Protein AF-0000000078799653 (afdb_homodimer)

InterPro domains:
  IPR008183 Aldose 1-/Glucose-6-phosphate 1-epimerase [PF01263] (30-359)
  IPR011013 Galactose mutarotase-like domain superfamily [SSF74650] (18-360)
  IPR014718 Glycoside hydrolase-type carbohydrate-binding [G3DSA:2.70.98.10] (19-362)
  IPR015443 Aldose 1-epimerase/Galactose mutarotase [PIRSF005096] (15-362)
  IPR047215 Galactose mutarotase-like [cd09019] (30-360)

Secondary structure (DSSP, 8-state):
----------TT---GGGG--EETTEE--EEEEE-TTS-EEEEESBTT-EEEEEEE-TTS-EEE-B---SSHHHHHT-SSTTTT-EE-SBSSEEGGGEEEETTEEEE---SBTTBEETT-TTSGGGSB-EEEEEETTEEEEEEEEPTTGGG--S-EEEEEEEEE-TTSEEEEEEEEEESS-EE-B-EE---B-TT---TTPPPSTT-EEEE--SEE--B-TTS-B-S-BEE-TTSTT--SS-EEGGGTTTSS-HHHHHHTS-EEEEE---SSTT--EEEEEEE-TTT-EEEEEEESSSEEEEE--TT---EE-GGG-EE-TTS-BEEEEES-TTGGG-TTSPP-EE-TT--EEEEEEEEEEE--/----------TT---GGGG--EETTEE--EEEEE-TTS-EEEEESBTT-EEEEEEE-TTS-EEE-B---SSHHHHHT-SSTTTT-EE-SBSSEEGGGEEEETTEEEE---SBTTBEETT-TTSGGGSB-EEEEEETTEEEEEEEEPTTGGG--S-EEEEEEEEE-TTSEEEEEEEEEESS-EE-B-EE---B-TT---TTPPPSTT-EEEE--SEE--B-TTS-B-S-BEE-TTSTT--SS-EEGGGTTTSS-HHHHHHTS-EEEEE---SSTT--EEEEEEE-TTT-EEEEEEESSSEEEEE--TT---EE-GGG-EE-TTS-BEEEEES-TTGGG-TTSPP-EE-TT--EEEEEEEEEEE--

Radius of gyration: 29.8 Å; Cα contacts (8 Å, |Δi|>4): 2092; chains: 2; bounding box: 45×114×76 Å

Foldseek 3Di:
DPPPPVVPQQPQRADFVQQFDADPRDTKTKAWADEPVRWIWIFILFLRATAFTWDAFPVGHTFGFFFFARGNVCQLVPPPLQRQGKFDQAAAWAPQQWFDDPRDIWGFDCPQPSIAHRHHPCTSSRDRWDWDDPDSFKIKTWDWDDACRRTWGWIKTKIWMFGQYNLRKGKIKIKIFTPAKTFGKMWGWTFTQQVHFAAEQDFQQFKKKAFQFQWWFAADLSRAGPLDTGGCPPHPNDRNDIDGQNPPQPPPDVRSVSQVGAFTKGFHDDPDQQDWDWGMKIADVPRQKIKTKTKNARIWTKHQQQPACFDAHYPGYTYHGRSGITTIRTFHHNCSVNVVGDGRIHGHPDMDIMMMMIRMDGHD/DPPPVVVPQQPQRADFVQQFDADPRDTKTKAWADEPVRWIWIFILFLRATAFTWDAFPVGDTFGFFFFARGNVCQLVPPPLQRQGKFDQAAAWAPQQWFDDPRDIWGFDCPQPSIAHRHHPCTSSRDRWDWDDPDSFKIKTWDWDDACRRTWGWIKTKIWMFGQYNLRKGKIKIKIFTPAKTFGKMWGWTFTQQVHFAAEQDFQQFKKKAFQFQWWFAADLSRAGPLDTGGCPPHPNDRNDIDGQNPPQPPPDVRSVSQVGAFTKGFHDDPDQQDWDWGMKIADVPRQKIKTKTKNARIWTKHQQQPACFDAHYPGYTYHGRSGITTIRTFHHNCSVNVVGDGRIHGHVDMDIMMMMIRMDGHD

Solvent-accessible surface area (backbone atoms only — not comparable to full-atom values): 35855 Å² total; per-residue (Å²): 133,83,78,74,71,76,78,82,75,60,92,83,68,67,53,52,74,49,24,50,50,74,55,97,88,39,74,36,37,57,46,72,31,41,35,88,76,72,37,37,38,33,34,29,30,52,6,54,20,41,36,31,35,33,44,48,29,65,85,64,54,67,37,36,27,32,48,27,42,59,32,45,69,50,53,77,63,34,92,55,70,57,53,10,14,32,29,10,56,31,40,49,38,31,61,66,11,48,41,51,56,95,89,41,79,41,57,36,51,64,67,46,82,69,17,13,36,34,28,24,89,76,16,40,38,70,34,74,32,51,71,48,68,83,47,57,28,33,38,40,33,35,44,75,46,51,57,49,54,64,41,41,52,27,38,35,47,37,37,37,35,44,31,43,43,77,72,47,26,46,35,41,38,41,38,32,39,35,79,31,63,28,69,53,28,54,29,46,42,44,34,34,19,65,82,21,68,27,79,65,23,56,62,41,43,72,23,34,31,28,32,43,32,63,28,27,40,52,50,44,89,80,68,42,53,71,70,40,29,40,68,17,74,96,46,77,72,51,24,67,51,79,36,44,49,53,76,40,42,81,50,98,41,72,62,28,63,58,36,60,24,55,58,42,42,30,37,42,65,43,79,42,67,70,45,77,40,72,39,36,36,41,31,29,73,87,46,14,18,29,37,37,33,32,26,18,48,56,18,33,33,35,31,35,40,54,76,40,81,39,55,79,36,35,92,67,16,21,39,33,50,27,23,20,44,25,69,28,46,18,59,59,52,31,29,68,71,30,50,61,38,50,81,44,72,43,44,54,88,47,72,49,74,46,44,38,32,42,34,47,43,60,49,133,130,82,80,74,71,76,77,83,75,59,93,83,69,68,52,51,76,50,24,51,50,73,55,97,89,38,73,38,39,57,45,72,31,42,36,88,76,71,35,36,38,33,34,28,29,53,6,54,19,40,35,32,34,34,44,48,29,64,85,64,53,67,35,36,27,32,48,27,43,62,31,44,69,50,54,77,63,32,90,56,70,58,54,12,14,32,30,12,54,30,40,49,38,32,61,66,12,47,42,50,57,96,92,39,77,39,57,38,51,62,67,46,82,69,16,14,36,33,28,25,90,73,16,39,38,69,34,74,33,48,70,47,68,85,47,57,29,32,39,40,34,36,44,76,46,52,58,48,55,64,41,41,52,28,38,36,46,37,39,37,35,44,32,42,42,78,72,46,26,46,35,40,39,41,38,33,38,34,79,32,63,28,71,52,27,54,29,47,41,43,33,32,20,63,81,21,67,27,78,66,23,57,63,41,43,71,24,32,31,29,32,43,33,65,29,27,40,51,50,43,87,82,68,44,52,73,72,41,31,40,66,17,76,96,46,78,70,51,23,68,51,80,33,44,49,53,78,40,41,81,50,99,39,72,62,28,64,58,36,59,22,55,58,41,41,32,37,43,65,44,78,41,68,68,43,76,38,70,40,35,38,40,32,29,73,86,47,14,19,28,37,37,33,32,28,18,49,56,19,33,32,36,31,34,39,56,77,41,80,39,54,78,36,35,91,69,14,21,38,31,49,25,23,19,43,25,68,28,46,19,58,60,53,31,28,68,72,30,48,61,37,49,81,45,72,41,44,55,89,46,72,49,75,46,44,39,33,44,34,47,44,61,48,132

pLDDT: mean 96.52, std 9.44, range [28.09, 98.94]

Structure (mmCIF, N/CA/C/O backbone):
data_AF-0000000078799653-model_v1
#
loop_
_entity.id
_entity.type
_entity.pdbx_description
1 polymer 'Aldose 1-epimerase'
#
loop_
_atom_site.group_PDB
_atom_site.id
_atom_site.type_symbol
_atom_site.label_atom_id
_atom_site.label_alt_id
_atom_site.label_comp_id
_atom_site.label_asym_id
_atom_site.label_entity_id
_atom_site.label_seq_id
_atom_site.pdbx_PDB_ins_code
_atom_site.Cartn_x
_atom_site.Cartn_y
_atom_site.Cartn_z
_atom_site.occupancy
_atom_site.B_iso_or_equiv
_atom_site.auth_seq_id
_atom_site.auth_comp_id
_atom_site.auth_asym_id
_atom_site.auth_atom_id
_atom_site.pdbx_PDB_model_num
ATOM 1 N N . MET A 1 1 ? -12.125 67.562 4.141 1 29.98 1 MET A N 1
ATOM 2 C CA . MET A 1 1 ? -11.062 66.625 3.773 1 29.98 1 MET A CA 1
ATOM 3 C C . MET A 1 1 ? -11.219 65.312 4.523 1 29.98 1 MET A C 1
ATOM 5 O O . MET A 1 1 ? -11.078 65.25 5.746 1 29.98 1 MET A O 1
ATOM 9 N N . ILE A 1 2 ? -12.172 64.5 4.156 1 31.03 2 ILE A N 1
ATOM 10 C CA . ILE A 1 2 ? -12.641 63.281 4.82 1 31.03 2 ILE A CA 1
ATOM 11 C C . ILE A 1 2 ? -11.5 62.281 4.922 1 31.03 2 ILE A C 1
ATOM 13 O O . ILE A 1 2 ? -10.953 61.844 3.904 1 31.03 2 ILE A O 1
ATOM 17 N N . ASN A 1 3 ? -10.562 62.406 5.926 1 28.09 3 ASN A N 1
ATOM 18 C CA . ASN A 1 3 ? -9.469 61.5 6.184 1 28.09 3 ASN A CA 1
ATOM 19 C C . ASN A 1 3 ? -9.93 60.031 6.16 1 28.09 3 ASN A C 1
ATOM 21 O O . ASN A 1 3 ? -10.688 59.625 7.039 1 28.09 3 ASN A O 1
ATOM 25 N N . THR A 1 4 ? -10.445 59.531 4.984 1 32.69 4 THR A N 1
ATOM 26 C CA . THR A 1 4 ? -10.75 58.125 4.793 1 32.69 4 THR A CA 1
ATOM 27 C C . THR A 1 4 ? -9.617 57.25 5.34 1 32.69 4 THR A C 1
ATOM 29 O O . THR A 1 4 ? -8.594 57.062 4.68 1 32.69 4 THR A O 1
ATOM 32 N N . SER A 1 5 ? -9.164 57.375 6.582 1 33.47 5 SER A N 1
ATOM 33 C CA . SER A 1 5 ? -8.273 56.438 7.246 1 33.47 5 SER A CA 1
ATOM 34 C C . SER A 1 5 ? -8.641 55 6.906 1 33.47 5 SER A C 1
ATOM 36 O O . SER A 1 5 ? -9.719 54.531 7.262 1 33.47 5 SER A O 1
ATOM 38 N N . THR A 1 6 ? -8.688 54.531 5.645 1 38.94 6 THR A N 1
ATOM 39 C CA . THR A 1 6 ? -8.695 53.125 5.266 1 38.94 6 THR A CA 1
ATOM 40 C C . THR A 1 6 ? -8.047 52.281 6.352 1 38.94 6 THR A C 1
ATOM 42 O O . THR A 1 6 ? -6.828 52.312 6.535 1 38.94 6 THR A O 1
ATOM 45 N N . SER A 1 7 ? -8.445 52.188 7.578 1 40.22 7 SER A N 1
ATOM 46 C CA . SER A 1 7 ? -8.047 51.375 8.734 1 40.22 7 SER A CA 1
ATOM 47 C C . SER A 1 7 ? -7.586 50 8.312 1 40.22 7 SER A C 1
ATOM 49 O O . SER A 1 7 ? -8.391 49.188 7.848 1 40.22 7 SER A O 1
ATOM 51 N N . ASP A 1 8 ? -6.57 49.625 7.574 1 50.69 8 ASP A N 1
ATOM 52 C CA . ASP A 1 8 ? -5.703 48.531 7.199 1 50.69 8 ASP A CA 1
ATOM 53 C C . ASP A 1 8 ? -5.645 47.469 8.312 1 50.69 8 ASP A C 1
ATOM 55 O O . ASP A 1 8 ? -4.645 46.781 8.453 1 50.69 8 ASP A O 1
ATOM 59 N N . GLU A 1 9 ? -6.387 47.344 9.336 1 74.56 9 GLU A N 1
ATOM 60 C CA . GLU A 1 9 ? -6.254 46.562 10.578 1 74.56 9 GLU A CA 1
ATOM 61 C C . GLU A 1 9 ? -6.703 45.125 10.391 1 74.56 9 GLU A C 1
ATOM 63 O O . GLU A 1 9 ? -7.836 44.875 9.977 1 74.56 9 GLU A O 1
ATOM 68 N N . ASN A 1 10 ? -5.902 44.188 10.016 1 89.69 10 ASN A N 1
ATOM 69 C CA . ASN A 1 10 ? -6.195 42.75 10.023 1 89.69 10 ASN A CA 1
ATOM 70 C C . ASN A 1 10 ? -6.438 42.25 11.445 1 89.69 10 ASN A C 1
ATOM 72 O O . ASN A 1 10 ? -6.02 42.875 12.414 1 89.69 10 ASN A O 1
ATOM 76 N N . LEU A 1 11 ? -7.297 41.344 11.594 1 94.38 11 LEU A N 1
ATOM 77 C CA . LEU A 1 11 ? -7.723 40.781 12.867 1 94.38 11 LEU A CA 1
ATOM 78 C C . LEU A 1 11 ? -6.535 40.188 13.625 1 94.38 11 LEU A C 1
ATOM 80 O O . LEU A 1 11 ? -6.508 40.219 14.859 1 94.38 11 LEU A O 1
ATOM 84 N N . CYS A 1 12 ? -5.535 39.688 12.93 1 95.56 12 CYS A N 1
ATOM 85 C CA . CYS A 1 12 ? -4.453 38.938 13.57 1 95.56 12 CYS A CA 1
ATOM 86 C C . CYS A 1 12 ? -3.412 39.906 14.156 1 95.56 12 CYS A C 1
ATOM 88 O O . CYS A 1 12 ? -2.549 39.469 14.93 1 95.56 12 CYS A O 1
ATOM 90 N N . GLY A 1 13 ? -3.428 41.094 13.773 1 96.69 13 GLY A N 1
ATOM 91 C CA . GLY A 1 13 ? -2.561 42.094 14.375 1 96.69 13 GLY A CA 1
ATOM 92 C C . GLY A 1 13 ? -1.153 42.094 13.812 1 96.69 13 GLY A C 1
ATOM 93 O O . GLY A 1 13 ? -0.281 42.812 14.289 1 96.69 13 GLY A O 1
ATOM 94 N N . LEU A 1 14 ? -0.862 41.312 12.789 1 97.75 14 LEU A N 1
ATOM 95 C CA . LEU A 1 14 ? 0.465 41.25 12.188 1 97.75 14 LEU A CA 1
ATOM 96 C C . LEU A 1 14 ? 0.695 42.469 11.281 1 97.75 14 LEU A C 1
ATOM 98 O O . LEU A 1 14 ? -0.232 42.938 10.609 1 97.75 14 LEU A O 1
ATOM 102 N N . LYS A 1 15 ? 1.934 42.938 11.242 1 97.25 15 LYS A N 1
ATOM 103 C CA . LYS A 1 15 ? 2.312 44.062 10.391 1 97.25 15 LYS A CA 1
ATOM 104 C C . LYS A 1 15 ? 3.133 43.594 9.195 1 97.25 15 LYS A C 1
ATOM 106 O O . LYS A 1 15 ? 4.137 42.875 9.359 1 97.25 15 LYS A O 1
ATOM 111 N N . ARG A 1 16 ? 2.729 43.969 8.047 1 97.5 16 ARG A N 1
ATOM 112 C CA . ARG A 1 16 ? 3.398 43.531 6.82 1 97.5 16 ARG A CA 1
ATOM 113 C C . ARG A 1 16 ? 4.879 43.906 6.855 1 97.5 16 ARG A C 1
ATOM 115 O O . ARG A 1 16 ? 5.727 43.125 6.422 1 97.5 16 ARG A O 1
ATOM 122 N N . ALA A 1 17 ? 5.203 45.062 7.344 1 97.38 17 ALA A N 1
ATOM 123 C CA . ALA A 1 17 ? 6.574 45.531 7.387 1 97.38 17 ALA A CA 1
ATOM 124 C C . ALA A 1 17 ? 7.48 44.594 8.156 1 97.38 17 ALA A C 1
ATOM 126 O O . ALA A 1 17 ? 8.664 44.469 7.848 1 97.38 17 ALA A O 1
ATOM 127 N N . ASP A 1 18 ? 6.941 43.906 9.109 1 97.94 18 ASP A N 1
ATOM 128 C CA . ASP A 1 18 ? 7.719 43 9.945 1 97.94 18 ASP A CA 1
ATOM 129 C C . ASP A 1 18 ? 8.055 41.688 9.188 1 97.94 18 ASP A C 1
ATOM 131 O O . ASP A 1 18 ? 8.852 40.875 9.664 1 97.94 18 ASP A O 1
ATOM 135 N N . PHE A 1 19 ? 7.523 41.5 7.965 1 98.19 19 PHE A N 1
ATOM 136 C CA . PHE A 1 19 ? 7.73 40.281 7.191 1 98.19 19 PHE A CA 1
ATOM 137 C C . PHE A 1 19 ? 8.398 40.594 5.855 1 98.19 19 PHE A C 1
ATOM 139 O O . PHE A 1 19 ? 8.516 39.719 4.996 1 98.19 19 PHE A O 1
ATOM 146 N N . GLN A 1 20 ? 8.734 41.75 5.664 1 97.81 20 GLN A N 1
ATOM 147 C CA . GLN A 1 20 ? 9.398 42.188 4.43 1 97.81 20 GLN A CA 1
ATOM 148 C C . GLN A 1 20 ? 10.906 42.281 4.633 1 97.81 20 GLN A C 1
ATOM 150 O O . GLN A 1 20 ? 11.375 43.125 5.414 1 97.81 20 GLN A O 1
ATOM 155 N N . THR A 1 21 ? 11.633 41.469 4.016 1 96.31 21 THR A N 1
ATOM 156 C CA . THR A 1 21 ? 13.094 41.5 3.982 1 96.31 21 THR A CA 1
ATOM 157 C C . THR A 1 21 ? 13.609 40.688 2.785 1 96.31 21 THR A C 1
ATOM 159 O O . THR A 1 21 ? 12.828 40.25 1.938 1 96.31 21 THR A O 1
ATOM 162 N N . THR A 1 22 ? 14.875 40.719 2.609 1 95.38 22 THR A N 1
ATOM 163 C CA . THR A 1 22 ? 15.523 39.938 1.569 1 95.38 22 THR A CA 1
ATOM 164 C C . THR A 1 22 ? 16.328 38.781 2.18 1 95.38 22 THR A C 1
ATOM 166 O O . THR A 1 22 ? 17.172 39 3.039 1 95.38 22 THR A O 1
ATOM 169 N N . VAL A 1 23 ? 15.977 37.625 1.804 1 89.62 23 VAL A N 1
ATOM 170 C CA . VAL A 1 23 ? 16.688 36.406 2.217 1 89.62 23 VAL A CA 1
ATOM 171 C C . VAL A 1 23 ? 17.219 35.688 0.987 1 89.62 23 VAL A C 1
ATOM 173 O O . VAL A 1 23 ? 16.453 35.312 0.097 1 89.62 23 VAL A O 1
ATOM 176 N N . ASN A 1 24 ? 18.531 35.406 0.958 1 86.69 24 ASN A N 1
ATOM 177 C CA . ASN A 1 24 ? 19.156 34.719 -0.165 1 86.69 24 ASN A CA 1
ATOM 178 C C . ASN A 1 24 ? 18.719 35.281 -1.502 1 86.69 24 ASN A C 1
ATOM 180 O O . ASN A 1 24 ? 18.344 34.562 -2.418 1 86.69 24 ASN A O 1
ATOM 184 N N . GLY A 1 25 ? 18.562 36.594 -1.569 1 91.94 25 GLY A N 1
ATOM 185 C CA . GLY A 1 25 ? 18.266 37.312 -2.801 1 91.94 25 GLY A CA 1
ATOM 186 C C . GLY A 1 25 ? 16.797 37.344 -3.137 1 91.94 25 GLY A C 1
ATOM 187 O O . GLY A 1 25 ? 16.391 37.875 -4.164 1 91.94 25 GLY A O 1
ATOM 188 N N . LYS A 1 26 ? 15.953 36.812 -2.348 1 95.38 26 LYS A N 1
ATOM 189 C CA . LYS A 1 26 ? 14.516 36.781 -2.582 1 95.38 26 LYS A CA 1
ATOM 190 C C . LYS A 1 26 ? 13.773 37.594 -1.507 1 95.38 26 LYS A C 1
ATOM 192 O O . LYS A 1 26 ? 14.18 37.594 -0.344 1 95.38 26 LYS A O 1
ATOM 197 N N . GLN A 1 27 ? 12.727 38.156 -1.899 1 97.06 27 GLN A N 1
ATOM 198 C CA . GLN A 1 27 ? 11.953 38.969 -0.991 1 97.06 27 GLN A CA 1
ATOM 199 C C . GLN A 1 27 ? 10.906 38.156 -0.243 1 97.06 27 GLN A C 1
ATOM 201 O O . GLN A 1 27 ? 10.234 37.312 -0.836 1 97.06 27 GLN A O 1
ATOM 206 N N . THR A 1 28 ? 10.836 38.375 1.012 1 98.38 28 THR A N 1
ATOM 207 C CA . THR A 1 28 ? 9.75 37.844 1.816 1 98.38 28 THR A CA 1
ATOM 208 C C . THR A 1 28 ? 8.648 38.875 2.025 1 98.38 28 THR A C 1
ATOM 210 O O . THR A 1 28 ? 8.867 40.062 1.835 1 98.38 28 THR A O 1
ATOM 213 N N . ASP A 1 29 ? 7.469 38.406 2.357 1 98.38 29 ASP A N 1
ATOM 214 C CA . ASP A 1 29 ? 6.316 39.281 2.533 1 98.38 29 ASP A CA 1
ATOM 215 C C . ASP A 1 29 ? 5.242 38.625 3.395 1 98.38 29 ASP A C 1
ATOM 217 O O . ASP A 1 29 ? 5.418 37.5 3.85 1 98.38 29 ASP A O 1
ATOM 221 N N . LEU A 1 30 ? 4.27 39.406 3.742 1 98.44 30 LEU A N 1
ATOM 222 C CA . LEU A 1 30 ? 3.084 38.969 4.465 1 98.44 30 LEU A CA 1
ATOM 223 C C . LEU A 1 30 ? 1.843 39.062 3.582 1 98.44 30 LEU A C 1
ATOM 225 O O . LEU A 1 30 ? 1.637 40.062 2.902 1 98.44 30 LEU A O 1
ATOM 229 N N . PHE A 1 31 ? 1.066 38 3.553 1 98.69 31 PHE A N 1
ATOM 230 C CA . PHE A 1 31 ? -0.188 37.938 2.812 1 98.69 31 PHE A CA 1
ATOM 231 C C . PHE A 1 31 ? -1.352 37.625 3.744 1 98.69 31 PHE A C 1
ATOM 233 O O . PHE A 1 31 ? -1.269 36.688 4.555 1 98.69 31 PHE A O 1
ATOM 240 N N . ILE A 1 32 ? -2.422 38.406 3.646 1 98.31 32 ILE A N 1
ATOM 241 C CA . ILE A 1 32 ? -3.602 38.188 4.477 1 98.31 32 ILE A CA 1
ATOM 242 C C . ILE A 1 32 ? -4.781 37.75 3.605 1 98.31 32 ILE A C 1
ATOM 244 O O . ILE A 1 32 ? -5.223 38.5 2.734 1 98.31 32 ILE A O 1
ATOM 248 N N . LEU A 1 33 ? -5.27 36.562 3.826 1 98.56 33 LEU A N 1
ATOM 249 C CA . LEU A 1 33 ? -6.504 36.094 3.199 1 98.56 33 LEU A CA 1
ATOM 250 C C . LEU A 1 33 ? -7.711 36.406 4.066 1 98.56 33 LEU A C 1
ATOM 252 O O . LEU A 1 33 ? -7.648 36.312 5.293 1 98.56 33 LEU A O 1
ATOM 256 N N . LYS A 1 34 ? -8.805 36.812 3.436 1 97.69 34 LYS A N 1
ATOM 257 C CA . LYS A 1 34 ? -10.047 37.156 4.121 1 97.69 34 LYS A CA 1
ATOM 258 C C . LYS A 1 34 ? -11.25 36.562 3.395 1 97.69 34 LYS A C 1
ATOM 260 O O . LYS A 1 34 ? -11.281 36.531 2.162 1 97.69 34 LYS A O 1
ATOM 265 N N . ASN A 1 35 ? -12.211 36.062 4.191 1 96.88 35 ASN A N 1
ATOM 266 C CA . ASN A 1 35 ? -13.477 35.688 3.578 1 96.88 35 ASN A CA 1
ATOM 267 C C . ASN A 1 35 ? -14.594 36.656 3.922 1 96.88 35 ASN A C 1
ATOM 269 O O . ASN A 1 35 ? -14.336 37.719 4.465 1 96.88 35 ASN A O 1
ATOM 273 N N . GLU A 1 36 ? -15.758 36.406 3.484 1 95.5 36 GLU A N 1
ATOM 274 C CA . GLU A 1 36 ? -16.875 37.312 3.631 1 95.5 36 GLU A CA 1
ATOM 275 C C . GLU A 1 36 ? -17.469 37.25 5.031 1 95.5 36 GLU A C 1
ATOM 277 O O . GLU A 1 36 ? -18.281 38.094 5.41 1 95.5 36 GLU A O 1
ATOM 282 N N . ASN A 1 37 ? -16.969 36.375 5.844 1 93.81 37 ASN A N 1
ATOM 283 C CA . ASN A 1 37 ? -17.562 36.156 7.156 1 93.81 37 ASN A CA 1
ATOM 284 C C . ASN A 1 37 ? -16.625 36.625 8.273 1 93.81 37 ASN A C 1
ATOM 286 O O . ASN A 1 37 ? -16.891 36.375 9.453 1 93.81 37 ASN A O 1
ATOM 290 N N . GLY A 1 38 ? -15.531 37.219 7.887 1 94.62 38 GLY A N 1
ATOM 291 C CA . GLY A 1 38 ? -14.68 37.844 8.883 1 94.62 38 GLY A CA 1
ATOM 292 C C . GLY A 1 38 ? -13.453 37 9.227 1 94.62 38 GLY A C 1
ATOM 293 O O . GLY A 1 38 ? -12.531 37.5 9.875 1 94.62 38 GLY A O 1
ATOM 294 N N . ALA A 1 39 ? -13.367 35.75 8.836 1 97.56 39 ALA A N 1
ATOM 295 C CA . ALA A 1 39 ? -12.195 34.906 9.094 1 97.56 39 ALA A CA 1
ATOM 296 C C . ALA A 1 39 ? -10.992 35.406 8.289 1 97.56 39 ALA A C 1
ATOM 298 O O . ALA A 1 39 ? -11.148 35.969 7.219 1 97.56 39 ALA A O 1
ATOM 299 N N . GLU A 1 40 ? -9.805 35.156 8.836 1 98.19 40 GLU A N 1
ATOM 300 C CA . GLU A 1 40 ? -8.555 35.594 8.219 1 98.19 40 GLU A CA 1
ATOM 301 C C . GLU A 1 40 ? -7.488 34.5 8.344 1 98.19 40 GLU A C 1
ATOM 303 O O . GLU A 1 40 ? -7.434 33.781 9.352 1 98.19 40 GLU A O 1
ATOM 308 N N . ILE A 1 41 ? -6.668 34.375 7.309 1 98.81 41 ILE A N 1
ATOM 309 C CA . ILE A 1 41 ? -5.445 33.594 7.367 1 98.81 41 ILE A CA 1
ATOM 310 C C . ILE A 1 41 ? -4.25 34.438 6.973 1 98.81 41 ILE A C 1
ATOM 312 O O . ILE A 1 41 ? -4.289 35.156 5.953 1 98.81 41 ILE A O 1
ATOM 316 N N . ALA A 1 42 ? -3.238 34.5 7.77 1 98.88 42 ALA A N 1
ATOM 317 C CA . ALA A 1 42 ? -2.004 35.219 7.465 1 98.88 42 ALA A CA 1
ATOM 318 C C . ALA A 1 42 ? -0.889 34.25 7.074 1 98.88 42 ALA A C 1
ATOM 320 O O . ALA A 1 42 ? -0.678 33.219 7.742 1 98.88 42 ALA A O 1
ATOM 321 N N . VAL A 1 43 ? -0.196 34.562 5.977 1 98.88 43 VAL A N 1
ATOM 322 C CA . VAL A 1 43 ? 0.82 33.688 5.418 1 98.88 43 VAL A CA 1
ATOM 323 C C . VAL A 1 43 ? 2.061 34.469 5.039 1 98.88 43 VAL A C 1
ATOM 325 O O . VAL A 1 43 ? 1.949 35.594 4.531 1 98.88 43 VAL A O 1
ATOM 328 N N . THR A 1 44 ? 3.213 34 5.359 1 98.81 44 THR A N 1
ATOM 329 C CA . THR A 1 44 ? 4.426 34.5 4.723 1 98.81 44 THR A CA 1
ATOM 330 C C . THR A 1 44 ? 4.922 33.531 3.662 1 98.81 44 THR A C 1
ATOM 332 O O . THR A 1 44 ? 4.707 32.312 3.775 1 98.81 44 THR A O 1
ATOM 335 N N . ASN A 1 45 ? 5.586 34.062 2.646 1 98.75 45 ASN A N 1
ATOM 336 C CA . ASN A 1 45 ? 6.09 33.188 1.577 1 98.75 45 ASN A CA 1
ATOM 337 C C . ASN A 1 45 ? 7.391 32.5 1.978 1 98.75 45 ASN A C 1
ATOM 339 O O . ASN A 1 45 ? 7.906 31.672 1.234 1 98.75 45 ASN A O 1
ATOM 343 N N . TYR A 1 46 ? 7.926 32.844 3.146 1 98.5 46 TYR A N 1
ATOM 344 C CA . TYR A 1 46 ? 8.992 32.031 3.715 1 98.5 46 TYR A CA 1
ATOM 345 C C . TYR A 1 46 ? 8.453 30.703 4.254 1 98.5 46 TYR A C 1
ATOM 347 O O . TYR A 1 46 ? 7.719 30.688 5.242 1 98.5 46 TYR A O 1
ATOM 355 N N . GLY A 1 47 ? 8.773 29.625 3.545 1 98.56 47 GLY A N 1
ATOM 356 C CA . GLY A 1 47 ? 8.289 28.297 3.93 1 98.56 47 GLY A CA 1
ATOM 357 C C . GLY A 1 47 ? 6.797 28.125 3.721 1 98.56 47 GLY A C 1
ATOM 358 O O . GLY A 1 47 ? 6.227 27.109 4.117 1 98.56 47 GLY A O 1
ATOM 359 N N . GLY A 1 48 ? 6.184 29.172 3.143 1 98.81 48 GLY A N 1
ATOM 360 C CA . GLY A 1 48 ? 4.734 29.109 3.092 1 98.81 48 GLY A CA 1
ATOM 361 C C . GLY A 1 48 ? 4.094 29 4.465 1 98.81 48 GLY A C 1
ATOM 362 O O . GLY A 1 48 ? 3.057 28.359 4.625 1 98.81 48 GLY A O 1
ATOM 363 N N . ALA A 1 49 ? 4.641 29.594 5.438 1 98.88 49 ALA A N 1
ATOM 364 C CA . ALA A 1 49 ? 4.219 29.438 6.828 1 98.88 49 ALA A CA 1
ATOM 365 C C . ALA A 1 49 ? 2.881 30.125 7.07 1 98.88 49 ALA A C 1
ATOM 367 O O . ALA A 1 49 ? 2.682 31.266 6.652 1 98.88 49 ALA A O 1
ATOM 368 N N . VAL A 1 50 ? 1.993 29.406 7.664 1 98.94 50 VAL A N 1
ATOM 369 C CA . VAL A 1 50 ? 0.748 30 8.148 1 98.94 50 VAL A CA 1
ATOM 370 C C . VAL A 1 50 ? 0.948 30.562 9.555 1 98.94 50 VAL A C 1
ATOM 372 O O . VAL A 1 50 ? 1.287 29.812 10.477 1 98.94 50 VAL A O 1
ATOM 375 N N . LEU A 1 51 ? 0.716 31.828 9.672 1 98.88 51 LEU A N 1
ATOM 376 C CA . LEU A 1 51 ? 1.09 32.562 10.875 1 98.88 51 LEU A CA 1
ATOM 377 C C . LEU A 1 51 ? -0.115 32.75 11.797 1 98.88 51 LEU A C 1
ATOM 379 O O . LEU A 1 51 ? 0.039 32.875 13.016 1 98.88 51 LEU A O 1
ATOM 383 N N . ALA A 1 52 ? -1.231 32.812 11.18 1 98.88 52 ALA A N 1
ATOM 384 C CA . ALA A 1 52 ? -2.465 33 11.938 1 98.88 52 ALA A CA 1
ATOM 385 C C . ALA A 1 52 ? -3.672 32.5 11.164 1 98.88 52 ALA A C 1
ATOM 387 O O . ALA A 1 52 ? -3.734 32.625 9.938 1 98.88 52 ALA A O 1
ATOM 388 N N . ILE A 1 53 ? -4.527 31.875 11.859 1 98.94 53 ILE A N 1
ATOM 389 C CA . ILE A 1 53 ? -5.891 31.594 11.438 1 98.94 53 ILE A CA 1
ATOM 390 C C . ILE A 1 53 ? -6.879 32.156 12.453 1 98.94 53 ILE A C 1
ATOM 392 O O . ILE A 1 53 ? -6.953 31.672 13.586 1 98.94 53 ILE A O 1
ATOM 396 N N . MET A 1 54 ? -7.578 33.156 12.062 1 98.81 54 MET A N 1
ATOM 397 C CA . MET A 1 54 ? -8.531 33.844 12.945 1 98.81 54 MET A CA 1
ATOM 398 C C . MET A 1 54 ? -9.953 33.344 12.688 1 98.81 54 MET A C 1
ATOM 400 O O . MET A 1 54 ? -10.516 33.594 11.625 1 98.81 54 MET A O 1
ATOM 404 N N . VAL A 1 55 ? -10.578 32.656 13.656 1 98.56 55 VAL A N 1
ATOM 405 C CA . VAL A 1 55 ? -11.938 32.156 13.523 1 98.56 55 VAL A CA 1
ATOM 406 C C . VAL A 1 55 ? -12.719 32.406 14.812 1 98.56 55 VAL A C 1
ATOM 408 O O . VAL A 1 55 ? -12.125 32.594 15.883 1 98.56 55 VAL A O 1
ATOM 411 N N . PRO A 1 56 ? -14 32.469 14.758 1 97.75 56 PRO A N 1
ATOM 412 C CA . PRO A 1 56 ? -14.805 32.781 15.938 1 97.75 56 PRO A CA 1
ATOM 413 C C . PRO A 1 56 ? -15.078 31.578 16.812 1 97.75 56 PRO A C 1
ATOM 415 O O . PRO A 1 56 ? -15.023 30.438 16.344 1 97.75 56 PRO A O 1
ATOM 418 N N . ASP A 1 57 ? -15.289 31.828 18.109 1 98.06 57 ASP A N 1
ATOM 419 C CA . ASP A 1 57 ? -15.797 30.812 19.016 1 98.06 57 ASP A CA 1
ATOM 420 C C . ASP A 1 57 ? -17.312 30.875 19.109 1 98.06 57 ASP A C 1
ATOM 422 O O . ASP A 1 57 ? -17.969 31.531 18.297 1 98.06 57 ASP A O 1
ATOM 426 N N . LYS A 1 58 ? -17.906 30.094 20.016 1 97.44 58 LYS A N 1
ATOM 427 C CA . LYS A 1 58 ? -19.359 29.984 20.141 1 97.44 58 LYS A CA 1
ATOM 428 C C . LYS A 1 58 ? -19.984 31.312 20.531 1 97.44 58 LYS A C 1
ATOM 430 O O . LYS A 1 58 ? -21.188 31.516 20.406 1 97.44 58 LYS A O 1
ATOM 435 N N . ASN A 1 59 ? -19.203 32.312 21.016 1 97 59 ASN A N 1
ATOM 436 C CA . ASN A 1 59 ? -19.672 33.656 21.406 1 97 59 ASN A CA 1
ATOM 437 C C . ASN A 1 59 ? -19.328 34.688 20.359 1 97 59 ASN A C 1
ATOM 439 O O . ASN A 1 59 ? -19.516 35.906 20.578 1 97 59 ASN A O 1
ATOM 443 N N . GLY A 1 60 ? -18.656 34.312 19.312 1 96.5 60 GLY A N 1
ATOM 444 C CA . GLY A 1 60 ? -18.344 35.219 18.219 1 96.5 60 GLY A CA 1
ATOM 445 C C . GLY A 1 60 ? -16.984 35.875 18.375 1 96.5 60 GLY A C 1
ATOM 446 O O . GLY A 1 60 ? -16.625 36.75 17.578 1 96.5 60 GLY A O 1
ATOM 447 N N . LYS A 1 61 ? -16.312 35.531 19.375 1 97 61 LYS A N 1
ATOM 448 C CA . LYS A 1 61 ? -14.984 36.125 19.609 1 97 61 LYS A CA 1
ATOM 449 C C . LYS A 1 61 ? -13.93 35.406 18.75 1 97 61 LYS A C 1
ATOM 451 O O . LYS A 1 61 ? -13.797 34.188 18.797 1 97 61 LYS A O 1
ATOM 456 N N . TYR A 1 62 ? -13.133 36.156 18.047 1 97.88 62 TYR A N 1
ATOM 457 C CA . TYR A 1 62 ? -12.094 35.594 17.188 1 97.88 62 TYR A CA 1
ATOM 458 C C . TYR A 1 62 ? -10.82 35.344 17.984 1 97.88 62 TYR A C 1
ATOM 460 O O . TYR A 1 62 ? -10.5 36.062 18.922 1 97.88 62 TYR A O 1
ATOM 468 N N . ALA A 1 63 ? -10.141 34.344 17.641 1 98.38 63 ALA A N 1
ATOM 469 C CA . ALA A 1 63 ? -8.805 34.062 18.156 1 98.38 63 ALA A CA 1
ATOM 470 C C . ALA A 1 63 ? -7.953 33.344 17.094 1 98.38 63 ALA A C 1
ATOM 472 O O . ALA A 1 63 ? -8.484 32.812 16.125 1 98.38 63 ALA A O 1
ATOM 473 N N . ASN A 1 64 ? -6.672 33.5 17.234 1 98.81 64 ASN A N 1
ATOM 474 C CA . ASN A 1 64 ? -5.73 32.781 16.391 1 98.81 64 ASN A CA 1
ATOM 475 C C . ASN A 1 64 ? -5.617 31.312 16.797 1 98.81 64 ASN A C 1
ATOM 477 O O . ASN A 1 64 ? -5.18 31 17.906 1 98.81 64 ASN A O 1
ATOM 481 N N . VAL A 1 65 ? -5.922 30.406 15.891 1 98.94 65 VAL A N 1
ATOM 482 C CA . VAL A 1 65 ? -6.02 29.016 16.297 1 98.94 65 VAL A CA 1
ATOM 483 C C . VAL A 1 65 ? -4.848 28.219 15.711 1 98.94 65 VAL A C 1
ATOM 485 O O . VAL A 1 65 ? -4.887 27 15.648 1 98.94 65 VAL A O 1
ATOM 488 N N . ILE A 1 66 ? -3.799 28.844 15.273 1 98.94 66 ILE A N 1
ATOM 489 C CA . ILE A 1 66 ? -2.605 28.156 14.789 1 98.94 66 ILE A CA 1
ATOM 490 C C . ILE A 1 66 ? -1.358 28.812 15.367 1 98.94 66 ILE A C 1
ATOM 492 O O . ILE A 1 66 ? -1.317 30.031 15.539 1 98.94 66 ILE A O 1
ATOM 496 N N . GLN A 1 67 ? -0.359 28.016 15.688 1 98.94 67 GLN A N 1
ATOM 497 C CA . GLN A 1 67 ? 0.875 28.547 16.266 1 98.94 67 GLN A CA 1
ATOM 498 C C . GLN A 1 67 ? 1.797 29.094 15.18 1 98.94 67 GLN A C 1
ATOM 500 O O . GLN A 1 67 ? 2.037 28.438 14.164 1 98.94 67 GLN A O 1
ATOM 505 N N . GLY A 1 68 ? 2.234 30.281 15.312 1 98.62 68 GLY A N 1
ATOM 506 C CA . GLY A 1 68 ? 3.152 30.984 14.43 1 98.62 68 GLY A CA 1
ATOM 507 C C . GLY A 1 68 ? 3.908 32.094 15.117 1 98.62 68 GLY A C 1
ATOM 508 O O . GLY A 1 68 ? 4.008 32.125 16.344 1 98.62 68 GLY A O 1
ATOM 509 N N . HIS A 1 69 ? 4.531 32.938 14.297 1 98.62 69 HIS A N 1
ATOM 510 C CA . HIS A 1 69 ? 5.332 34.031 14.797 1 98.62 69 HIS A CA 1
ATOM 511 C C . HIS A 1 69 ? 4.816 35.375 14.258 1 98.62 69 HIS A C 1
ATOM 513 O O . HIS A 1 69 ? 3.945 35.406 13.383 1 98.62 69 HIS A O 1
ATOM 519 N N . ASP A 1 70 ? 5.348 36.531 14.805 1 98.38 70 ASP A N 1
ATOM 520 C CA . ASP A 1 70 ? 4.816 37.844 14.43 1 98.38 70 ASP A CA 1
ATOM 521 C C . ASP A 1 70 ? 5.859 38.656 13.68 1 98.38 70 ASP A C 1
ATOM 523 O O . ASP A 1 70 ? 5.684 39.875 13.477 1 98.38 70 ASP A O 1
ATOM 527 N N . SER A 1 71 ? 6.953 37.969 13.266 1 98.06 71 SER A N 1
ATOM 528 C CA . SER A 1 71 ? 7.949 38.594 12.414 1 98.06 71 SER A CA 1
ATOM 529 C C . SER A 1 71 ? 8.727 37.562 11.602 1 98.06 71 SER A C 1
ATOM 531 O O . SER A 1 71 ? 8.805 36.406 11.992 1 98.06 71 SER A O 1
ATOM 533 N N . ILE A 1 72 ? 9.289 38.062 10.508 1 98 72 ILE A N 1
ATOM 534 C CA . ILE A 1 72 ? 10.039 37.188 9.617 1 98 72 ILE A CA 1
ATOM 535 C C . ILE A 1 72 ? 11.281 36.688 10.336 1 98 72 ILE A C 1
ATOM 537 O O . ILE A 1 72 ? 11.688 35.531 10.133 1 98 72 ILE A O 1
ATOM 541 N N . THR A 1 73 ? 11.906 37.469 11.188 1 97.38 73 THR A N 1
ATOM 542 C CA . THR A 1 73 ? 13.086 37.094 11.945 1 97.38 73 THR A CA 1
ATOM 543 C C . THR A 1 73 ? 12.758 35.906 12.875 1 97.38 73 THR A C 1
ATOM 545 O O . THR A 1 73 ? 13.531 34.969 12.969 1 97.38 73 THR A O 1
ATOM 548 N N . HIS A 1 74 ? 11.602 36 13.508 1 97.94 74 HIS A N 1
ATOM 549 C CA . HIS A 1 74 ? 11.203 34.906 14.422 1 97.94 74 HIS A CA 1
ATOM 550 C C . HIS A 1 74 ? 10.82 33.656 13.664 1 97.94 74 HIS A C 1
ATOM 552 O O . HIS A 1 74 ? 11.039 32.531 14.141 1 97.94 74 HIS A O 1
ATOM 558 N N . VAL A 1 75 ? 10.266 33.812 12.438 1 98.19 75 VAL A N 1
ATOM 559 C CA . VAL A 1 75 ? 9.945 32.656 11.609 1 98.19 75 VAL A CA 1
ATOM 560 C C . VAL A 1 75 ? 11.234 31.922 11.211 1 98.19 75 VAL A C 1
ATOM 562 O O . VAL A 1 75 ? 11.352 30.703 11.383 1 98.19 75 VAL A O 1
ATOM 565 N N . ILE A 1 76 ? 12.195 32.656 10.758 1 97.38 76 ILE A N 1
ATOM 566 C CA . ILE A 1 76 ? 13.461 32.094 10.273 1 97.38 76 ILE A CA 1
ATOM 567 C C . ILE A 1 76 ? 14.195 31.406 11.422 1 97.38 76 ILE A C 1
ATOM 569 O O . ILE A 1 76 ? 14.797 30.344 11.227 1 97.38 76 ILE A O 1
ATOM 573 N N . ASN A 1 77 ? 14.062 31.922 12.656 1 96.81 77 ASN A N 1
ATOM 574 C CA . ASN A 1 77 ? 14.82 31.422 13.797 1 96.81 77 ASN A CA 1
ATOM 575 C C . ASN A 1 77 ? 13.938 30.625 14.75 1 96.81 77 ASN A C 1
ATOM 577 O O . ASN A 1 77 ? 14.281 30.438 15.914 1 96.81 77 ASN A O 1
ATOM 581 N N . SER A 1 78 ? 12.844 30.203 14.25 1 97.06 78 SER A N 1
ATOM 582 C CA . SER A 1 78 ? 11.898 29.5 15.109 1 97.06 78 SER A CA 1
ATOM 583 C C . SER A 1 78 ? 12.562 28.312 15.797 1 97.06 78 SER A C 1
ATOM 585 O O . SER A 1 78 ? 13.344 27.578 15.172 1 97.06 78 SER A O 1
ATOM 587 N N . HIS A 1 79 ? 12.273 28.109 17.094 1 96.81 79 HIS A N 1
ATOM 588 C CA . HIS A 1 79 ? 12.719 26.922 17.812 1 96.81 79 HIS A CA 1
ATOM 589 C C . HIS A 1 79 ? 12.219 25.656 17.156 1 96.81 79 HIS A C 1
ATOM 591 O O . HIS A 1 79 ? 12.93 24.641 17.125 1 96.81 79 HIS A O 1
ATOM 597 N N . GLU A 1 80 ? 11 25.641 16.734 1 97.5 80 GLU A N 1
ATOM 598 C CA . GLU A 1 80 ? 10.406 24.594 15.914 1 97.5 80 GLU A CA 1
ATOM 599 C C . GLU A 1 80 ? 10.469 24.938 14.43 1 97.5 80 GLU A C 1
ATOM 601 O O . GLU A 1 80 ? 9.586 25.641 13.914 1 97.5 80 GLU A O 1
ATOM 606 N N . PRO A 1 81 ? 11.445 24.422 13.766 1 96.38 81 PRO A N 1
ATOM 607 C CA . PRO A 1 81 ? 11.648 24.859 12.383 1 96.38 81 PRO A CA 1
ATOM 608 C C . PRO A 1 81 ? 10.453 24.547 11.484 1 96.38 81 PRO A C 1
ATOM 610 O O . PRO A 1 81 ? 10.227 25.25 10.492 1 96.38 81 PRO A O 1
ATOM 613 N N . PHE A 1 82 ? 9.68 23.578 11.82 1 98.44 82 PHE A N 1
ATOM 614 C CA . PHE A 1 82 ? 8.586 23.141 10.961 1 98.44 82 PHE A CA 1
ATOM 615 C C . PHE A 1 82 ? 7.262 23.719 11.43 1 98.44 82 PHE A C 1
ATOM 617 O O . PHE A 1 82 ? 6.195 23.281 11 1 98.44 82 PHE A O 1
ATOM 624 N N . LEU A 1 83 ? 7.289 24.734 12.266 1 98.69 83 LEU A N 1
ATOM 625 C CA . LEU A 1 83 ? 6.09 25.297 12.875 1 98.69 83 LEU A CA 1
ATOM 626 C C . LEU A 1 83 ? 5.156 25.859 11.812 1 98.69 83 LEU A C 1
ATOM 628 O O . LEU A 1 83 ? 5.363 26.984 11.328 1 98.69 83 LEU A O 1
ATOM 632 N N . SER A 1 84 ? 4.109 25.109 11.492 1 98.88 84 SER A N 1
ATOM 633 C CA . SER A 1 84 ? 3.01 25.516 10.633 1 98.88 84 SER A CA 1
ATOM 634 C C . SER A 1 84 ? 3.518 25.953 9.258 1 98.88 84 SER A C 1
ATOM 636 O O . SER A 1 84 ? 3.143 27.016 8.75 1 98.88 84 SER A O 1
ATOM 638 N N . THR A 1 85 ? 4.371 25.141 8.641 1 98.88 85 THR A N 1
ATOM 639 C CA . THR A 1 85 ? 4.992 25.422 7.348 1 98.88 85 THR A CA 1
ATOM 640 C C . THR A 1 85 ? 4.641 24.328 6.332 1 98.88 85 THR A C 1
ATOM 642 O O . THR A 1 85 ? 4.055 23.312 6.688 1 98.88 85 THR A O 1
ATOM 645 N N . LEU A 1 86 ? 4.891 24.641 5.051 1 98.88 86 LEU A N 1
ATOM 646 C CA . LEU A 1 86 ? 4.898 23.609 4.008 1 98.88 86 LEU A CA 1
ATOM 647 C C . LEU A 1 86 ? 6.094 22.672 4.172 1 98.88 86 LEU A C 1
ATOM 649 O O . LEU A 1 86 ? 7.215 23.125 4.418 1 98.88 86 LEU A O 1
ATOM 653 N N . ILE A 1 87 ? 5.801 21.422 4.043 1 98.88 87 ILE A N 1
ATOM 654 C CA . ILE A 1 87 ? 6.828 20.406 4.223 1 98.88 87 ILE A CA 1
ATOM 655 C C . ILE A 1 87 ? 7.07 19.672 2.902 1 98.88 87 ILE A C 1
ATOM 657 O O . ILE A 1 87 ? 6.121 19.297 2.209 1 98.88 87 ILE A O 1
ATOM 661 N N . GLY A 1 88 ? 8.312 19.438 2.623 1 98.38 88 GLY A N 1
ATOM 662 C CA . GLY A 1 88 ? 8.75 18.688 1.464 1 98.38 88 GLY A CA 1
ATOM 663 C C . GLY A 1 88 ? 10.258 18.641 1.319 1 98.38 88 GLY A C 1
ATOM 664 O O . GLY A 1 88 ? 10.984 19.312 2.062 1 98.38 88 GLY A O 1
ATOM 665 N N . ARG A 1 89 ? 10.773 17.875 0.455 1 98.25 89 ARG A N 1
ATOM 666 C CA . ARG A 1 89 ? 10.07 17.172 -0.608 1 98.25 89 ARG A CA 1
ATOM 667 C C . ARG A 1 89 ? 9.32 15.961 -0.055 1 98.25 89 ARG A C 1
ATOM 669 O O . ARG A 1 89 ? 8.438 15.414 -0.72 1 98.25 89 ARG A O 1
ATOM 676 N N . TYR A 1 90 ? 9.664 15.617 1.193 1 98.69 90 TYR A N 1
ATOM 677 C CA . TYR A 1 90 ? 9.047 14.43 1.778 1 98.69 90 TYR A CA 1
ATOM 678 C C . TYR A 1 90 ? 8.609 14.695 3.213 1 98.69 90 TYR A C 1
ATOM 680 O O . TYR A 1 90 ? 9.445 14.898 4.098 1 98.69 90 TYR A O 1
ATOM 688 N N . GLY A 1 91 ? 7.332 14.633 3.424 1 98.62 91 GLY A N 1
ATOM 689 C CA . GLY A 1 91 ? 6.793 14.742 4.77 1 98.62 91 GLY A CA 1
ATOM 690 C C . GLY A 1 91 ? 7.109 13.539 5.637 1 98.62 91 GLY A C 1
ATOM 691 O O . GLY A 1 91 ? 6.922 12.398 5.215 1 98.62 91 GLY A O 1
ATOM 692 N N . ASN A 1 92 ? 7.586 13.852 6.82 1 98.75 92 ASN A N 1
ATOM 693 C CA . ASN A 1 92 ? 7.965 12.828 7.793 1 98.75 92 ASN A CA 1
ATOM 694 C C . ASN A 1 92 ? 9.305 12.188 7.441 1 98.75 92 ASN A C 1
ATOM 696 O O . ASN A 1 92 ? 10.164 12.828 6.836 1 98.75 92 ASN A O 1
ATOM 700 N N . ARG A 1 93 ? 9.594 10.969 7.934 1 98.81 93 ARG A N 1
ATOM 701 C CA . ARG A 1 93 ? 10.953 10.438 7.953 1 98.81 93 ARG A CA 1
ATOM 702 C C . ARG A 1 93 ? 11.172 9.445 6.816 1 98.81 93 ARG A C 1
ATOM 704 O O . ARG A 1 93 ? 10.227 8.789 6.371 1 98.81 93 ARG A O 1
ATOM 711 N N . ILE A 1 94 ? 12.312 9.375 6.352 1 98.75 94 ILE A N 1
ATOM 712 C CA . ILE A 1 94 ? 12.875 8.289 5.559 1 98.75 94 ILE A CA 1
ATOM 713 C C . ILE A 1 94 ? 14.008 7.621 6.332 1 98.75 94 ILE A C 1
ATOM 715 O O . ILE A 1 94 ? 14.969 8.281 6.73 1 98.75 94 ILE A O 1
ATOM 719 N N . ALA A 1 95 ? 13.93 6.398 6.516 1 98.69 95 ALA A N 1
ATOM 720 C CA . ALA A 1 95 ? 14.82 5.633 7.383 1 98.69 95 ALA A CA 1
ATOM 721 C C . ALA A 1 95 ? 16.266 5.707 6.887 1 98.69 95 ALA A C 1
ATOM 723 O O . ALA A 1 95 ? 16.531 5.488 5.703 1 98.69 95 ALA A O 1
ATOM 724 N N . GLY A 1 96 ? 17.203 6.062 7.828 1 98.5 96 GLY A N 1
ATOM 725 C CA . GLY A 1 96 ? 18.609 6.109 7.504 1 98.5 96 GLY A CA 1
ATOM 726 C C . GLY A 1 96 ? 18.953 7.164 6.469 1 98.5 96 GLY A C 1
ATOM 727 O O . GLY A 1 96 ? 20.109 7.273 6.043 1 98.5 96 GLY A O 1
ATOM 728 N N . GLY A 1 97 ? 17.984 7.906 6.047 1 98.56 97 GLY A N 1
ATOM 729 C CA . GLY A 1 97 ? 18.203 8.883 4.988 1 98.56 97 GLY A CA 1
ATOM 730 C C . GLY A 1 97 ? 18.609 8.258 3.67 1 98.56 97 GLY A C 1
ATOM 731 O O . GLY A 1 97 ? 19.453 8.812 2.951 1 98.56 97 GLY A O 1
ATOM 732 N N . LYS A 1 98 ? 18.141 7.105 3.467 1 98.38 98 LYS A N 1
ATOM 733 C CA . LYS A 1 98 ? 18.5 6.398 2.242 1 98.38 98 LYS A CA 1
ATOM 734 C C . LYS A 1 98 ? 17.281 5.75 1.596 1 98.38 98 LYS A C 1
ATOM 736 O O . LYS A 1 98 ? 16.344 5.348 2.289 1 98.38 98 LYS A O 1
ATOM 741 N N . PHE A 1 99 ? 17.312 5.676 0.297 1 97.88 99 PHE A N 1
ATOM 742 C CA . PHE A 1 99 ? 16.297 4.945 -0.464 1 97.88 99 PHE A CA 1
ATOM 743 C C . PHE A 1 99 ? 16.859 4.516 -1.818 1 97.88 99 PHE A C 1
ATOM 745 O O . PHE A 1 99 ? 17.922 4.957 -2.223 1 97.88 99 PHE A O 1
ATOM 752 N N . ILE A 1 100 ? 16.172 3.609 -2.42 1 97.44 100 ILE A N 1
ATOM 753 C CA . ILE A 1 100 ? 16.516 3.15 -3.762 1 97.44 100 ILE A CA 1
ATOM 754 C C . ILE A 1 100 ? 15.422 3.564 -4.746 1 97.44 100 ILE A C 1
ATOM 756 O O . ILE A 1 100 ? 14.227 3.447 -4.445 1 97.44 100 ILE A O 1
ATOM 760 N N . LEU A 1 101 ? 15.797 4.078 -5.844 1 96.75 101 LEU A N 1
ATOM 761 C CA . LEU A 1 101 ? 14.906 4.461 -6.934 1 96.75 101 LEU A CA 1
ATOM 762 C C . LEU A 1 101 ? 15.5 4.074 -8.281 1 96.75 101 LEU A C 1
ATOM 764 O O . LEU A 1 101 ? 16.594 4.516 -8.633 1 96.75 101 LEU A O 1
ATOM 768 N N . GLU A 1 102 ? 14.734 3.232 -8.961 1 95.88 102 GLU A N 1
ATOM 769 C CA . GLU A 1 102 ? 15.164 2.73 -10.258 1 95.88 102 GLU A CA 1
ATOM 770 C C . GLU A 1 102 ? 16.562 2.129 -10.18 1 95.88 102 GLU A C 1
ATOM 772 O O . GLU A 1 102 ? 17.422 2.443 -11.008 1 95.88 102 GLU A O 1
ATOM 777 N N . GLY A 1 103 ? 16.75 1.396 -9.172 1 96.12 103 GLY A N 1
ATOM 778 C CA . GLY A 1 103 ? 17.984 0.627 -9.008 1 96.12 103 GLY A CA 1
ATOM 779 C C . GLY A 1 103 ? 19.125 1.44 -8.422 1 96.12 103 GLY A C 1
ATOM 780 O O . GLY A 1 103 ? 20.188 0.9 -8.133 1 96.12 103 GLY A O 1
ATOM 781 N N . LYS A 1 104 ? 18.969 2.725 -8.234 1 97.25 104 LYS A N 1
ATOM 782 C CA . LYS A 1 104 ? 20.016 3.609 -7.711 1 97.25 104 LYS A CA 1
ATOM 783 C C . LYS A 1 104 ? 19.734 3.986 -6.262 1 97.25 104 LYS A C 1
ATOM 785 O O . LYS A 1 104 ? 18.594 4.309 -5.906 1 97.25 104 LYS A O 1
ATOM 790 N N . GLU A 1 105 ? 20.719 3.945 -5.457 1 97.69 105 GLU A N 1
ATOM 791 C CA . GLU A 1 105 ? 20.609 4.352 -4.059 1 97.69 105 GLU A CA 1
ATOM 792 C C . GLU A 1 105 ? 20.844 5.852 -3.898 1 97.69 105 GLU A C 1
ATOM 794 O O . GLU A 1 105 ? 21.781 6.402 -4.48 1 97.69 105 GLU A O 1
ATOM 799 N N . TYR A 1 106 ? 20.062 6.523 -3.195 1 98.5 106 TYR A N 1
ATOM 800 C CA . TYR A 1 106 ? 20.172 7.941 -2.877 1 98.5 106 TYR A CA 1
ATOM 801 C C . TYR A 1 106 ? 20.359 8.148 -1.379 1 98.5 106 TYR A C 1
ATOM 803 O O . TYR A 1 106 ? 19.844 7.375 -0.569 1 98.5 106 TYR A O 1
ATOM 811 N N . SER A 1 107 ? 21.109 9.117 -1.032 1 98.5 107 SER A N 1
ATOM 812 C CA . SER A 1 107 ? 21.328 9.516 0.354 1 98.5 107 SER A CA 1
ATOM 813 C C . SER A 1 107 ? 20.797 10.922 0.619 1 98.5 107 SER A C 1
ATOM 815 O O . SER A 1 107 ? 21.016 11.836 -0.187 1 98.5 107 SER A O 1
ATOM 817 N N . LEU A 1 108 ? 20.141 11.023 1.67 1 98.56 108 LEU A N 1
ATOM 818 C CA . LEU A 1 108 ? 19.609 12.305 2.129 1 98.56 108 LEU A CA 1
ATOM 819 C C . LEU A 1 108 ? 20.359 12.789 3.369 1 98.56 108 LEU A C 1
ATOM 821 O O . LEU A 1 108 ? 21.016 12 4.051 1 98.56 108 LEU A O 1
ATOM 825 N N . THR A 1 109 ? 20.234 14.047 3.646 1 97.44 109 THR A N 1
ATOM 826 C CA . THR A 1 109 ? 20.828 14.586 4.863 1 97.44 109 THR A CA 1
ATOM 827 C C . THR A 1 109 ? 20.109 14.07 6.102 1 97.44 109 THR A C 1
ATOM 829 O O . THR A 1 109 ? 18.875 14.047 6.137 1 97.44 109 THR A O 1
ATOM 832 N N . ILE A 1 110 ? 20.875 13.578 7.039 1 98.06 110 ILE A N 1
ATOM 833 C CA . ILE A 1 110 ? 20.312 13.141 8.312 1 98.06 110 ILE A CA 1
ATOM 834 C C . ILE A 1 110 ? 20.094 14.344 9.227 1 98.06 110 ILE A C 1
ATOM 836 O O . ILE A 1 110 ? 21.062 15.016 9.609 1 98.06 110 ILE A O 1
ATOM 840 N N . ASN A 1 111 ? 18.875 14.68 9.57 1 98.06 111 ASN A N 1
ATOM 841 C CA . ASN A 1 111 ? 18.594 15.812 10.445 1 98.06 111 ASN A CA 1
ATOM 842 C C . ASN A 1 111 ? 17.719 15.391 11.625 1 98.06 111 ASN A C 1
ATOM 844 O O . ASN A 1 111 ? 17.312 16.234 12.43 1 98.06 111 ASN A O 1
ATOM 848 N N . ASN A 1 112 ? 17.344 14.211 11.719 1 96.12 112 ASN A N 1
ATOM 849 C CA . ASN A 1 112 ? 16.688 13.516 12.828 1 96.12 112 ASN A CA 1
ATOM 850 C C . ASN A 1 112 ? 17.266 12.117 13.031 1 96.12 112 ASN A C 1
ATOM 852 O O . ASN A 1 112 ? 16.656 11.125 12.617 1 96.12 112 ASN A O 1
ATOM 856 N N . GLY A 1 113 ? 18.516 12.062 13.617 1 93.12 113 GLY A N 1
ATOM 857 C CA . GLY A 1 113 ? 19.312 10.844 13.656 1 93.12 113 GLY A CA 1
ATOM 858 C C . GLY A 1 113 ? 18.547 9.641 14.18 1 93.12 113 GLY A C 1
ATOM 859 O O . GLY A 1 113 ? 17.938 9.711 15.242 1 93.12 113 GLY A O 1
ATOM 860 N N . PRO A 1 114 ? 18.688 8.562 13.398 1 97.88 114 PRO A N 1
ATOM 861 C CA . PRO A 1 114 ? 19.516 8.312 12.219 1 97.88 114 PRO A CA 1
ATOM 862 C C . PRO A 1 114 ? 18.797 8.602 10.906 1 97.88 114 PRO A C 1
ATOM 864 O O . PRO A 1 114 ? 19.281 8.234 9.836 1 97.88 114 PRO A O 1
ATOM 867 N N . ASN A 1 115 ? 17.656 9.305 10.898 1 98.69 115 ASN A N 1
ATOM 868 C CA . ASN A 1 115 ? 16.766 9.422 9.75 1 98.69 115 ASN A CA 1
ATOM 869 C C . ASN A 1 115 ? 16.812 10.82 9.148 1 98.69 115 ASN A C 1
ATOM 871 O O . ASN A 1 115 ? 17.391 11.734 9.734 1 98.69 115 ASN A O 1
ATOM 875 N N . SER A 1 116 ? 16.375 10.914 7.961 1 98.75 116 SER A N 1
ATOM 876 C CA . SER A 1 116 ? 16.016 12.203 7.383 1 98.75 116 SER A CA 1
ATOM 877 C C . SER A 1 116 ? 14.562 12.562 7.703 1 98.75 116 SER A C 1
ATOM 879 O O . SER A 1 116 ? 13.68 11.703 7.672 1 98.75 116 SER A O 1
ATOM 881 N N . LEU A 1 117 ? 14.336 13.805 7.949 1 98.75 117 LEU A N 1
ATOM 882 C CA . LEU A 1 117 ? 13.008 14.227 8.375 1 98.75 117 LEU A CA 1
ATOM 883 C C . LEU A 1 117 ? 12.539 15.438 7.566 1 98.75 117 LEU A C 1
ATOM 885 O O . LEU A 1 117 ? 13.289 16.406 7.395 1 98.75 117 LEU A O 1
ATOM 889 N N . HIS A 1 118 ? 11.305 15.398 7.133 1 98.81 118 HIS A N 1
ATOM 890 C CA . HIS A 1 118 ? 10.555 16.516 6.586 1 98.81 118 HIS A CA 1
ATOM 891 C C . HIS A 1 118 ? 11.344 17.219 5.48 1 98.81 118 HIS A C 1
ATOM 893 O O . HIS A 1 118 ? 11.383 18.453 5.422 1 98.81 118 HIS A O 1
ATOM 899 N N . GLY A 1 119 ? 12.016 16.438 4.68 1 98.31 119 GLY A N 1
ATOM 900 C CA . GLY A 1 119 ? 12.672 16.969 3.496 1 98.31 119 GLY A CA 1
ATOM 901 C C . GLY A 1 119 ? 14.07 17.5 3.775 1 98.31 119 GLY A C 1
ATOM 902 O O . GLY A 1 119 ? 14.695 18.094 2.898 1 98.31 119 GLY A O 1
ATOM 903 N N . GLY A 1 120 ? 14.555 17.375 5.062 1 98.25 120 GLY A N 1
ATOM 904 C CA . GLY A 1 120 ? 15.914 17.797 5.383 1 98.25 120 GLY A CA 1
ATOM 905 C C . GLY A 1 120 ? 15.977 19.125 6.117 1 98.25 120 GLY A C 1
ATOM 906 O O . GLY A 1 120 ? 14.961 19.781 6.293 1 98.25 120 GLY A O 1
ATOM 907 N N . PRO A 1 121 ? 17.188 19.484 6.535 1 97.44 121 PRO A N 1
ATOM 908 C CA . PRO A 1 121 ? 17.375 20.703 7.324 1 97.44 121 PRO A CA 1
ATOM 909 C C . PRO A 1 121 ? 17.062 21.984 6.527 1 97.44 121 PRO A C 1
ATOM 911 O O . PRO A 1 121 ? 16.797 23.031 7.117 1 97.44 121 PRO A O 1
ATOM 914 N N . THR A 1 122 ? 17.141 21.922 5.25 1 97.44 122 THR A N 1
ATOM 915 C CA . THR A 1 122 ? 16.828 23.062 4.398 1 97.44 122 THR A CA 1
ATOM 916 C C . THR A 1 122 ? 15.734 22.703 3.396 1 97.44 122 THR A C 1
ATOM 918 O O . THR A 1 122 ? 15.797 23.094 2.232 1 97.44 122 THR A O 1
ATOM 921 N N . GLY A 1 123 ? 14.797 21.953 3.844 1 98.06 123 GLY A N 1
ATOM 922 C CA . GLY A 1 123 ? 13.672 21.578 3.004 1 98.06 123 GLY A CA 1
ATOM 923 C C . GLY A 1 123 ? 12.75 22.734 2.682 1 98.06 123 GLY A C 1
ATOM 924 O O . GLY A 1 123 ? 13.141 23.906 2.793 1 98.06 123 GLY A O 1
ATOM 925 N N . PHE A 1 124 ? 11.539 22.422 2.316 1 98.69 124 PHE A N 1
ATOM 926 C CA . PHE A 1 124 ? 10.602 23.406 1.786 1 98.69 124 PHE A CA 1
ATOM 927 C C . PHE A 1 124 ? 10.211 24.406 2.857 1 98.69 124 PHE A C 1
ATOM 929 O O . PHE A 1 124 ? 9.812 25.531 2.543 1 98.69 124 PHE A O 1
ATOM 936 N N . HIS A 1 125 ? 10.352 24.078 4.109 1 98.56 125 HIS A N 1
ATOM 937 C CA . HIS A 1 125 ? 10 24.938 5.227 1 98.56 125 HIS A CA 1
ATOM 938 C C . HIS A 1 125 ? 10.953 26.141 5.312 1 98.56 125 HIS A C 1
ATOM 940 O O . HIS A 1 125 ? 10.656 27.125 5.996 1 98.56 125 HIS A O 1
ATOM 946 N N . THR A 1 126 ? 12.094 26.078 4.598 1 97.75 126 THR A N 1
ATOM 947 C CA . THR A 1 126 ? 13.07 27.156 4.668 1 97.75 126 THR A CA 1
ATOM 948 C C . THR A 1 126 ? 13.148 27.891 3.336 1 97.75 126 THR A C 1
ATOM 950 O O . THR A 1 126 ? 14.008 28.766 3.156 1 97.75 126 THR A O 1
ATOM 953 N N . ARG A 1 127 ? 12.336 27.547 2.4 1 98.12 127 ARG A N 1
ATOM 954 C CA . ARG A 1 127 ? 12.445 28.125 1.064 1 98.12 127 ARG A CA 1
ATOM 955 C C . ARG A 1 127 ? 11.508 29.312 0.9 1 98.12 127 ARG A C 1
ATOM 957 O O . ARG A 1 127 ? 10.453 29.375 1.536 1 98.12 127 ARG A O 1
ATOM 964 N N . ILE A 1 128 ? 11.953 30.219 0.074 1 98.5 128 ILE A N 1
ATOM 965 C CA . ILE A 1 128 ? 11.117 31.359 -0.241 1 98.5 128 ILE A CA 1
ATOM 966 C C . ILE A 1 128 ? 10.297 31.078 -1.495 1 98.5 128 ILE A C 1
ATOM 968 O O . ILE A 1 128 ? 10.844 30.969 -2.594 1 98.5 128 ILE A O 1
ATOM 972 N N . TRP A 1 129 ? 9.047 30.969 -1.344 1 98.62 129 TRP A N 1
ATOM 973 C CA . TRP A 1 129 ? 8.117 30.672 -2.432 1 98.62 129 TRP A CA 1
ATOM 974 C C . TRP A 1 129 ? 7.77 31.938 -3.199 1 98.62 129 TRP A C 1
ATOM 976 O O . TRP A 1 129 ? 7.59 33 -2.604 1 98.62 129 TRP A O 1
ATOM 986 N N . ASP A 1 130 ? 7.699 31.844 -4.496 1 98.44 130 ASP A N 1
ATOM 987 C CA . ASP A 1 130 ? 7.023 32.906 -5.234 1 98.44 130 ASP A CA 1
ATOM 988 C C . ASP A 1 130 ? 5.539 32.969 -4.879 1 98.44 130 ASP A C 1
ATOM 990 O O . ASP A 1 130 ? 4.852 31.938 -4.895 1 98.44 130 ASP A O 1
ATOM 994 N N . ALA A 1 131 ? 5.09 34.156 -4.527 1 98.62 131 ALA A N 1
ATOM 995 C CA . ALA A 1 131 ? 3.723 34.281 -4.023 1 98.62 131 ALA A CA 1
ATOM 996 C C . ALA A 1 131 ? 2.922 35.281 -4.84 1 98.62 131 ALA A C 1
ATOM 998 O O . ALA A 1 131 ? 3.438 36.344 -5.207 1 98.62 131 ALA A O 1
ATOM 999 N N . GLU A 1 132 ? 1.722 34.875 -5.172 1 98.31 132 GLU A N 1
ATOM 1000 C CA . GLU A 1 132 ? 0.776 35.75 -5.859 1 98.31 132 GLU A CA 1
ATOM 1001 C C . GLU A 1 132 ? -0.62 35.656 -5.254 1 98.31 132 GLU A C 1
ATOM 1003 O O . GLU A 1 132 ? -1.243 34.594 -5.305 1 98.31 132 GLU A O 1
ATOM 1008 N N . GLN A 1 133 ? -1.069 36.688 -4.633 1 97.75 133 GLN A N 1
ATOM 1009 C CA . GLN A 1 133 ? -2.438 36.75 -4.133 1 97.75 133 GLN A CA 1
ATOM 1010 C C . GLN A 1 133 ? -3.383 37.344 -5.168 1 97.75 133 GLN A C 1
ATOM 1012 O O . GLN A 1 133 ? -3.455 38.562 -5.316 1 97.75 133 GLN A O 1
ATOM 1017 N N . GLU A 1 134 ? -4.117 36.5 -5.836 1 91.44 134 GLU A N 1
ATOM 1018 C CA . GLU A 1 134 ? -4.969 37 -6.918 1 91.44 134 GLU A CA 1
ATOM 1019 C C . GLU A 1 134 ? -6.285 37.562 -6.379 1 91.44 134 GLU A C 1
ATOM 1021 O O . GLU A 1 134 ? -6.859 38.469 -6.957 1 91.44 134 GLU A O 1
ATOM 1026 N N . THR A 1 135 ? -6.812 36.938 -5.371 1 96.56 135 THR A N 1
ATOM 1027 C CA . THR A 1 135 ? -8.039 37.375 -4.715 1 96.56 135 THR A CA 1
ATOM 1028 C C . THR A 1 135 ? -7.844 37.469 -3.207 1 96.56 135 THR A C 1
ATOM 1030 O O . THR A 1 135 ? -6.855 36.969 -2.67 1 96.56 135 THR A O 1
ATOM 1033 N N . PRO A 1 136 ? -8.781 38.156 -2.553 1 96.69 136 PRO A N 1
ATOM 1034 C CA . PRO A 1 136 ? -8.672 38.219 -1.094 1 96.69 136 PRO A CA 1
ATOM 1035 C C . PRO A 1 136 ? -8.719 36.844 -0.427 1 96.69 136 PRO A C 1
ATOM 1037 O O . PRO A 1 136 ? -8.352 36.719 0.742 1 96.69 136 PRO A O 1
ATOM 1040 N N . GLN A 1 137 ? -9.07 35.812 -1.225 1 98.5 137 GLN A N 1
ATOM 1041 C CA . GLN A 1 137 ? -9.32 34.5 -0.61 1 98.5 137 GLN A CA 1
ATOM 1042 C C . GLN A 1 137 ? -8.297 33.469 -1.082 1 98.5 137 GLN A C 1
ATOM 1044 O O . GLN A 1 137 ? -8.328 32.312 -0.659 1 98.5 137 GLN A O 1
ATOM 1049 N N . SER A 1 138 ? -7.363 33.906 -1.935 1 98.56 138 SER A N 1
ATOM 1050 C CA . SER A 1 138 ? -6.516 32.906 -2.547 1 98.56 138 SER A CA 1
ATOM 1051 C C . SER A 1 138 ? -5.074 33.375 -2.678 1 98.56 138 SER A C 1
ATOM 1053 O O . SER A 1 138 ? -4.836 34.5 -3.09 1 98.56 138 SER A O 1
ATOM 1055 N N . LEU A 1 139 ? -4.141 32.594 -2.27 1 98.88 139 LEU A N 1
ATOM 1056 C CA . LEU A 1 139 ? -2.707 32.812 -2.42 1 98.88 139 LEU A CA 1
ATOM 1057 C C . LEU A 1 139 ? -2.043 31.656 -3.156 1 98.88 139 LEU A C 1
ATOM 1059 O O . LEU A 1 139 ? -2.113 30.516 -2.711 1 98.88 139 LEU A O 1
ATOM 1063 N N . LYS A 1 140 ? -1.423 31.906 -4.32 1 98.88 140 LYS A N 1
ATOM 1064 C CA . LYS A 1 140 ? -0.657 30.906 -5.074 1 98.88 140 LYS A CA 1
ATOM 1065 C C . LYS A 1 140 ? 0.822 30.969 -4.699 1 98.88 140 LYS A C 1
ATOM 1067 O O . LYS A 1 140 ? 1.418 32.031 -4.645 1 98.88 140 LYS A O 1
ATOM 1072 N N . LEU A 1 141 ? 1.347 29.875 -4.383 1 98.88 141 LEU A N 1
ATOM 1073 C CA . LEU A 1 141 ? 2.76 29.703 -4.062 1 98.88 141 LEU A CA 1
ATOM 1074 C C . LEU A 1 141 ? 3.443 28.781 -5.074 1 98.88 141 LEU A C 1
ATOM 1076 O O . LEU A 1 141 ? 2.871 27.781 -5.484 1 98.88 141 LEU A O 1
ATOM 1080 N N . HIS A 1 142 ? 4.613 29.188 -5.516 1 98.81 142 HIS A N 1
ATOM 1081 C CA . HIS A 1 142 ? 5.371 28.406 -6.492 1 98.81 142 HIS A CA 1
ATOM 1082 C C . HIS A 1 142 ? 6.824 28.25 -6.059 1 98.81 142 HIS A C 1
ATOM 1084 O O . HIS A 1 142 ? 7.434 29.188 -5.547 1 98.81 142 HIS A O 1
ATOM 1090 N N . TYR A 1 143 ? 7.355 27.109 -6.191 1 98.69 143 TYR A N 1
ATOM 1091 C CA . TYR A 1 143 ? 8.758 26.828 -5.918 1 98.69 143 TYR A CA 1
ATOM 1092 C C . TYR A 1 143 ? 9.297 25.75 -6.855 1 98.69 143 TYR A C 1
ATOM 1094 O O . TYR A 1 143 ? 8.633 24.734 -7.098 1 98.69 143 TYR A O 1
ATOM 1102 N N . LEU A 1 144 ? 10.406 26.016 -7.441 1 98.75 144 LEU A N 1
ATOM 1103 C CA . LEU A 1 144 ? 11.125 25.016 -8.211 1 98.75 144 LEU A CA 1
ATOM 1104 C C . LEU A 1 144 ? 12.258 24.406 -7.391 1 98.75 144 LEU A C 1
ATOM 1106 O O . LEU A 1 144 ? 13.266 25.062 -7.129 1 98.75 144 LEU A O 1
ATOM 1110 N N . SER A 1 145 ? 12.062 23.188 -6.934 1 98.75 145 SER A N 1
ATOM 1111 C CA . SER A 1 145 ? 13.117 22.453 -6.246 1 98.75 145 SER A CA 1
ATOM 1112 C C . SER A 1 145 ? 14.078 21.797 -7.238 1 98.75 145 SER A C 1
ATOM 1114 O O . SER A 1 145 ? 13.688 20.891 -7.977 1 98.75 145 SER A O 1
ATOM 1116 N N . ALA A 1 146 ? 15.281 22.188 -7.195 1 98.62 146 ALA A N 1
ATOM 1117 C CA . ALA A 1 146 ? 16.25 21.766 -8.211 1 98.62 146 ALA A CA 1
ATOM 1118 C C . ALA A 1 146 ? 16.656 20.312 -8.023 1 98.62 146 ALA A C 1
ATOM 1120 O O . ALA A 1 146 ? 16.594 19.781 -6.906 1 98.62 146 ALA A O 1
ATOM 1121 N N . ASP A 1 147 ? 17.062 19.656 -9.148 1 98.69 147 ASP A N 1
ATOM 1122 C CA . ASP A 1 147 ? 17.656 18.328 -9.094 1 98.69 147 ASP A CA 1
ATOM 1123 C C . ASP A 1 147 ? 18.781 18.25 -8.062 1 98.69 147 ASP A C 1
ATOM 1125 O O . ASP A 1 147 ? 19.688 19.094 -8.07 1 98.69 147 ASP A O 1
ATOM 1129 N N . GLY A 1 148 ? 18.672 17.297 -7.137 1 98.31 148 GLY A N 1
ATOM 1130 C CA . GLY A 1 148 ? 19.719 17.094 -6.16 1 98.31 148 GLY A CA 1
ATOM 1131 C C . GLY A 1 148 ? 19.484 17.844 -4.863 1 98.31 148 GLY A C 1
ATOM 1132 O O . GLY A 1 148 ? 20.203 17.625 -3.883 1 98.31 148 GLY A O 1
ATOM 1133 N N . GLU A 1 149 ? 18.531 18.703 -4.844 1 98.06 149 GLU A N 1
ATOM 1134 C CA . GLU A 1 149 ? 18.25 19.438 -3.615 1 98.06 149 GLU A CA 1
ATOM 1135 C C . GLU A 1 149 ? 17.938 18.484 -2.467 1 98.06 149 GLU A C 1
ATOM 1137 O O . GLU A 1 149 ? 17.062 17.625 -2.588 1 98.06 149 GLU A O 1
ATOM 1142 N N . GLU A 1 150 ? 18.688 18.594 -1.35 1 98 150 GLU A N 1
ATOM 1143 C CA . GLU A 1 150 ? 18.578 17.75 -0.163 1 98 150 GLU A CA 1
ATOM 1144 C C . GLU A 1 150 ? 18.75 16.266 -0.52 1 98 150 GLU A C 1
ATOM 1146 O O . GLU A 1 150 ? 18.344 15.391 0.243 1 98 150 GLU A O 1
ATOM 1151 N N . GLY A 1 151 ? 19.188 15.961 -1.721 1 98.5 151 GLY A N 1
ATOM 1152 C CA . GLY A 1 151 ? 19.531 14.609 -2.117 1 98.5 151 GLY A CA 1
ATOM 1153 C C . GLY A 1 151 ? 18.484 13.953 -2.994 1 98.5 151 GLY A C 1
ATOM 1154 O O . GLY A 1 151 ? 18.672 12.82 -3.439 1 98.5 151 GLY A O 1
ATOM 1155 N N . PHE A 1 152 ? 17.422 14.625 -3.287 1 98.75 152 PHE A N 1
ATOM 1156 C CA . PHE A 1 152 ? 16.344 14.039 -4.086 1 98.75 152 PHE A CA 1
ATOM 1157 C C . PHE A 1 152 ? 16.609 14.242 -5.574 1 98.75 152 PHE A C 1
ATOM 1159 O O . PHE A 1 152 ? 17 15.336 -5.992 1 98.75 152 PHE A O 1
ATOM 1166 N N . PRO A 1 153 ? 16.375 13.266 -6.355 1 98.75 153 PRO A N 1
ATOM 1167 C CA . PRO A 1 153 ? 16.594 13.398 -7.793 1 98.75 153 PRO A CA 1
ATOM 1168 C C . PRO A 1 153 ? 15.469 14.148 -8.5 1 98.75 153 PRO A C 1
ATOM 1170 O O . PRO A 1 153 ? 14.312 14.078 -8.078 1 98.75 153 PRO A O 1
ATOM 1173 N N . GLY A 1 154 ? 15.805 14.891 -9.586 1 98.81 154 GLY A N 1
ATOM 1174 C CA . GLY A 1 154 ? 14.836 15.523 -10.469 1 98.81 154 GLY A CA 1
ATOM 1175 C C . GLY A 1 154 ? 14.469 16.922 -10.039 1 98.81 154 GLY A C 1
ATOM 1176 O O . GLY A 1 154 ? 14.391 17.219 -8.844 1 98.81 154 GLY A O 1
ATOM 1177 N N . ASN A 1 155 ? 14.266 17.766 -11.031 1 98.88 155 ASN A N 1
ATOM 1178 C CA . ASN A 1 155 ? 13.594 19.031 -10.758 1 98.88 155 ASN A CA 1
ATOM 1179 C C . ASN A 1 155 ? 12.117 18.812 -10.414 1 98.88 155 ASN A C 1
ATOM 1181 O O . ASN A 1 155 ? 11.43 18.047 -11.094 1 98.88 155 ASN A O 1
ATOM 1185 N N . LEU A 1 156 ? 11.711 19.359 -9.414 1 98.94 156 LEU A N 1
ATOM 1186 C CA . LEU A 1 156 ? 10.305 19.312 -9.031 1 98.94 156 LEU A CA 1
ATOM 1187 C C . LEU A 1 156 ? 9.672 20.688 -9.07 1 98.94 156 LEU A C 1
ATOM 1189 O O . LEU A 1 156 ? 10.078 21.578 -8.32 1 98.94 156 LEU A O 1
ATOM 1193 N N . ASP A 1 157 ? 8.758 20.844 -9.961 1 98.94 157 ASP A N 1
ATOM 1194 C CA . ASP A 1 157 ? 8.008 22.094 -10.094 1 98.94 157 ASP A CA 1
ATOM 1195 C C . ASP A 1 157 ? 6.719 22.047 -9.273 1 98.94 157 ASP A C 1
ATOM 1197 O O . ASP A 1 157 ? 5.766 21.359 -9.656 1 98.94 157 ASP A O 1
ATOM 1201 N N . ILE A 1 158 ? 6.633 22.812 -8.188 1 98.88 158 ILE A N 1
ATOM 1202 C CA . ILE A 1 158 ? 5.551 22.656 -7.223 1 98.88 158 ILE A CA 1
ATOM 1203 C C . ILE A 1 158 ? 4.688 23.922 -7.219 1 98.88 158 ILE A C 1
ATOM 1205 O O . ILE A 1 158 ? 5.207 25.031 -7.172 1 98.88 158 ILE A O 1
ATOM 1209 N N . HIS A 1 159 ? 3.463 23.734 -7.203 1 98.81 159 HIS A N 1
ATOM 1210 C CA . HIS A 1 159 ? 2.459 24.781 -7.012 1 98.81 159 HIS A CA 1
ATOM 1211 C C . HIS A 1 159 ? 1.528 24.438 -5.852 1 98.81 159 HIS A C 1
ATOM 1213 O O . HIS A 1 159 ? 0.97 23.344 -5.801 1 98.81 159 HIS A O 1
ATOM 1219 N N . VAL A 1 160 ? 1.438 25.328 -4.938 1 98.88 160 VAL A N 1
ATOM 1220 C CA . VAL A 1 160 ? 0.503 25.203 -3.824 1 98.88 160 VAL A CA 1
ATOM 1221 C C . VAL A 1 160 ? -0.449 26.406 -3.812 1 98.88 160 VAL A C 1
ATOM 1223 O O . VAL A 1 160 ? -0.028 27.547 -4.02 1 98.88 160 VAL A O 1
ATOM 1226 N N . THR A 1 161 ? -1.704 26.156 -3.623 1 98.94 161 THR A N 1
ATOM 1227 C CA . THR A 1 161 ? -2.676 27.234 -3.469 1 98.94 161 THR A CA 1
ATOM 1228 C C . THR A 1 161 ? -3.363 27.141 -2.107 1 98.94 161 THR A C 1
ATOM 1230 O O . THR A 1 161 ? -3.928 26.109 -1.754 1 98.94 161 THR A O 1
ATOM 1233 N N . TYR A 1 162 ? -3.238 28.219 -1.384 1 98.88 162 TYR A N 1
ATOM 1234 C CA . TYR A 1 162 ? -4.02 28.406 -0.166 1 98.88 162 TYR A CA 1
ATOM 1235 C C . TYR A 1 162 ? -5.32 29.141 -0.461 1 98.88 162 TYR A C 1
ATOM 1237 O O . TYR A 1 162 ? -5.309 30.219 -1.081 1 98.88 162 TYR A O 1
ATOM 1245 N N . THR A 1 163 ? -6.414 28.562 -0.043 1 98.88 163 THR A N 1
ATOM 1246 C CA . THR A 1 163 ? -7.715 29.188 -0.224 1 98.88 163 THR A CA 1
ATOM 1247 C C . THR A 1 163 ? -8.477 29.25 1.097 1 98.88 163 THR A C 1
ATOM 1249 O O . THR A 1 163 ? -8.5 28.281 1.848 1 98.88 163 THR A O 1
ATOM 1252 N N . LEU A 1 164 ? -8.992 30.406 1.398 1 98.88 164 LEU A N 1
ATOM 1253 C CA . LEU A 1 164 ? -9.945 30.562 2.49 1 98.88 164 LEU A CA 1
ATOM 1254 C C . LEU A 1 164 ? -11.359 30.75 1.951 1 98.88 164 LEU A C 1
ATOM 1256 O O . LEU A 1 164 ? -11.703 31.812 1.421 1 98.88 164 LEU A O 1
ATOM 1260 N N . SER A 1 165 ? -12.234 29.734 2.127 1 98.69 165 SER A N 1
ATOM 1261 C CA . SER A 1 165 ? -13.586 29.797 1.575 1 98.69 165 SER A CA 1
ATOM 1262 C C . SER A 1 165 ? -14.531 30.547 2.508 1 98.69 165 SER A C 1
ATOM 1264 O O . SER A 1 165 ? -14.18 30.844 3.652 1 98.69 165 SER A O 1
ATOM 1266 N N . ASN A 1 166 ? -15.734 30.844 2.023 1 98.25 166 ASN A N 1
ATO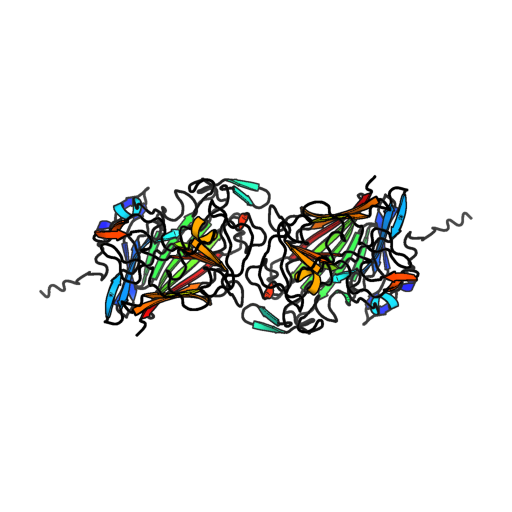M 1267 C CA . ASN A 1 166 ? -16.75 31.5 2.838 1 98.25 166 ASN A CA 1
ATOM 1268 C C . ASN A 1 166 ? -17.344 30.547 3.867 1 98.25 166 ASN A C 1
ATOM 1270 O O . ASN A 1 166 ? -18.078 30.969 4.766 1 98.25 166 ASN A O 1
ATOM 1274 N N . GLN A 1 167 ? -17.016 29.281 3.805 1 97.81 167 GLN A N 1
ATOM 1275 C CA . GLN A 1 167 ? -17.469 28.297 4.781 1 97.81 167 GLN A CA 1
ATOM 1276 C C . GLN A 1 167 ? -16.406 28.062 5.852 1 97.81 167 GLN A C 1
ATOM 1278 O O . GLN A 1 167 ? -16.453 27.062 6.578 1 97.81 167 GLN A O 1
ATOM 1283 N N . ASN A 1 168 ? -15.375 29.016 5.891 1 98.5 168 ASN A N 1
ATOM 1284 C CA . ASN A 1 168 ? -14.273 28.953 6.852 1 98.5 168 ASN A CA 1
ATOM 1285 C C . ASN A 1 168 ? -13.422 27.703 6.641 1 98.5 168 ASN A C 1
ATOM 1287 O O . ASN A 1 168 ? -13.055 27.031 7.605 1 98.5 168 ASN A O 1
ATOM 1291 N N . GLU A 1 169 ? -13.219 27.359 5.375 1 98.88 169 GLU A N 1
ATOM 1292 C CA . GLU A 1 169 ? -12.312 26.281 4.996 1 98.88 169 GLU A CA 1
ATOM 1293 C C . GLU A 1 169 ? -10.953 26.828 4.578 1 98.88 169 GLU A C 1
ATOM 1295 O O . GLU A 1 169 ? -10.867 27.719 3.729 1 98.88 169 GLU A O 1
ATOM 1300 N N . PHE A 1 170 ? -9.922 26.406 5.23 1 98.94 170 PHE A N 1
ATOM 1301 C CA . PHE A 1 170 ? -8.57 26.547 4.699 1 98.94 170 PHE A CA 1
ATOM 1302 C C . PHE A 1 170 ? -8.242 25.391 3.758 1 98.94 170 PHE A C 1
ATOM 1304 O O . PHE A 1 170 ? -8.016 24.266 4.203 1 98.94 170 PHE A O 1
ATOM 1311 N N . ILE A 1 171 ? -8.305 25.609 2.492 1 98.94 171 ILE A N 1
ATOM 1312 C CA . ILE A 1 171 ? -8.094 24.609 1.455 1 98.94 171 ILE A CA 1
ATOM 1313 C C . ILE A 1 171 ? -6.676 24.719 0.905 1 98.94 171 ILE A C 1
ATOM 1315 O O . ILE A 1 171 ? -6.262 25.797 0.462 1 98.94 171 ILE A O 1
ATOM 1319 N N . ILE A 1 172 ? -5.938 23.688 0.968 1 98.94 172 ILE A N 1
ATOM 1320 C CA . ILE A 1 172 ? -4.605 23.625 0.379 1 98.94 172 ILE A CA 1
ATOM 1321 C C . ILE A 1 172 ? -4.609 22.656 -0.804 1 98.94 172 ILE A C 1
ATOM 1323 O O . ILE A 1 172 ? -4.922 21.484 -0.646 1 98.94 172 ILE A O 1
ATOM 1327 N N . THR A 1 173 ? -4.297 23.125 -1.955 1 98.81 173 THR A N 1
ATOM 1328 C CA . THR A 1 173 ? -4.168 22.297 -3.15 1 98.81 173 THR A CA 1
ATOM 1329 C C . THR A 1 173 ? -2.713 22.234 -3.607 1 98.81 173 THR A C 1
ATOM 1331 O O . THR A 1 173 ? -2.035 23.25 -3.684 1 98.81 173 THR A O 1
ATOM 1334 N N . TYR A 1 174 ? -2.223 21.094 -3.875 1 98.81 174 TYR A N 1
ATOM 1335 C CA . TYR A 1 174 ? -0.856 20.844 -4.324 1 98.81 174 TYR A CA 1
ATOM 1336 C C . TYR A 1 174 ? -0.84 20.312 -5.75 1 98.81 174 TYR A C 1
ATOM 1338 O O . TYR A 1 174 ? -1.634 19.422 -6.102 1 98.81 174 TYR A O 1
ATOM 1346 N N . HIS A 1 175 ? 0.015 20.828 -6.492 1 98.5 175 HIS A N 1
ATOM 1347 C CA . HIS A 1 175 ? 0.336 20.344 -7.832 1 98.5 175 HIS A CA 1
ATOM 1348 C C . HIS A 1 175 ? 1.843 20.328 -8.062 1 98.5 175 HIS A C 1
ATOM 1350 O O . HIS A 1 175 ? 2.537 21.297 -7.738 1 98.5 175 HIS A O 1
ATOM 1356 N N . ALA A 1 176 ? 2.365 19.172 -8.625 1 98.88 176 ALA A N 1
ATOM 1357 C CA . ALA A 1 176 ? 3.797 19.156 -8.914 1 98.88 176 ALA A CA 1
ATOM 1358 C C . ALA A 1 176 ? 4.102 18.234 -10.094 1 98.88 176 ALA A C 1
ATOM 1360 O O . ALA A 1 176 ? 3.377 17.266 -10.344 1 98.88 176 ALA A O 1
ATOM 1361 N N . THR A 1 177 ? 5.066 18.516 -10.867 1 98.81 177 THR A N 1
ATOM 1362 C CA . THR A 1 177 ? 5.613 17.703 -11.953 1 98.81 177 THR A CA 1
ATOM 1363 C C . THR A 1 177 ? 7.133 17.609 -11.852 1 98.81 177 THR A C 1
ATOM 1365 O O . THR A 1 177 ? 7.758 18.406 -11.141 1 98.81 177 THR A O 1
ATOM 1368 N N . THR A 1 178 ? 7.695 16.656 -12.484 1 98.88 178 THR A N 1
ATOM 1369 C CA . THR A 1 178 ? 9.141 16.438 -12.422 1 98.88 178 THR A CA 1
ATOM 1370 C C . THR A 1 178 ? 9.688 16.047 -13.789 1 98.88 178 THR A C 1
ATOM 1372 O O . THR A 1 178 ? 8.93 15.703 -14.695 1 98.88 178 THR A O 1
ATOM 1375 N N . ASP A 1 179 ? 11.008 16.219 -13.992 1 98.75 179 ASP A N 1
ATOM 1376 C CA . ASP A 1 179 ? 11.641 15.852 -15.258 1 98.75 179 ASP A CA 1
ATOM 1377 C C . ASP A 1 179 ? 12.469 14.586 -15.102 1 98.75 179 ASP A C 1
ATOM 1379 O O . ASP A 1 179 ? 13.047 14.086 -16.078 1 98.75 179 ASP A O 1
ATOM 1383 N N . LYS A 1 180 ? 12.641 14.086 -13.891 1 98.5 180 LYS A N 1
ATOM 1384 C CA . LYS A 1 180 ? 13.227 12.789 -13.555 1 98.5 180 LYS A CA 1
ATOM 1385 C C . LYS A 1 180 ? 12.43 12.094 -12.453 1 98.5 180 LYS A C 1
ATOM 1387 O O . LYS A 1 180 ? 11.883 12.758 -11.562 1 98.5 180 LYS A O 1
ATOM 1392 N N . THR A 1 181 ? 12.367 10.711 -12.516 1 98.19 181 THR A N 1
ATOM 1393 C CA . THR A 1 181 ? 11.688 9.969 -11.461 1 98.19 181 THR A CA 1
ATOM 1394 C C . THR A 1 181 ? 12.18 10.414 -10.086 1 98.19 181 THR A C 1
ATOM 1396 O O . THR A 1 181 ? 13.391 10.516 -9.859 1 98.19 181 THR A O 1
ATOM 1399 N N . THR A 1 182 ? 11.281 10.727 -9.188 1 98.75 182 THR A N 1
ATOM 1400 C CA . THR A 1 182 ? 11.633 11.219 -7.859 1 98.75 182 THR A CA 1
ATOM 1401 C C . THR A 1 182 ? 10.594 10.797 -6.832 1 98.75 182 THR A C 1
ATOM 1403 O O . THR A 1 182 ? 9.711 9.992 -7.129 1 98.75 182 THR A O 1
ATOM 1406 N N . LEU A 1 183 ? 10.766 11.211 -5.582 1 98.5 183 LEU A N 1
ATOM 1407 C CA . LEU A 1 183 ? 9.797 11.023 -4.504 1 98.5 183 LEU A CA 1
ATOM 1408 C C . LEU A 1 183 ? 9.078 12.328 -4.184 1 98.5 183 LEU A C 1
ATOM 1410 O O . LEU A 1 183 ? 9.688 13.398 -4.219 1 98.5 183 LEU A O 1
ATOM 1414 N N . VAL A 1 184 ? 7.836 12.281 -3.914 1 98.81 184 VAL A N 1
ATOM 1415 C CA . VAL A 1 184 ? 7.09 13.453 -3.479 1 98.81 184 VAL A CA 1
ATOM 1416 C C . VAL A 1 184 ? 6.09 13.062 -2.396 1 98.81 184 VAL A C 1
ATOM 1418 O O . VAL A 1 184 ? 5.301 12.125 -2.58 1 98.81 184 VAL A O 1
ATOM 1421 N N . ASN A 1 185 ? 6.043 13.594 -1.311 1 98.75 185 ASN A N 1
ATOM 1422 C CA . ASN A 1 185 ? 5.133 13.461 -0.179 1 98.75 185 ASN A CA 1
ATOM 1423 C C . ASN A 1 185 ? 4.98 14.781 0.57 1 98.75 185 ASN A C 1
ATOM 1425 O O . ASN A 1 185 ? 5.582 14.977 1.627 1 98.75 185 ASN A O 1
ATOM 1429 N N . LEU A 1 186 ? 4.148 15.648 0.088 1 98.81 186 LEU A N 1
ATOM 1430 C CA . LEU A 1 186 ? 4.012 17 0.622 1 98.81 186 LEU A CA 1
ATOM 1431 C C . LEU A 1 186 ? 2.961 17.047 1.725 1 98.81 186 LEU A C 1
ATOM 1433 O O . LEU A 1 186 ? 2.021 16.25 1.726 1 98.81 186 LEU A O 1
ATOM 1437 N N . THR A 1 187 ? 3.107 17.922 2.639 1 98.81 187 THR A N 1
ATOM 1438 C CA . THR A 1 187 ? 2.117 18.172 3.678 1 98.81 187 THR A CA 1
ATOM 1439 C C . THR A 1 187 ? 2.287 19.578 4.246 1 98.81 187 THR A C 1
ATOM 1441 O O . THR A 1 187 ? 3.219 20.297 3.871 1 98.81 187 THR A O 1
ATOM 1444 N N . HIS A 1 188 ? 1.347 20.047 4.93 1 98.88 188 HIS A N 1
ATOM 1445 C CA . HIS A 1 188 ? 1.445 21.234 5.77 1 98.88 188 HIS A CA 1
ATOM 1446 C C . HIS A 1 188 ? 1.448 20.875 7.246 1 98.88 188 HIS A C 1
ATOM 1448 O O . HIS A 1 188 ? 0.559 20.156 7.715 1 98.88 188 HIS A O 1
ATOM 1454 N N . HIS A 1 189 ? 2.447 21.266 7.887 1 98.88 189 HIS A N 1
ATOM 1455 C CA . HIS A 1 189 ? 2.604 20.922 9.297 1 98.88 189 HIS A CA 1
ATOM 1456 C C . HIS A 1 189 ? 1.944 21.953 10.195 1 98.88 189 HIS A C 1
ATOM 1458 O O . HIS A 1 189 ? 2.621 22.625 10.984 1 98.88 189 HIS A O 1
ATOM 1464 N N . GLY A 1 190 ? 0.644 22.047 10.172 1 98.88 190 GLY A N 1
ATOM 1465 C CA . GLY A 1 190 ? -0.11 22.984 11 1 98.88 190 GLY A CA 1
ATOM 1466 C C . GLY A 1 190 ? -0.157 22.562 12.461 1 98.88 190 GLY A C 1
ATOM 1467 O O . GLY A 1 190 ? -0.546 21.438 12.789 1 98.88 190 GLY A O 1
ATOM 1468 N N . PHE A 1 191 ? 0.31 23.453 13.328 1 98.94 191 PHE A N 1
ATOM 1469 C CA . PHE A 1 191 ? 0.171 23.297 14.773 1 98.94 191 PHE A CA 1
ATOM 1470 C C . PHE A 1 191 ? -1.072 24.016 15.281 1 98.94 191 PHE A C 1
ATOM 1472 O O . PHE A 1 191 ? -1.022 25.219 15.586 1 98.94 191 PHE A O 1
ATOM 1479 N N . PHE A 1 192 ? -2.164 23.312 15.438 1 98.94 192 PHE A N 1
ATOM 1480 C CA . PHE A 1 192 ? -3.459 23.922 15.703 1 98.94 192 PHE A CA 1
ATOM 1481 C C . PHE A 1 192 ? -3.713 24.016 17.203 1 98.94 192 PHE A C 1
ATOM 1483 O O . PHE A 1 192 ? -3.521 23.031 17.922 1 98.94 192 PHE A O 1
ATOM 1490 N N . SER A 1 193 ? -4.059 25.109 17.641 1 98.88 193 SER A N 1
ATOM 1491 C CA . SER A 1 193 ? -4.504 25.406 19 1 98.88 193 SER A CA 1
ATOM 1492 C C . SER A 1 193 ? -5.902 26.016 19 1 98.88 193 SER A C 1
ATOM 1494 O O . SER A 1 193 ? -6.051 27.234 19.094 1 98.88 193 SER A O 1
ATOM 1496 N N . LEU A 1 194 ? -6.887 25.203 19.062 1 98.81 194 LEU A N 1
ATOM 1497 C CA . LEU A 1 194 ? -8.258 25.641 18.812 1 98.81 194 LEU A CA 1
ATOM 1498 C C . LEU A 1 194 ? -8.742 26.547 19.953 1 98.81 194 LEU A C 1
ATOM 1500 O O . LEU A 1 194 ? -9.711 27.281 19.781 1 98.81 194 LEU A O 1
ATOM 1504 N N . SER A 1 195 ? -8.141 26.5 21.125 1 98.31 195 SER A N 1
ATOM 1505 C CA . SER A 1 195 ? -8.477 27.406 22.219 1 98.31 195 SER A CA 1
ATOM 1506 C C . SER A 1 195 ? -8.039 28.828 21.906 1 98.31 195 SER A C 1
ATOM 1508 O O . SER A 1 195 ? -8.492 29.781 22.547 1 98.31 195 SER A O 1
ATOM 1510 N N . GLY A 1 196 ? -7.176 28.969 20.906 1 98.69 196 GLY A N 1
ATOM 1511 C CA . GLY A 1 196 ? -6.484 30.234 20.656 1 98.69 196 GLY A CA 1
ATOM 1512 C C . GLY A 1 196 ? -5.121 30.297 21.328 1 98.69 196 GLY A C 1
ATOM 1513 O O . GLY A 1 196 ? -4.961 29.875 22.469 1 98.69 196 GLY A O 1
ATOM 1514 N N . ILE A 1 197 ? -4.141 30.797 20.656 1 98.69 197 ILE A N 1
ATOM 1515 C CA . ILE A 1 197 ? -2.816 30.922 21.25 1 98.69 197 ILE A CA 1
ATOM 1516 C C . ILE A 1 197 ? -2.863 31.922 22.406 1 98.69 197 ILE A C 1
ATOM 1518 O O . ILE A 1 197 ? -3.672 32.844 22.391 1 98.69 197 ILE A O 1
ATOM 1522 N N . ALA A 1 198 ? -2.014 31.734 23.312 1 98.56 198 ALA A N 1
ATOM 1523 C CA . ALA A 1 198 ? -1.983 32.531 24.531 1 98.56 198 ALA A CA 1
ATOM 1524 C C . ALA A 1 198 ? -0.65 32.375 25.25 1 98.56 198 ALA A C 1
ATOM 1526 O O . ALA A 1 198 ? 0.306 31.844 24.703 1 98.56 198 ALA A O 1
ATOM 1527 N N . ASN A 1 199 ? -0.657 33.031 26.453 1 98.5 199 ASN A N 1
ATOM 1528 C CA . ASN A 1 199 ? 0.504 32.906 27.328 1 98.5 199 ASN A CA 1
ATOM 1529 C C . ASN A 1 199 ? 0.111 32.375 28.703 1 98.5 199 ASN A C 1
ATOM 1531 O O . ASN A 1 199 ? -0.31 33.125 29.562 1 98.5 199 ASN A O 1
ATOM 1535 N N . PRO A 1 200 ? 0.409 31.078 28.891 1 98.31 200 PRO A N 1
ATOM 1536 C CA . PRO A 1 200 ? 0.743 30.047 27.906 1 98.31 200 PRO A CA 1
ATOM 1537 C C . PRO A 1 200 ? -0.463 29.609 27.078 1 98.31 200 PRO A C 1
ATOM 1539 O O . PRO A 1 200 ? -1.606 29.766 27.516 1 98.31 200 PRO A O 1
ATOM 1542 N N . THR A 1 201 ? -0.232 29.203 25.922 1 98.81 201 THR A N 1
ATOM 1543 C CA . THR A 1 201 ? -1.275 28.531 25.141 1 98.81 201 THR A CA 1
ATOM 1544 C C . THR A 1 201 ? -1.774 27.281 25.859 1 98.81 201 THR A C 1
ATOM 1546 O O . THR A 1 201 ? -0.979 26.516 26.391 1 98.81 201 THR A O 1
ATOM 1549 N N . ALA A 1 202 ? -3.053 27.094 25.875 1 98.56 202 ALA A N 1
ATOM 1550 C CA . ALA A 1 202 ? -3.672 26 26.609 1 98.56 202 ALA A CA 1
ATOM 1551 C C . ALA A 1 202 ? -3.322 24.656 25.984 1 98.56 202 ALA A C 1
ATOM 1553 O O . ALA A 1 202 ? -3.072 24.562 24.781 1 98.56 202 ALA A O 1
ATOM 1554 N N . THR A 1 203 ? -3.289 23.609 26.828 1 98.56 203 THR A N 1
ATOM 1555 C CA . THR A 1 203 ? -3.066 22.234 26.391 1 98.56 203 THR A CA 1
ATOM 1556 C C . THR A 1 203 ? -4.211 21.766 25.5 1 98.56 203 THR A C 1
ATOM 1558 O O . THR A 1 203 ? -5.336 22.25 25.609 1 98.56 203 THR A O 1
ATOM 1561 N N . VAL A 1 204 ? -3.896 20.797 24.641 1 98.75 204 VAL A N 1
ATOM 1562 C CA . VAL A 1 204 ? -4.922 20.203 23.797 1 98.75 204 VAL A CA 1
ATOM 1563 C C . VAL A 1 204 ? -5.469 18.938 24.469 1 98.75 204 VAL A C 1
ATOM 1565 O O . VAL A 1 204 ? -6.246 18.203 23.859 1 98.75 204 VAL A O 1
ATOM 1568 N N . ASP A 1 205 ? -5.148 18.703 25.641 1 98.38 205 ASP A N 1
ATOM 1569 C CA . ASP A 1 205 ? -5.52 17.5 26.375 1 98.38 205 ASP A CA 1
ATOM 1570 C C . ASP A 1 205 ? -7.031 17.297 26.375 1 98.38 205 ASP A C 1
ATOM 1572 O O . ASP A 1 205 ? -7.508 16.172 26.234 1 98.38 205 ASP A O 1
ATOM 1576 N N . ASN A 1 206 ? -7.707 18.312 26.516 1 98.19 206 ASN A N 1
ATOM 1577 C CA . ASN A 1 206 ? -9.156 18.172 26.656 1 98.19 206 ASN A CA 1
ATOM 1578 C C . ASN A 1 206 ? -9.852 18.219 25.297 1 98.19 206 ASN A C 1
ATOM 1580 O O . ASN A 1 206 ? -11.078 18.125 25.234 1 98.19 206 ASN A O 1
ATOM 1584 N N . ASN A 1 207 ? -9.117 18.422 24.219 1 98.81 207 ASN A N 1
ATOM 1585 C CA . ASN A 1 207 ? -9.75 18.359 22.906 1 98.81 207 ASN A CA 1
ATOM 1586 C C . ASN A 1 207 ? -10.359 16.984 22.656 1 98.81 207 ASN A C 1
ATOM 1588 O O . ASN A 1 207 ? -9.828 15.969 23.109 1 98.81 207 ASN A O 1
ATOM 1592 N N . ILE A 1 208 ? -11.453 16.953 21.984 1 98.88 208 ILE A N 1
ATOM 1593 C CA . ILE A 1 208 ? -12.141 15.727 21.594 1 98.88 208 ILE A CA 1
ATOM 1594 C C . ILE A 1 208 ? -11.844 15.422 20.125 1 98.88 208 ILE A C 1
ATOM 1596 O O . ILE A 1 208 ? -12.141 16.234 19.25 1 98.88 208 ILE A O 1
ATOM 1600 N N . VAL A 1 209 ? -11.305 14.227 19.891 1 98.94 209 VAL A N 1
ATOM 1601 C CA . VAL A 1 209 ? -10.797 13.914 18.562 1 98.94 209 VAL A CA 1
ATOM 1602 C C . VAL A 1 209 ? -11.469 12.648 18.031 1 98.94 209 VAL A C 1
ATOM 1604 O O . VAL A 1 209 ? -11.727 11.719 18.797 1 98.94 209 VAL A O 1
ATOM 1607 N N . THR A 1 210 ? -11.875 12.656 16.797 1 98.94 210 THR A N 1
ATOM 1608 C CA . THR A 1 210 ? -12.289 11.5 16.016 1 98.94 210 THR A CA 1
ATOM 1609 C C . THR A 1 210 ? -11.422 11.352 14.773 1 98.94 210 THR A C 1
ATOM 1611 O O . THR A 1 210 ? -11.141 12.328 14.078 1 98.94 210 THR A O 1
ATOM 1614 N N . ILE A 1 211 ? -10.922 10.203 14.508 1 98.94 211 ILE A N 1
ATOM 1615 C CA . ILE A 1 211 ? -10.133 9.922 13.305 1 98.94 211 ILE A CA 1
ATOM 1616 C C . ILE A 1 211 ? -10.773 8.781 12.523 1 98.94 211 ILE A C 1
ATOM 1618 O O . ILE A 1 211 ? -11.078 7.727 13.086 1 98.94 211 ILE A O 1
ATOM 1622 N N . ASN A 1 212 ? -11 8.977 11.25 1 98.88 212 ASN A N 1
ATOM 1623 C CA . ASN A 1 212 ? -11.57 7.953 10.375 1 98.88 212 ASN A CA 1
ATOM 1624 C C . ASN A 1 212 ? -10.523 6.93 9.953 1 98.88 212 ASN A C 1
ATOM 1626 O O . ASN A 1 212 ? -10.195 6.824 8.766 1 98.88 212 ASN A O 1
ATOM 1630 N N . ALA A 1 213 ? -10.086 6.133 10.891 1 98.88 213 ALA A N 1
ATOM 1631 C CA . ALA A 1 213 ? -9.023 5.164 10.641 1 98.88 213 ALA A CA 1
ATOM 1632 C C . ALA A 1 213 ? -9.18 3.936 11.531 1 98.88 213 ALA A C 1
ATOM 1634 O O . ALA A 1 213 ? -9.164 4.047 12.758 1 98.88 213 ALA A O 1
ATOM 1635 N N . ASP A 1 214 ? -9.305 2.779 10.938 1 98.75 214 ASP A N 1
ATOM 1636 C CA . ASP A 1 214 ? -9.328 1.519 11.672 1 98.75 214 ASP A CA 1
ATOM 1637 C C . ASP A 1 214 ? -7.906 1.049 11.992 1 98.75 214 ASP A C 1
ATOM 1639 O O . ASP A 1 214 ? -7.719 0.144 12.812 1 98.75 214 ASP A O 1
ATOM 1643 N N . PHE A 1 215 ? -6.922 1.688 11.359 1 98.88 215 PHE A N 1
ATOM 1644 C CA . PHE A 1 215 ? -5.547 1.206 11.438 1 98.88 215 PHE A CA 1
ATOM 1645 C C . PHE A 1 215 ? -4.578 2.367 11.625 1 98.88 215 PHE A C 1
ATOM 1647 O O . PHE A 1 215 ? -4.949 3.527 11.438 1 98.88 215 PHE A O 1
ATOM 1654 N N . TYR A 1 216 ? -3.367 2.082 12.047 1 98.94 216 TYR A N 1
ATOM 1655 C CA . TYR A 1 216 ? -2.225 2.988 12.07 1 98.94 216 TYR A CA 1
ATOM 1656 C C . TYR A 1 216 ? -0.93 2.244 11.766 1 98.94 216 TYR A C 1
ATOM 1658 O O . TYR A 1 216 ? -0.923 1.016 11.656 1 98.94 216 TYR A O 1
ATOM 1666 N N . THR A 1 217 ? 0.151 2.947 11.508 1 98.88 217 THR A N 1
ATOM 1667 C CA . THR A 1 217 ? 1.461 2.359 11.25 1 98.88 217 THR A CA 1
ATOM 1668 C C . THR A 1 217 ? 2.332 2.41 12.5 1 98.88 217 THR A C 1
ATOM 1670 O O . THR A 1 217 ? 2.898 3.455 12.828 1 98.88 217 THR A O 1
ATOM 1673 N N . PRO A 1 218 ? 2.484 1.301 13.203 1 98.88 218 PRO A N 1
ATOM 1674 C CA . PRO A 1 218 ? 3.379 1.303 14.359 1 98.88 218 PRO A CA 1
ATOM 1675 C C . PRO A 1 218 ? 4.805 1.724 14.008 1 98.88 218 PRO A C 1
ATOM 1677 O O . PRO A 1 218 ? 5.285 1.431 12.906 1 98.88 218 PRO A O 1
ATOM 1680 N N . ILE A 1 219 ? 5.449 2.344 14.969 1 98.81 219 ILE A N 1
ATOM 1681 C CA . ILE A 1 219 ? 6.801 2.838 14.734 1 98.81 219 ILE A CA 1
ATOM 1682 C C . ILE A 1 219 ? 7.77 2.18 15.719 1 98.81 219 ILE A C 1
ATOM 1684 O O . ILE A 1 219 ? 7.348 1.587 16.703 1 98.81 219 ILE A O 1
ATOM 1688 N N . ASP A 1 220 ? 9.039 2.23 15.383 1 98.44 220 ASP A N 1
ATOM 1689 C CA . ASP A 1 220 ? 10.086 1.807 16.297 1 98.44 220 ASP A CA 1
ATOM 1690 C C . ASP A 1 220 ? 10.578 2.977 17.156 1 98.44 220 ASP A C 1
ATOM 1692 O O . ASP A 1 220 ? 9.953 4.043 17.172 1 98.44 220 ASP A O 1
ATOM 1696 N N . ASN A 1 221 ? 11.664 2.816 17.891 1 98.06 221 ASN A N 1
ATOM 1697 C CA . ASN A 1 221 ? 12.117 3.789 18.875 1 98.06 221 ASN A CA 1
ATOM 1698 C C . ASN A 1 221 ? 12.789 4.988 18.219 1 98.06 221 ASN A C 1
ATOM 1700 O O . ASN A 1 221 ? 13.094 5.977 18.891 1 98.06 221 ASN A O 1
ATOM 1704 N N . VAL A 1 222 ? 13.023 4.938 16.859 1 97.94 222 VAL A N 1
ATOM 1705 C CA . VAL A 1 222 ? 13.562 6.094 16.141 1 97.94 222 VAL A CA 1
ATOM 1706 C C . VAL A 1 222 ? 12.508 6.641 15.188 1 97.94 222 VAL A C 1
ATOM 1708 O O . VAL A 1 222 ? 12.836 7.305 14.203 1 97.94 222 VAL A O 1
ATOM 1711 N N . SER A 1 223 ? 11.188 6.238 15.414 1 98.12 223 SER A N 1
ATOM 1712 C CA . SER A 1 223 ? 9.992 6.809 14.797 1 98.12 223 SER A CA 1
ATOM 1713 C C . SER A 1 223 ? 9.859 6.379 13.344 1 98.12 223 SER A C 1
ATOM 1715 O O . SER A 1 223 ? 9.336 7.125 12.516 1 98.12 223 SER A O 1
ATOM 1717 N N . ILE A 1 224 ? 10.438 5.211 12.984 1 98.81 224 ILE A N 1
ATOM 1718 C CA . ILE A 1 224 ? 10.25 4.625 11.656 1 98.81 224 ILE A CA 1
ATOM 1719 C C . ILE A 1 224 ? 9.156 3.564 11.711 1 98.81 224 ILE A C 1
ATOM 1721 O O . ILE A 1 224 ? 9.156 2.707 12.602 1 98.81 224 ILE A O 1
ATOM 1725 N N . PRO A 1 225 ? 8.188 3.623 10.789 1 98.62 225 PRO A N 1
ATOM 1726 C CA . PRO A 1 225 ? 7.203 2.539 10.742 1 98.62 225 PRO A CA 1
ATOM 1727 C C . PRO A 1 225 ? 7.852 1.159 10.641 1 98.62 225 PRO A C 1
ATOM 1729 O O . PRO A 1 225 ? 8.82 0.978 9.898 1 98.62 225 PRO A O 1
ATOM 1732 N N . THR A 1 226 ? 7.348 0.229 11.297 1 98.44 226 THR A N 1
ATOM 1733 C CA . THR A 1 226 ? 7.879 -1.129 11.336 1 98.44 226 THR A CA 1
ATOM 1734 C C . THR A 1 226 ? 7.555 -1.867 10.039 1 98.44 226 THR A C 1
ATOM 1736 O O . THR A 1 226 ? 8.156 -2.896 9.734 1 98.44 226 THR A O 1
ATOM 1739 N N . GLY A 1 227 ? 6.586 -1.374 9.281 1 98.12 227 GLY A N 1
ATOM 1740 C CA . GLY A 1 227 ? 6.043 -2.082 8.133 1 98.12 227 GLY A CA 1
ATOM 1741 C C . GLY A 1 227 ? 4.68 -2.691 8.406 1 98.12 227 GLY A C 1
ATOM 1742 O O . GLY A 1 227 ? 3.965 -3.059 7.469 1 98.12 227 GLY A O 1
ATOM 1743 N N . GLU A 1 228 ? 4.332 -2.771 9.641 1 98.69 228 GLU A N 1
ATOM 1744 C CA . GLU A 1 228 ? 3.016 -3.277 10.023 1 98.69 228 GLU A CA 1
ATOM 1745 C C . GLU A 1 228 ? 1.926 -2.246 9.742 1 98.69 228 GLU A C 1
ATOM 1747 O O . GLU A 1 228 ? 2.205 -1.048 9.656 1 98.69 228 GLU A O 1
ATOM 1752 N N . ILE A 1 229 ? 0.766 -2.68 9.492 1 98.81 229 ILE A N 1
ATOM 1753 C CA . ILE A 1 229 ? -0.492 -1.953 9.617 1 98.81 229 ILE A CA 1
ATOM 1754 C C . ILE A 1 229 ? -1.366 -2.623 10.68 1 98.81 229 ILE A C 1
ATOM 1756 O O . ILE A 1 229 ? -1.795 -3.766 10.508 1 98.81 229 ILE A O 1
ATOM 1760 N N . ALA A 1 230 ? -1.586 -1.925 11.758 1 98.81 230 ALA A N 1
ATOM 1761 C CA . ALA A 1 230 ? -2.205 -2.533 12.938 1 98.81 230 ALA A CA 1
ATOM 1762 C C . ALA A 1 230 ? -3.553 -1.885 13.242 1 98.81 230 ALA A C 1
ATOM 1764 O O . ALA A 1 230 ? -3.74 -0.689 13.008 1 98.81 230 ALA A O 1
ATOM 1765 N N . LYS A 1 231 ? -4.445 -2.633 13.805 1 98.69 231 LYS A N 1
ATOM 1766 C CA . LYS A 1 231 ? -5.742 -2.109 14.227 1 98.69 231 LYS A CA 1
ATOM 1767 C C . LYS A 1 231 ? -5.59 -1.136 15.391 1 98.69 231 LYS A C 1
ATOM 1769 O O . LYS A 1 231 ? -4.766 -1.35 16.281 1 98.69 231 LYS A O 1
ATOM 1774 N N . VAL A 1 232 ? -6.383 -0.147 15.336 1 98.88 232 VAL A N 1
ATOM 1775 C CA . VAL A 1 232 ? -6.43 0.741 16.5 1 98.88 232 VAL A CA 1
ATOM 1776 C C . VAL A 1 232 ? -7.301 0.123 17.578 1 98.88 232 VAL A C 1
ATOM 1778 O O . VAL A 1 232 ? -7.156 0.453 18.766 1 98.88 232 VAL A O 1
ATOM 1781 N N . GLU A 1 233 ? -8.281 -0.722 17.188 1 98.69 233 GLU A N 1
ATOM 1782 C CA . GLU A 1 233 ? -9.234 -1.322 18.109 1 98.69 233 GLU A CA 1
ATOM 1783 C C . GLU A 1 233 ? -8.523 -1.983 19.297 1 98.69 233 GLU A C 1
ATOM 1785 O O . GLU A 1 233 ? -7.566 -2.736 19.094 1 98.69 233 GLU A O 1
ATOM 1790 N N . GLY A 1 234 ? -8.945 -1.633 20.438 1 98.25 234 GLY A N 1
ATOM 1791 C CA . GLY A 1 234 ? -8.414 -2.258 21.625 1 98.25 234 GLY A CA 1
ATOM 1792 C C . GLY A 1 234 ? -7.125 -1.621 22.109 1 98.25 234 GLY A C 1
ATOM 1793 O O . GLY A 1 234 ? -6.465 -2.145 23.016 1 98.25 234 GLY A O 1
ATOM 1794 N N . THR A 1 235 ? -6.727 -0.494 21.547 1 98.69 235 THR A N 1
ATOM 1795 C CA . THR A 1 235 ? -5.504 0.205 21.922 1 98.69 235 THR A CA 1
ATOM 1796 C C . THR A 1 235 ? -5.797 1.668 22.25 1 98.69 235 THR A C 1
ATOM 1798 O O . THR A 1 235 ? -6.875 2.174 21.938 1 98.69 235 THR A O 1
ATOM 1801 N N . PRO A 1 236 ? -4.801 2.34 22.797 1 98.81 236 PRO A N 1
ATOM 1802 C CA . PRO A 1 236 ? -4.949 3.771 23.062 1 98.81 236 PRO A CA 1
ATOM 1803 C C . PRO A 1 236 ? -5.023 4.605 21.797 1 98.81 236 PRO A C 1
ATOM 1805 O O . PRO A 1 236 ? -5.332 5.797 21.844 1 98.81 236 PRO A O 1
ATOM 1808 N N . MET A 1 237 ? -4.812 3.996 20.672 1 98.81 237 MET A N 1
ATOM 1809 C CA . MET A 1 237 ? -4.801 4.715 19.391 1 98.81 237 MET A CA 1
ATOM 1810 C C . MET A 1 237 ? -6.211 4.824 18.812 1 98.81 237 MET A C 1
ATOM 1812 O O . MET A 1 237 ? -6.414 5.457 17.781 1 98.81 237 MET A O 1
ATOM 1816 N N . ASP A 1 238 ? -7.234 4.234 19.5 1 98.88 238 ASP A N 1
ATOM 1817 C CA . ASP A 1 238 ? -8.578 4.109 18.953 1 98.88 238 ASP A CA 1
ATOM 1818 C C . ASP A 1 238 ? -9.344 5.422 19.078 1 98.88 238 ASP A C 1
ATOM 1820 O O . ASP A 1 238 ? -9.883 5.738 20.141 1 98.88 238 ASP A O 1
ATOM 1824 N N . PHE A 1 239 ? -9.359 6.16 18.016 1 98.94 239 PHE A N 1
ATOM 1825 C CA . PHE A 1 239 ? -10.102 7.41 17.938 1 98.94 239 PHE A CA 1
ATOM 1826 C C . PHE A 1 239 ? -11.242 7.309 16.938 1 98.94 239 PHE A C 1
ATOM 1828 O O . PHE A 1 239 ? -11.703 8.32 16.406 1 98.94 239 PHE A O 1
ATOM 1835 N N . ARG A 1 240 ? -11.766 6.18 16.625 1 98.81 240 ARG A N 1
ATOM 1836 C CA . ARG A 1 240 ? -12.844 5.977 15.656 1 98.81 240 ARG A CA 1
ATOM 1837 C C . ARG A 1 240 ? -14.133 6.621 16.141 1 98.81 240 ARG A C 1
ATOM 1839 O O . ARG A 1 240 ? -14.984 7 15.328 1 98.81 240 ARG A O 1
ATOM 1846 N N . THR A 1 241 ? -14.227 6.719 17.391 1 98.81 241 THR A N 1
ATOM 1847 C CA . THR A 1 241 ? -15.281 7.484 18.062 1 98.81 241 THR A CA 1
ATOM 1848 C C . THR A 1 241 ? -14.68 8.648 18.844 1 98.81 241 THR A C 1
ATOM 1850 O O . THR A 1 241 ? -13.5 8.633 19.188 1 98.81 241 THR A O 1
ATOM 1853 N N . PRO A 1 242 ? -15.445 9.688 19.094 1 98.75 242 PRO A N 1
ATOM 1854 C CA . PRO A 1 242 ? -14.891 10.852 19.797 1 98.75 242 PRO A CA 1
ATOM 1855 C C . PRO A 1 242 ? -14.266 10.492 21.141 1 98.75 242 PRO A C 1
ATOM 1857 O O . PRO A 1 242 ? -14.898 9.836 21.969 1 98.75 242 PRO A O 1
ATOM 1860 N N . GLN A 1 243 ? -13.062 10.906 21.344 1 98.75 243 GLN A N 1
ATOM 1861 C CA . GLN A 1 243 ? -12.312 10.703 22.578 1 98.75 243 GLN A CA 1
ATOM 1862 C C . GLN A 1 243 ? -11.5 11.945 22.938 1 98.75 243 GLN A C 1
ATOM 1864 O O . GLN A 1 243 ? -10.938 12.602 22.047 1 98.75 243 GLN A O 1
ATOM 1869 N N . ARG A 1 244 ? -11.422 12.219 24.156 1 98.75 244 ARG A N 1
ATOM 1870 C CA . ARG A 1 244 ? -10.477 13.242 24.594 1 98.75 244 ARG A CA 1
ATOM 1871 C C . ARG A 1 244 ? -9.039 12.828 24.281 1 98.75 244 ARG A C 1
ATOM 1873 O O . ARG A 1 244 ? -8.688 11.656 24.422 1 98.75 244 ARG A O 1
ATOM 1880 N N . VAL A 1 245 ? -8.242 13.781 24.016 1 98.81 245 VAL A N 1
ATOM 1881 C CA . VAL A 1 245 ? -6.84 13.516 23.719 1 98.81 245 VAL A CA 1
ATOM 1882 C C . VAL A 1 245 ? -6.164 12.883 24.938 1 98.81 245 VAL A C 1
ATOM 1884 O O . VAL A 1 245 ? -5.383 11.938 24.797 1 98.81 245 VAL A O 1
ATOM 1887 N N . ASP A 1 246 ? -6.477 13.312 26.094 1 98.38 246 ASP A N 1
ATOM 1888 C CA . ASP A 1 246 ? -5.727 12.906 27.281 1 98.38 246 ASP A CA 1
ATOM 1889 C C . ASP A 1 246 ? -6.316 11.633 27.891 1 98.38 246 ASP A C 1
ATOM 1891 O O . ASP A 1 246 ? -5.812 11.133 28.891 1 98.38 246 ASP A O 1
ATOM 1895 N N . SER A 1 247 ? -7.43 11.102 27.344 1 98.5 247 SER A N 1
ATOM 1896 C CA . SER A 1 247 ? -8.086 9.945 27.938 1 98.5 247 SER A CA 1
ATOM 1897 C C . SER A 1 247 ? -7.137 8.75 28.016 1 98.5 247 SER A C 1
ATOM 1899 O O . SER A 1 247 ? -7.234 7.934 28.938 1 98.5 247 SER A O 1
ATOM 1901 N N . ARG A 1 248 ? -6.207 8.688 27.047 1 98.62 248 ARG A N 1
ATOM 1902 C CA . ARG A 1 248 ? -5.367 7.492 27.016 1 98.62 248 ARG A CA 1
ATOM 1903 C C . ARG A 1 248 ? -3.939 7.84 26.609 1 98.62 248 ARG A C 1
ATOM 1905 O O . ARG A 1 248 ? -3.117 6.945 26.391 1 98.62 248 ARG A O 1
ATOM 1912 N N . ILE A 1 249 ? -3.584 9.078 26.531 1 98.5 249 ILE A N 1
ATOM 1913 C CA . ILE A 1 249 ? -2.322 9.508 25.938 1 98.5 249 ILE A CA 1
ATOM 1914 C C . ILE A 1 249 ? -1.159 9.086 26.828 1 98.5 249 ILE A C 1
ATOM 1916 O O . ILE A 1 249 ? -0.024 8.961 26.375 1 98.5 249 ILE A O 1
ATOM 1920 N N . ASN A 1 250 ? -1.409 8.852 28.125 1 97.75 250 ASN A N 1
ATOM 1921 C CA . ASN A 1 250 ? -0.355 8.469 29.047 1 97.75 250 ASN A CA 1
ATOM 1922 C C . ASN A 1 250 ? -0.447 6.992 29.422 1 97.75 250 ASN A C 1
ATOM 1924 O O . ASN A 1 250 ? 0.19 6.551 30.391 1 97.75 250 ASN A O 1
ATOM 1928 N N . ASP A 1 251 ? -1.266 6.18 28.75 1 98.25 251 ASP A N 1
ATOM 1929 C CA . ASP A 1 251 ? -1.361 4.742 29 1 98.25 251 ASP A CA 1
ATOM 1930 C C . ASP A 1 251 ? -0.031 4.047 28.719 1 98.25 251 ASP A C 1
ATOM 1932 O O . ASP A 1 251 ? 0.759 4.512 27.891 1 98.25 251 ASP A O 1
ATOM 1936 N N . PRO A 1 252 ? 0.233 2.947 29.5 1 98.25 252 PRO A N 1
ATOM 1937 C CA . PRO A 1 252 ? 1.416 2.145 29.188 1 98.25 252 PRO A CA 1
ATOM 1938 C C . PRO A 1 252 ? 1.284 1.397 27.859 1 98.25 252 PRO A C 1
ATOM 1940 O O . PRO A 1 252 ? 0.73 0.296 27.812 1 98.25 252 PRO A O 1
ATOM 1943 N N . PHE A 1 253 ? 1.695 1.963 26.875 1 98.62 253 PHE A N 1
ATOM 1944 C CA . PHE A 1 253 ? 1.658 1.476 25.5 1 98.62 253 PHE A CA 1
ATOM 1945 C C . PHE A 1 253 ? 2.918 1.887 24.75 1 98.62 253 PHE A C 1
ATOM 1947 O O . PHE A 1 253 ? 3.234 3.074 24.656 1 98.62 253 PHE A O 1
ATOM 1954 N N . GLU A 1 254 ? 3.67 0.941 24.25 1 98.69 254 GLU A N 1
ATOM 1955 C CA . GLU A 1 254 ? 4.988 1.156 23.672 1 98.69 254 GLU A CA 1
ATOM 1956 C C . GLU A 1 254 ? 4.957 2.273 22.625 1 98.69 254 GLU A C 1
ATOM 1958 O O . GLU A 1 254 ? 5.875 3.098 22.578 1 98.69 254 GLU A O 1
ATOM 1963 N N . GLN A 1 255 ? 3.965 2.32 21.828 1 98.75 255 GLN A N 1
ATOM 1964 C CA . GLN A 1 255 ? 3.859 3.32 20.766 1 98.75 255 GLN A CA 1
ATOM 1965 C C . GLN A 1 255 ? 3.74 4.727 21.344 1 98.75 255 GLN A C 1
ATOM 1967 O O . GLN A 1 255 ? 4.305 5.68 20.812 1 98.75 255 GLN A O 1
ATOM 1972 N N . LEU A 1 256 ? 3.004 4.906 22.438 1 98.75 256 LEU A N 1
ATOM 1973 C CA . LEU A 1 256 ? 2.887 6.203 23.094 1 98.75 256 LEU A CA 1
ATOM 1974 C C . LEU A 1 256 ? 4.203 6.594 23.75 1 98.75 256 LEU A C 1
ATOM 1976 O O . LEU A 1 256 ? 4.527 7.781 23.844 1 98.75 256 LEU A O 1
ATOM 1980 N N . GLU A 1 257 ? 4.945 5.586 24.281 1 98.31 257 GLU A N 1
ATOM 1981 C CA . GLU A 1 257 ? 6.273 5.852 24.828 1 98.31 257 GLU A CA 1
ATOM 1982 C C . GLU A 1 257 ? 7.211 6.391 23.75 1 98.31 257 GLU A C 1
ATOM 1984 O O . GLU A 1 257 ? 7.914 7.379 23.953 1 98.31 257 GLU A O 1
ATOM 1989 N N . PHE A 1 258 ? 7.148 5.766 22.531 1 98 258 PHE A N 1
ATOM 1990 C CA . PHE A 1 258 ? 8 6.176 21.438 1 98 258 PHE A CA 1
ATOM 1991 C C . PHE A 1 258 ? 7.68 7.602 21 1 98 258 PHE A C 1
ATOM 1993 O O . PHE A 1 258 ? 8.578 8.375 20.672 1 98 258 PHE A O 1
ATOM 2000 N N . GLY A 1 259 ? 6.387 8.023 21.031 1 97.38 259 GLY A N 1
ATOM 2001 C CA . GLY A 1 259 ? 5.965 9.336 20.562 1 97.38 259 GLY A CA 1
ATOM 2002 C C . GLY A 1 259 ? 5.891 10.375 21.672 1 97.38 259 GLY A C 1
ATOM 2003 O O . GLY A 1 259 ? 5.605 11.539 21.406 1 97.38 259 GLY A O 1
ATOM 2004 N N . ALA A 1 260 ? 6.086 9.898 22.953 1 97.5 260 ALA A N 1
ATOM 2005 C CA . ALA A 1 260 ? 5.812 10.75 24.109 1 97.5 260 ALA A CA 1
ATOM 2006 C C . ALA A 1 260 ? 4.398 11.32 24.047 1 97.5 260 ALA A C 1
ATOM 2008 O O . ALA A 1 260 ? 4.18 12.492 24.359 1 97.5 260 ALA A O 1
ATOM 2009 N N . GLY A 1 261 ? 3.543 10.539 23.625 1 98.38 261 GLY A N 1
ATOM 2010 C CA . GLY A 1 261 ? 2.168 10.859 23.266 1 98.38 261 GLY A CA 1
ATOM 2011 C C . GLY A 1 261 ? 1.78 10.375 21.891 1 98.38 261 GLY A C 1
ATOM 2012 O O . GLY A 1 261 ? 2.264 9.336 21.422 1 98.38 261 GLY A O 1
ATOM 2013 N N . TYR A 1 262 ? 0.794 11.008 21.297 1 98.81 262 TYR A N 1
ATOM 2014 C CA . TYR A 1 262 ? 0.427 10.633 19.938 1 98.81 262 TYR A CA 1
ATOM 2015 C C . TYR A 1 262 ? 1.368 11.273 18.922 1 98.81 262 TYR A C 1
ATOM 2017 O O . TYR A 1 262 ? 1.617 12.484 18.969 1 98.81 262 TYR A O 1
ATOM 2025 N N . ASP A 1 263 ? 1.995 10.594 18.109 1 98.81 263 ASP A N 1
ATOM 2026 C CA . ASP A 1 263 ? 2.859 10.984 17 1 98.81 263 ASP A CA 1
ATOM 2027 C C . ASP A 1 263 ? 2.949 9.867 15.945 1 98.81 263 ASP A C 1
ATOM 2029 O O . ASP A 1 263 ? 4.039 9.375 15.648 1 98.81 263 ASP A O 1
ATOM 2033 N N . HIS A 1 264 ? 1.782 9.555 15.414 1 98.88 264 HIS A N 1
ATOM 2034 C CA . HIS A 1 264 ? 1.665 8.367 14.57 1 98.88 264 HIS A CA 1
ATOM 2035 C C . HIS A 1 264 ? 0.847 8.656 13.32 1 98.88 264 HIS A C 1
ATOM 2037 O O . HIS A 1 264 ? -0.035 9.516 13.336 1 98.88 264 HIS A O 1
ATOM 2043 N N . CYS A 1 265 ? 1.185 7.93 12.273 1 98.94 265 CYS A N 1
ATOM 2044 C CA . CYS A 1 265 ? 0.412 8 11.039 1 98.94 265 CYS A CA 1
ATOM 2045 C C . CYS A 1 265 ? -0.775 7.043 11.086 1 98.94 265 CYS A C 1
ATOM 2047 O O . CYS A 1 265 ? -0.597 5.832 11.219 1 98.94 265 CYS A O 1
ATOM 2049 N N . TYR A 1 266 ? -1.947 7.621 11.055 1 98.94 266 TYR A N 1
ATOM 2050 C CA . TYR A 1 266 ? -3.17 6.832 10.938 1 98.94 266 TYR A CA 1
ATOM 2051 C C . TYR A 1 266 ? -3.473 6.512 9.477 1 98.94 266 TYR A C 1
ATOM 2053 O O . TYR A 1 266 ? -3.273 7.348 8.594 1 98.94 266 TYR A O 1
ATOM 2061 N N . VAL A 1 267 ? -3.898 5.301 9.242 1 98.88 267 VAL A N 1
ATOM 2062 C CA . VAL A 1 267 ? -4.301 4.859 7.906 1 98.88 267 VAL A CA 1
ATOM 2063 C C . VAL A 1 267 ? -5.777 5.184 7.684 1 98.88 267 VAL A C 1
ATOM 2065 O O . VAL A 1 267 ? -6.656 4.512 8.227 1 98.88 267 VAL A O 1
ATOM 2068 N N . LEU A 1 268 ? -6.051 6.102 6.848 1 98.81 268 LEU A N 1
ATOM 2069 C CA . LEU A 1 268 ? -7.414 6.605 6.695 1 98.81 268 LEU A CA 1
ATOM 2070 C C . LEU A 1 268 ? -8.281 5.609 5.938 1 98.81 268 LEU A C 1
ATOM 2072 O O . LEU A 1 268 ? -7.824 4.98 4.98 1 98.81 268 LEU A O 1
ATOM 2076 N N . ASN A 1 269 ? -9.516 5.469 6.414 1 97.56 269 ASN A N 1
ATOM 2077 C CA . ASN A 1 269 ? -10.5 4.68 5.68 1 97.56 269 ASN A CA 1
ATOM 2078 C C . ASN A 1 269 ? -10.953 5.391 4.406 1 97.56 269 ASN A C 1
ATOM 2080 O O . ASN A 1 269 ? -11.664 6.391 4.473 1 97.56 269 ASN A O 1
ATOM 2084 N N . LYS A 1 270 ? -10.492 4.922 3.326 1 94.56 270 LYS A N 1
ATOM 2085 C CA . LYS A 1 270 ? -10.867 5.473 2.025 1 94.56 270 LYS A CA 1
ATOM 2086 C C . LYS A 1 270 ? -11.766 4.508 1.26 1 94.56 270 LYS A C 1
ATOM 2088 O O . LYS A 1 270 ? -11.453 3.322 1.134 1 94.56 270 LYS A O 1
ATOM 2093 N N . ARG A 1 271 ? -12.914 5.008 0.789 1 89 271 ARG A N 1
ATOM 2094 C CA . ARG A 1 271 ? -13.727 4.18 -0.096 1 89 271 ARG A CA 1
ATOM 2095 C C . ARG A 1 271 ? -13.016 3.932 -1.422 1 89 271 ARG A C 1
ATOM 2097 O O . ARG A 1 271 ? -13.133 2.85 -2 1 89 271 ARG A O 1
ATOM 2104 N N . GLU A 1 272 ? -12.359 4.922 -1.838 1 91.44 272 GLU A N 1
ATOM 2105 C CA . GLU A 1 272 ? -11.523 4.895 -3.033 1 91.44 272 GLU A CA 1
ATOM 2106 C C . GLU A 1 272 ? -10.234 5.684 -2.822 1 91.44 272 GLU A C 1
ATOM 2108 O O . GLU A 1 272 ? -10.266 6.84 -2.398 1 91.44 272 GLU A O 1
ATOM 2113 N N . ALA A 1 273 ? -9.164 5 -3.154 1 90.88 273 ALA A N 1
ATOM 2114 C CA . ALA A 1 2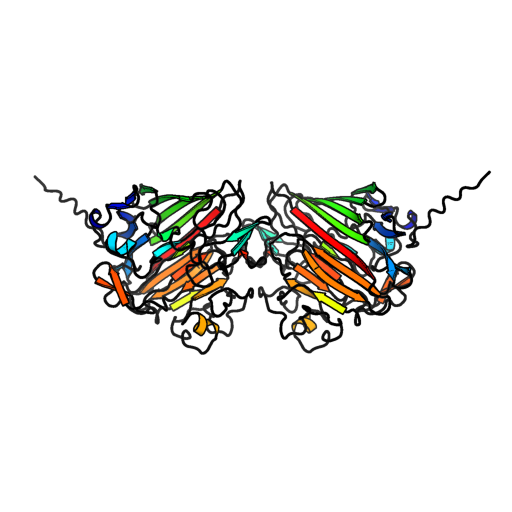73 ? -7.867 5.645 -2.969 1 90.88 273 ALA A CA 1
ATOM 2115 C C . ALA A 1 273 ? -7.797 6.969 -3.727 1 90.88 273 ALA A C 1
ATOM 2117 O O . ALA A 1 273 ? -8.266 7.062 -4.863 1 90.88 273 ALA A O 1
ATOM 2118 N N . GLY A 1 274 ? -7.246 8.031 -3.098 1 93.38 274 GLY A N 1
ATOM 2119 C CA . GLY A 1 274 ? -6.973 9.297 -3.762 1 93.38 274 GLY A CA 1
ATOM 2120 C C . GLY A 1 274 ? -8.156 10.25 -3.73 1 93.38 274 GLY A C 1
ATOM 2121 O O . GLY A 1 274 ? -8.055 11.383 -4.207 1 93.38 274 GLY A O 1
ATOM 2122 N N . THR A 1 275 ? -9.234 9.844 -3.17 1 95.25 275 THR A N 1
ATOM 2123 C CA . THR A 1 275 ? -10.414 10.703 -3.152 1 95.25 275 THR A CA 1
ATOM 2124 C C . THR A 1 275 ? -10.422 11.586 -1.905 1 95.25 275 THR A C 1
ATOM 2126 O O . THR A 1 275 ? -9.93 11.18 -0.851 1 95.25 275 THR A O 1
ATOM 2129 N N . LEU A 1 276 ? -10.961 12.773 -2.096 1 98.25 276 LEU A N 1
ATOM 2130 C CA . LEU A 1 276 ? -11.164 13.672 -0.963 1 98.25 276 LEU A CA 1
ATOM 2131 C C . LEU A 1 276 ? -12.227 13.125 -0.018 1 98.25 276 LEU A C 1
ATOM 2133 O O . LEU A 1 276 ? -13.367 12.883 -0.428 1 98.25 276 LEU A O 1
ATOM 2137 N N . SER A 1 277 ? -11.836 12.867 1.201 1 97.75 277 SER A N 1
ATOM 2138 C CA . SER A 1 277 ? -12.773 12.312 2.17 1 97.75 277 SER A CA 1
ATOM 2139 C C . SER A 1 277 ? -12.438 12.758 3.588 1 97.75 277 SER A C 1
ATOM 2141 O O . SER A 1 277 ? -11.367 13.32 3.828 1 97.75 277 SER A O 1
ATOM 2143 N N . PHE A 1 278 ? -13.383 12.539 4.504 1 98.75 278 PHE A N 1
ATOM 2144 C CA . PHE A 1 278 ? -13.234 12.898 5.91 1 98.75 278 PHE A CA 1
ATOM 2145 C C . PHE A 1 278 ? -12.078 12.133 6.547 1 98.75 278 PHE A C 1
ATOM 2147 O O . PHE A 1 278 ? -11.977 10.914 6.395 1 98.75 278 PHE A O 1
ATOM 2154 N N . ALA A 1 279 ? -11.211 12.867 7.227 1 98.88 279 ALA A N 1
ATOM 2155 C CA . ALA A 1 279 ? -10.055 12.258 7.879 1 98.88 279 ALA A CA 1
ATOM 2156 C C . ALA A 1 279 ? -10.188 12.312 9.398 1 98.88 279 ALA A C 1
ATOM 2158 O O . ALA A 1 279 ? -9.992 11.305 10.078 1 98.88 279 ALA A O 1
ATOM 2159 N N . ALA A 1 280 ? -10.586 13.508 9.906 1 98.94 280 ALA A N 1
ATOM 2160 C CA . ALA A 1 280 ? -10.609 13.672 11.359 1 98.94 280 ALA A CA 1
ATOM 2161 C C . ALA A 1 280 ? -11.453 14.875 11.758 1 98.94 280 ALA A C 1
ATOM 2163 O O . ALA A 1 280 ? -11.797 15.719 10.922 1 98.94 280 ALA A O 1
ATOM 2164 N N . LYS A 1 281 ? -11.75 14.906 12.984 1 98.94 281 LYS A N 1
ATOM 2165 C CA . LYS A 1 281 ? -12.398 16.047 13.617 1 98.94 281 LYS A CA 1
ATOM 2166 C C . LYS A 1 281 ? -11.812 16.328 15 1 98.94 281 LYS A C 1
ATOM 2168 O O . LYS A 1 281 ? -11.523 15.398 15.75 1 98.94 281 LYS A O 1
ATOM 2173 N N . CYS A 1 282 ? -11.578 17.531 15.297 1 98.94 282 CYS A N 1
ATOM 2174 C CA . CYS A 1 282 ? -11.117 18 16.594 1 98.94 282 CYS A CA 1
ATOM 2175 C C . CYS A 1 282 ? -12.031 19.094 17.141 1 98.94 282 CYS A C 1
ATOM 2177 O O . CYS A 1 282 ? -12.375 20.047 16.438 1 98.94 282 CYS A O 1
ATOM 2179 N N . VAL A 1 283 ? -12.422 18.938 18.359 1 98.88 283 VAL A N 1
ATOM 2180 C CA . VAL A 1 283 ? -13.289 19.906 19.016 1 98.88 283 VAL A CA 1
ATOM 2181 C C . VAL A 1 283 ? -12.633 20.375 20.328 1 98.88 283 VAL A C 1
ATOM 2183 O O . VAL A 1 283 ? -12.172 19.562 21.125 1 98.88 283 VAL A O 1
ATOM 2186 N N . GLU A 1 284 ? -12.516 21.625 20.5 1 98.81 284 GLU A N 1
ATOM 2187 C CA . GLU A 1 284 ? -12.156 22.234 21.781 1 98.81 284 GLU A CA 1
ATOM 2188 C C . GLU A 1 284 ? -13.398 22.672 22.547 1 98.81 284 GLU A C 1
ATOM 2190 O O . GLU A 1 284 ? -14.094 23.609 22.141 1 98.81 284 GLU A O 1
ATOM 2195 N N . PRO A 1 285 ? -13.672 22.031 23.609 1 97.81 285 PRO A N 1
ATOM 2196 C CA . PRO A 1 285 ? -15.016 22.141 24.188 1 97.81 285 PRO A CA 1
ATOM 2197 C C . PRO A 1 285 ? -15.25 23.484 24.891 1 97.81 285 PRO A C 1
ATOM 2199 O O . PRO A 1 285 ? -16.391 23.891 25.078 1 97.81 285 PRO A O 1
ATOM 2202 N N . GLU A 1 286 ? -14.281 24.188 25.344 1 97.56 286 GLU A N 1
ATOM 2203 C CA . GLU A 1 286 ? -14.484 25.422 26.094 1 97.56 286 GLU A CA 1
ATOM 2204 C C . GLU A 1 286 ? -14.93 26.562 25.172 1 97.56 286 GLU A C 1
ATOM 2206 O O . GLU A 1 286 ? -15.961 27.188 25.406 1 97.56 286 GLU A O 1
ATOM 2211 N N . SER A 1 287 ? -14.188 26.797 24.125 1 97.94 287 SER A N 1
ATOM 2212 C CA . SER A 1 287 ? -14.547 27.844 23.156 1 97.94 287 SER A CA 1
ATOM 2213 C C . SER A 1 287 ? -15.648 27.359 22.219 1 97.94 287 SER A C 1
ATOM 2215 O O . SER A 1 287 ? -16.344 28.188 21.609 1 97.94 287 SER A O 1
ATOM 2217 N N . GLY A 1 288 ? -15.758 26.047 22.062 1 98.5 288 GLY A N 1
ATOM 2218 C CA . GLY A 1 288 ? -16.703 25.484 21.109 1 98.5 288 GLY A CA 1
ATOM 2219 C C . GLY A 1 288 ? -16.141 25.391 19.703 1 98.5 288 GLY A C 1
ATOM 2220 O O . GLY A 1 288 ? -16.812 24.875 18.797 1 98.5 288 GLY A O 1
ATOM 2221 N N . ARG A 1 289 ? -14.922 25.828 19.469 1 98.81 289 ARG A N 1
ATOM 2222 C CA . ARG A 1 289 ? -14.336 25.75 18.125 1 98.81 289 ARG A CA 1
ATOM 2223 C C . ARG A 1 289 ? -14.102 24.297 17.719 1 98.81 289 ARG A C 1
ATOM 2225 O O . ARG A 1 289 ? -13.703 23.469 18.547 1 98.81 289 ARG A O 1
ATOM 2232 N N . SER A 1 290 ? -14.383 24 16.484 1 98.88 290 SER A N 1
ATOM 2233 C CA . SER A 1 290 ? -14.141 22.688 15.906 1 98.88 290 SER A CA 1
ATOM 2234 C C . SER A 1 290 ? -13.375 22.797 14.594 1 98.88 290 SER A C 1
ATOM 2236 O O . SER A 1 290 ? -13.336 23.859 13.977 1 98.88 290 SER A O 1
ATOM 2238 N N . MET A 1 291 ? -12.703 21.766 14.211 1 98.94 291 MET A N 1
ATOM 2239 C CA . MET A 1 291 ? -11.969 21.625 12.953 1 98.94 291 MET A CA 1
ATOM 2240 C C . MET A 1 291 ? -12.164 20.25 12.352 1 98.94 291 MET A C 1
ATOM 2242 O O . MET A 1 291 ? -11.883 19.234 13 1 98.94 291 MET A O 1
ATOM 2246 N N . GLU A 1 292 ? -12.719 20.172 11.18 1 98.94 292 GLU A N 1
ATOM 2247 C CA . GLU A 1 292 ? -12.742 18.953 10.391 1 98.94 292 GLU A CA 1
ATOM 2248 C C . GLU A 1 292 ? -11.609 18.938 9.367 1 98.94 292 GLU A C 1
ATOM 2250 O O . GLU A 1 292 ? -11.266 19.969 8.789 1 98.94 292 GLU A O 1
ATOM 2255 N N . VAL A 1 293 ? -11.078 17.844 9.188 1 98.94 293 VAL A N 1
ATOM 2256 C CA . VAL A 1 293 ? -10.008 17.656 8.211 1 98.94 293 VAL A CA 1
ATOM 2257 C C . VAL A 1 293 ? -10.477 16.719 7.098 1 98.94 293 VAL A C 1
ATOM 2259 O O . VAL A 1 293 ? -11.047 15.664 7.363 1 98.94 293 VAL A O 1
ATOM 2262 N N . TYR A 1 294 ? -10.344 17.094 5.887 1 98.94 294 TYR A N 1
ATOM 2263 C CA . TYR A 1 294 ? -10.547 16.281 4.691 1 98.94 294 TYR A CA 1
ATOM 2264 C C . TYR A 1 294 ? -9.273 16.203 3.857 1 98.94 294 TYR A C 1
ATOM 2266 O O . TYR A 1 294 ? -8.523 17.188 3.77 1 98.94 294 TYR A O 1
ATOM 2274 N N . THR A 1 295 ? -9.008 15.125 3.256 1 98.94 295 THR A N 1
ATOM 2275 C CA . THR A 1 295 ? -7.797 15.047 2.439 1 98.94 295 THR A CA 1
ATOM 2276 C C . THR A 1 295 ? -7.918 13.938 1.396 1 98.94 295 THR A C 1
ATOM 2278 O O . THR A 1 295 ? -8.75 13.039 1.53 1 98.94 295 THR A O 1
ATOM 2281 N N . THR A 1 296 ? -7.133 14.008 0.38 1 98.62 296 THR A N 1
ATOM 2282 C CA . THR A 1 296 ? -7.012 12.961 -0.627 1 98.62 296 THR A CA 1
ATOM 2283 C C . THR A 1 296 ? -5.953 11.938 -0.223 1 98.62 296 THR A C 1
ATOM 2285 O O . THR A 1 296 ? -5.855 10.867 -0.822 1 98.62 296 THR A O 1
ATOM 2288 N N . GLU A 1 297 ? -5.152 12.227 0.77 1 98.69 297 GLU A N 1
ATOM 2289 C CA . GLU A 1 297 ? -4.004 11.398 1.133 1 98.69 297 GLU A CA 1
ATOM 2290 C C . GLU A 1 297 ? -4.445 10.133 1.857 1 98.69 297 GLU A C 1
ATOM 2292 O O . GLU A 1 297 ? -5.512 10.102 2.473 1 98.69 297 GLU A O 1
ATOM 2297 N N . PRO A 1 298 ? -3.664 9.094 1.796 1 98.44 298 PRO A N 1
ATOM 2298 C CA . PRO A 1 298 ? -4.008 7.824 2.443 1 98.44 298 PRO A CA 1
ATOM 2299 C C . PRO A 1 298 ? -3.822 7.867 3.957 1 98.44 298 PRO A C 1
ATOM 2301 O O . PRO A 1 298 ? -4.367 7.02 4.672 1 98.44 298 PRO A O 1
ATOM 2304 N N . GLY A 1 299 ? -3.023 8.82 4.422 1 98.81 299 GLY A N 1
ATOM 2305 C CA . GLY A 1 299 ? -2.748 8.867 5.848 1 98.81 299 GLY A CA 1
ATOM 2306 C C . GLY A 1 299 ? -2.773 10.273 6.422 1 98.81 299 GLY A C 1
ATOM 2307 O O . GLY A 1 299 ? -2.74 11.25 5.672 1 98.81 299 GLY A O 1
ATOM 2308 N N . VAL A 1 300 ? -2.818 10.281 7.727 1 98.94 300 VAL A N 1
ATOM 2309 C CA . VAL A 1 300 ? -2.695 11.531 8.469 1 98.94 300 VAL A CA 1
ATOM 2310 C C . VAL A 1 300 ? -1.842 11.305 9.719 1 98.94 300 VAL A C 1
ATOM 2312 O O . VAL A 1 300 ? -2.129 10.414 10.523 1 98.94 300 VAL A O 1
ATOM 2315 N N . GLN A 1 301 ? -0.779 12.016 9.805 1 98.94 301 GLN A N 1
ATOM 2316 C CA . GLN A 1 301 ? 0.039 12.031 11.016 1 98.94 301 GLN A CA 1
ATOM 2317 C C . GLN A 1 301 ? -0.598 12.891 12.102 1 98.94 301 GLN A C 1
ATOM 2319 O O . GLN A 1 301 ? -0.842 14.078 11.891 1 98.94 301 GLN A O 1
ATOM 2324 N N . VAL A 1 302 ? -0.869 12.297 13.172 1 98.94 302 VAL A N 1
ATOM 2325 C CA . VAL A 1 302 ? -1.409 13.039 14.312 1 98.94 302 VAL A CA 1
ATOM 2326 C C . VAL A 1 302 ? -0.323 13.234 15.367 1 98.94 302 VAL A C 1
ATOM 2328 O O . VAL A 1 302 ? 0.234 12.266 15.875 1 98.94 302 VAL A O 1
ATOM 2331 N N . TYR A 1 303 ? -0.03 14.445 15.641 1 98.88 303 TYR A N 1
ATOM 2332 C CA . TYR A 1 303 ? 1.017 14.828 16.578 1 98.88 303 TYR A CA 1
ATOM 2333 C C . TYR A 1 303 ? 0.49 15.82 17.609 1 98.88 303 TYR A C 1
ATOM 2335 O O . TYR A 1 303 ? -0.11 16.828 17.25 1 98.88 303 TYR A O 1
ATOM 2343 N N . THR A 1 304 ? 0.718 15.547 18.875 1 98.81 304 THR A N 1
ATOM 2344 C CA . THR A 1 304 ? 0.152 16.375 19.938 1 98.81 304 THR A CA 1
ATOM 2345 C C . THR A 1 304 ? 1.208 17.312 20.516 1 98.81 304 THR A C 1
ATOM 2347 O O . THR A 1 304 ? 1.188 17.609 21.719 1 98.81 304 THR A O 1
ATOM 2350 N N . SER A 1 305 ? 2.203 17.656 19.688 1 98.25 305 SER A N 1
ATOM 2351 C CA . SER A 1 305 ? 3.236 18.609 20.078 1 98.25 305 SER A CA 1
ATOM 2352 C C . SER A 1 305 ? 3.9 18.188 21.391 1 98.25 305 SER A C 1
ATOM 2354 O O . SER A 1 305 ? 3.971 18.984 22.328 1 98.25 305 SER A O 1
ATOM 2356 N N . ASN A 1 306 ? 4.402 17.078 21.375 1 97.94 306 ASN A N 1
ATOM 2357 C CA . ASN A 1 306 ? 4.832 16.391 22.594 1 97.94 306 ASN A CA 1
ATOM 2358 C C . ASN A 1 306 ? 6.145 16.969 23.125 1 97.94 306 ASN A C 1
ATOM 2360 O O . ASN A 1 306 ? 6.496 16.75 24.281 1 97.94 306 ASN A O 1
ATOM 2364 N N . TRP A 1 307 ? 6.883 17.734 22.312 1 95.5 307 TRP A N 1
ATOM 2365 C CA . TRP A 1 307 ? 8.242 18.094 22.703 1 95.5 307 TRP A CA 1
ATOM 2366 C C . TRP A 1 307 ? 8.406 19.609 22.797 1 95.5 307 TRP A C 1
ATOM 2368 O O . TRP A 1 307 ? 9.516 20.109 22.969 1 95.5 307 TRP A O 1
ATOM 2378 N N . HIS A 1 308 ? 7.363 20.328 22.578 1 97.31 308 HIS A N 1
ATOM 2379 C CA . HIS A 1 308 ? 7.434 21.766 22.781 1 97.31 308 HIS A CA 1
ATOM 2380 C C . HIS A 1 308 ? 7.859 22.109 24.203 1 97.31 308 HIS A C 1
ATOM 2382 O O . HIS A 1 308 ? 7.508 21.391 25.156 1 97.31 308 HIS A O 1
ATOM 2388 N N . ASN A 1 309 ? 8.531 23.25 24.375 1 97.81 309 ASN A N 1
ATOM 2389 C CA . ASN A 1 309 ? 9.094 23.547 25.688 1 97.81 309 ASN A CA 1
ATOM 2390 C C . ASN A 1 309 ? 8.664 24.922 26.172 1 97.81 309 ASN A C 1
ATOM 2392 O O . ASN A 1 309 ? 9.297 25.5 27.078 1 97.81 309 ASN A O 1
ATOM 2396 N N . GLY A 1 310 ? 7.754 25.5 25.531 1 98.38 310 GLY A N 1
ATOM 2397 C CA . GLY A 1 310 ? 7.266 26.812 25.969 1 98.38 310 GLY A CA 1
ATOM 2398 C C . GLY A 1 310 ? 7.91 27.953 25.219 1 98.38 310 GLY A C 1
ATOM 2399 O O . GLY A 1 310 ? 7.875 29.094 25.688 1 98.38 310 GLY A O 1
ATOM 2400 N N . PHE A 1 311 ? 8.484 27.75 24.125 1 98 311 PHE A N 1
ATOM 2401 C CA . PHE A 1 311 ? 9.125 28.828 23.375 1 98 311 PHE A CA 1
ATOM 2402 C C . PHE A 1 311 ? 8.102 29.875 22.953 1 98 311 PHE A C 1
ATOM 2404 O O . PHE A 1 311 ? 6.898 29.625 22.969 1 98 311 PHE A O 1
ATOM 2411 N N . GLU A 1 312 ? 8.594 31.047 22.594 1 98 312 GLU A N 1
ATOM 2412 C CA . GLU A 1 312 ? 7.754 32.188 22.312 1 98 312 GLU A CA 1
ATOM 2413 C C . GLU A 1 312 ? 7.219 32.156 20.875 1 98 312 GLU A C 1
ATOM 2415 O O . GLU A 1 312 ? 7.934 31.75 19.953 1 98 312 GLU A O 1
ATOM 2420 N N . GLY A 1 313 ? 5.938 32.594 20.734 1 98.06 313 GLY A N 1
ATOM 2421 C CA . GLY A 1 313 ? 5.281 32.719 19.438 1 98.06 313 GLY A CA 1
ATOM 2422 C C . GLY A 1 313 ? 4.797 34.156 19.156 1 98.06 313 GLY A C 1
ATOM 2423 O O . GLY A 1 313 ? 5.426 35.125 19.578 1 98.06 313 GLY A O 1
ATOM 2424 N N . ALA A 1 314 ? 3.818 34.25 18.406 1 98.06 314 ALA A N 1
ATOM 2425 C CA . ALA A 1 314 ? 3.283 35.531 17.984 1 98.06 314 ALA A CA 1
ATOM 2426 C C . ALA A 1 314 ? 2.715 36.312 19.172 1 98.06 314 ALA A C 1
ATOM 2428 O O . ALA A 1 314 ? 2.061 35.719 20.047 1 98.06 314 ALA A O 1
ATOM 2429 N N . HIS A 1 315 ? 3.041 37.594 19.219 1 97.44 315 HIS A N 1
ATOM 2430 C CA . HIS A 1 315 ? 2.467 38.531 20.172 1 97.44 315 HIS A CA 1
ATOM 2431 C C . HIS A 1 315 ? 2.678 38.062 21.609 1 97.44 315 HIS A C 1
ATOM 2433 O O . HIS A 1 315 ? 1.788 38.188 22.453 1 97.44 315 HIS A O 1
ATOM 2439 N N . GLY A 1 316 ? 3.691 37.375 21.891 1 97.38 316 GLY A N 1
ATOM 2440 C CA . GLY A 1 316 ? 4.066 36.969 23.234 1 97.38 316 GLY A CA 1
ATOM 2441 C C . GLY A 1 316 ? 3.473 35.656 23.656 1 97.38 316 GLY A C 1
ATOM 2442 O O . GLY A 1 316 ? 3.705 35.188 24.781 1 97.38 316 GLY A O 1
ATOM 2443 N N . ALA A 1 317 ? 2.719 34.969 22.828 1 98.56 317 ALA A N 1
ATOM 2444 C CA . ALA A 1 317 ? 2.229 33.625 23.141 1 98.56 317 ALA A CA 1
ATOM 2445 C C . ALA A 1 317 ? 3.385 32.688 23.438 1 98.56 317 ALA A C 1
ATOM 2447 O O . ALA A 1 317 ? 4.512 32.906 22.984 1 98.56 317 ALA A O 1
ATOM 2448 N N . THR A 1 318 ? 3.123 31.641 24.266 1 98.81 318 THR A N 1
ATOM 2449 C CA . THR A 1 318 ? 4.098 30.594 24.516 1 98.81 318 THR A CA 1
ATOM 2450 C C . THR A 1 318 ? 3.502 29.219 24.203 1 98.81 318 THR A C 1
ATOM 2452 O O . THR A 1 318 ? 2.295 29.016 24.344 1 98.81 318 THR A O 1
ATOM 2455 N N . PHE A 1 319 ? 4.383 28.344 23.75 1 98.81 319 PHE A N 1
ATOM 2456 C CA . PHE A 1 319 ? 3.928 27.047 23.266 1 98.81 319 PHE A CA 1
ATOM 2457 C C . PHE A 1 319 ? 4.551 25.906 24.062 1 98.81 319 PHE A C 1
ATOM 2459 O O . PHE A 1 319 ? 5.574 25.344 23.672 1 98.81 319 PHE A O 1
ATOM 2466 N N . PRO A 1 320 ? 3.971 25.516 25.25 1 98.56 320 PRO A N 1
ATOM 2467 C CA . PRO A 1 320 ? 4.438 24.344 26 1 98.56 320 PRO A CA 1
ATOM 2468 C C . PRO A 1 320 ? 4.074 23.031 25.344 1 98.56 320 PRO A C 1
ATOM 2470 O O . PRO A 1 320 ? 3.43 23.016 24.281 1 98.56 320 PRO A O 1
ATOM 2473 N N . ALA A 1 321 ? 4.582 21.953 25.953 1 98.19 321 ALA A N 1
ATOM 2474 C CA . ALA A 1 321 ? 4.191 20.609 25.5 1 98.19 321 ALA A CA 1
ATOM 2475 C C . ALA A 1 321 ? 2.672 20.469 25.484 1 98.19 321 ALA A C 1
ATOM 2477 O O . ALA A 1 321 ? 1.984 20.938 26.391 1 98.19 321 ALA A O 1
ATOM 2478 N N . ARG A 1 322 ? 2.166 19.875 24.391 1 98.5 322 ARG A N 1
ATOM 2479 C CA . ARG A 1 322 ? 0.754 19.547 24.234 1 98.5 322 ARG A CA 1
ATOM 2480 C C . ARG A 1 322 ? -0.085 20.797 24.016 1 98.5 322 ARG A C 1
ATOM 2482 O O . ARG A 1 322 ? -1.276 20.812 24.328 1 98.5 322 ARG A O 1
ATOM 2489 N N . SER A 1 323 ? 0.502 21.844 23.5 1 98.69 323 SER A N 1
ATOM 2490 C CA . SER A 1 323 ? -0.261 23.062 23.266 1 98.69 323 SER A CA 1
ATOM 2491 C C . SER A 1 323 ? -0.817 23.125 21.859 1 98.69 323 SER A C 1
ATOM 2493 O O . SER A 1 323 ? -1.446 24.109 21.469 1 98.69 323 SER A O 1
ATOM 2495 N N . ALA A 1 324 ? -0.565 22.094 21.047 1 98.88 324 ALA A N 1
ATOM 2496 C CA . ALA A 1 324 ? -1.12 22.016 19.703 1 98.88 324 ALA A CA 1
ATOM 2497 C C . ALA A 1 324 ? -1.367 20.562 19.297 1 98.88 324 ALA A C 1
ATOM 2499 O O . ALA A 1 324 ? -0.817 19.641 19.891 1 98.88 324 ALA A O 1
ATOM 2500 N N . ILE A 1 325 ? -2.193 20.375 18.391 1 98.94 325 ILE A N 1
ATOM 2501 C CA . ILE A 1 325 ? -2.398 19.094 17.719 1 98.94 325 ILE A CA 1
ATOM 2502 C C . ILE A 1 325 ? -2.264 19.266 16.203 1 98.94 325 ILE A C 1
ATOM 2504 O O . ILE A 1 325 ? -2.752 20.25 15.648 1 98.94 325 ILE A O 1
ATOM 2508 N N . CYS A 1 326 ? -1.5 18.438 15.578 1 98.94 326 CYS A N 1
ATOM 2509 C CA . CYS A 1 326 ? -1.233 18.484 14.148 1 98.94 326 CYS A CA 1
ATOM 2510 C C . CYS A 1 326 ? -1.919 17.328 13.422 1 98.94 326 CYS A C 1
ATOM 2512 O O . CYS A 1 326 ? -1.98 16.219 13.945 1 98.94 326 CYS A O 1
ATOM 2514 N N . PHE A 1 327 ? -2.504 17.625 12.312 1 98.94 327 PHE A N 1
ATOM 2515 C CA . PHE A 1 327 ? -3.023 16.656 11.359 1 98.94 327 PHE A CA 1
ATOM 2516 C C . PHE A 1 327 ? -2.32 16.781 10.016 1 98.94 327 PHE A C 1
ATOM 2518 O O . PHE A 1 327 ? -2.787 17.516 9.133 1 98.94 327 PHE A O 1
ATOM 2525 N N . GLU A 1 328 ? -1.196 16.109 9.844 1 98.88 328 GLU A N 1
ATOM 2526 C CA . GLU A 1 328 ? -0.411 16.172 8.617 1 98.88 328 GLU A CA 1
ATOM 2527 C C . GLU A 1 328 ? -0.893 15.133 7.602 1 98.88 328 GLU A C 1
ATOM 2529 O O . GLU A 1 328 ? -0.524 13.953 7.684 1 98.88 328 GLU A O 1
ATOM 2534 N N . ALA A 1 329 ? -1.71 15.609 6.648 1 98.88 329 ALA A N 1
ATOM 2535 C CA . ALA A 1 329 ? -2.135 14.727 5.57 1 98.88 329 ALA A CA 1
ATOM 2536 C C . ALA A 1 329 ? -0.96 14.352 4.672 1 98.88 329 ALA A C 1
ATOM 2538 O O . ALA A 1 329 ? -0.254 15.234 4.168 1 98.88 329 ALA A O 1
ATOM 2539 N N . GLN A 1 330 ? -0.709 13.117 4.469 1 98.62 330 GLN A N 1
ATOM 2540 C CA . GLN A 1 330 ? 0.479 12.656 3.756 1 98.62 330 GLN A CA 1
ATOM 2541 C C . GLN A 1 330 ? 0.352 11.18 3.369 1 98.62 330 GLN A C 1
ATOM 2543 O O . GLN A 1 330 ? -0.607 10.516 3.76 1 98.62 330 GLN A O 1
ATOM 2548 N N . HIS A 1 331 ? 1.245 10.727 2.479 1 98.12 331 HIS A N 1
ATOM 2549 C CA . HIS A 1 331 ? 1.53 9.297 2.432 1 98.12 331 HIS A CA 1
ATOM 2550 C C . HIS A 1 331 ? 2.221 8.828 3.709 1 98.12 331 HIS A C 1
ATOM 2552 O O . HIS A 1 331 ? 2.477 9.633 4.609 1 98.12 331 HIS A O 1
ATOM 2558 N N . PHE A 1 332 ? 2.51 7.539 3.824 1 98.62 332 PHE A N 1
ATOM 2559 C CA . PHE A 1 332 ? 3.055 7.012 5.07 1 98.62 332 PHE A CA 1
ATOM 2560 C C . PHE A 1 332 ? 4.531 7.359 5.207 1 98.62 332 PHE A C 1
ATOM 2562 O O . PHE A 1 332 ? 5.246 7.453 4.203 1 98.62 332 PHE A O 1
ATOM 2569 N N . PRO A 1 333 ? 4.988 7.602 6.461 1 98.75 333 PRO A N 1
ATOM 2570 C CA . PRO A 1 333 ? 6.434 7.758 6.664 1 98.75 333 PRO A CA 1
ATOM 2571 C C . PRO A 1 333 ? 7.23 6.559 6.156 1 98.75 333 PRO A C 1
ATOM 2573 O O . PRO A 1 333 ? 6.777 5.418 6.27 1 98.75 333 PRO A O 1
ATOM 2576 N N . ASP A 1 334 ? 8.344 6.816 5.445 1 98.56 334 ASP A N 1
ATOM 2577 C CA . ASP A 1 334 ? 9.336 5.836 5.016 1 98.56 334 ASP A CA 1
ATOM 2578 C C . ASP A 1 334 ? 8.758 4.902 3.955 1 98.56 334 ASP A C 1
ATOM 2580 O O . ASP A 1 334 ? 9.234 3.779 3.777 1 98.56 334 ASP A O 1
ATOM 2584 N N . THR A 1 335 ? 7.691 5.324 3.283 1 97.12 335 THR A N 1
ATOM 2585 C CA . THR A 1 335 ? 7.086 4.504 2.242 1 97.12 335 THR A CA 1
ATOM 2586 C C . THR A 1 335 ? 8.125 4.066 1.217 1 97.12 335 THR A C 1
ATOM 2588 O O . THR A 1 335 ? 8.062 2.957 0.687 1 97.12 335 THR A O 1
ATOM 2591 N N . PRO A 1 336 ? 9.188 4.875 0.879 1 96.88 336 PRO A N 1
ATOM 2592 C CA . PRO A 1 336 ? 10.18 4.426 -0.098 1 96.88 336 PRO A CA 1
ATOM 2593 C C . PRO A 1 336 ? 10.891 3.141 0.329 1 96.88 336 PRO A C 1
ATOM 2595 O O . PRO A 1 336 ? 11.422 2.416 -0.515 1 96.88 336 PRO A O 1
ATOM 2598 N N . ASN A 1 337 ? 10.914 2.891 1.61 1 96.94 337 ASN A N 1
ATOM 2599 C CA . ASN A 1 337 ? 11.594 1.699 2.111 1 96.94 337 ASN A CA 1
ATOM 2600 C C . ASN A 1 337 ? 10.602 0.63 2.549 1 96.94 337 ASN A C 1
ATOM 2602 O O . ASN A 1 337 ? 10.977 -0.36 3.176 1 96.94 337 ASN A O 1
ATOM 2606 N N . LYS A 1 338 ? 9.383 0.838 2.391 1 96.31 338 LYS A N 1
ATOM 2607 C CA . LYS A 1 338 ? 8.281 -0.094 2.633 1 96.31 338 LYS A CA 1
ATOM 2608 C C . LYS A 1 338 ? 7.469 -0.325 1.364 1 96.31 338 LYS A C 1
ATOM 2610 O O . LYS A 1 338 ? 6.398 0.267 1.19 1 96.31 338 LYS A O 1
ATOM 2615 N N . GLY A 1 339 ? 7.863 -1.225 0.57 1 93.44 339 GLY A N 1
ATOM 2616 C CA . GLY A 1 339 ? 7.344 -1.406 -0.776 1 93.44 339 GLY A CA 1
ATOM 2617 C C . GLY A 1 339 ? 5.859 -1.721 -0.805 1 93.44 339 GLY A C 1
ATOM 2618 O O . GLY A 1 339 ? 5.203 -1.538 -1.831 1 93.44 339 GLY A O 1
ATOM 2619 N N . HIS A 1 340 ? 5.285 -2.16 0.295 1 96.06 340 HIS A N 1
ATOM 2620 C CA . HIS A 1 340 ? 3.879 -2.541 0.324 1 96.06 340 HIS A CA 1
ATOM 2621 C C . HIS A 1 340 ? 3.002 -1.375 0.767 1 96.06 340 HIS A C 1
ATOM 2623 O O . HIS A 1 340 ? 1.774 -1.49 0.789 1 96.06 340 HIS A O 1
ATOM 2629 N N . PHE A 1 341 ? 3.564 -0.221 1.097 1 96.69 341 PHE A N 1
ATOM 2630 C CA . PHE A 1 341 ? 2.818 1 1.379 1 96.69 341 PHE A CA 1
ATOM 2631 C C . PHE A 1 341 ? 2.461 1.727 0.088 1 96.69 341 PHE A C 1
ATOM 2633 O O . PHE A 1 341 ? 3.045 1.457 -0.964 1 96.69 341 PHE A O 1
ATOM 2640 N N . PRO A 1 342 ? 1.462 2.639 0.193 1 95.44 342 PRO A N 1
ATOM 2641 C CA . PRO A 1 342 ? 1.153 3.439 -0.994 1 95.44 342 PRO A CA 1
ATOM 2642 C C . PRO A 1 342 ? 2.369 4.188 -1.533 1 95.44 342 PRO A C 1
ATOM 2644 O O . PRO A 1 342 ? 3.094 4.828 -0.767 1 95.44 342 PRO A O 1
ATOM 2647 N N . SER A 1 343 ? 2.559 4.172 -2.781 1 95.06 343 SER A N 1
ATOM 2648 C CA . SER A 1 343 ? 3.77 4.691 -3.408 1 95.06 343 SER A CA 1
ATOM 2649 C C . SER A 1 343 ? 3.793 6.219 -3.387 1 95.06 343 SER A C 1
ATOM 2651 O O . SER A 1 343 ? 2.756 6.863 -3.561 1 95.06 343 SER A O 1
ATOM 2653 N N . CYS A 1 344 ? 5.012 6.746 -3.293 1 97.06 344 CYS A N 1
ATOM 2654 C CA . CYS A 1 344 ? 5.242 8.188 -3.369 1 97.06 344 CYS A CA 1
ATOM 2655 C C . CYS A 1 344 ? 6.102 8.539 -4.578 1 97.06 344 CYS A C 1
ATOM 2657 O O . CYS A 1 344 ? 6.637 9.648 -4.664 1 97.06 344 CYS A O 1
ATOM 2659 N N . VAL A 1 345 ? 6.324 7.625 -5.5 1 97.31 345 VAL A N 1
ATOM 2660 C CA . VAL A 1 345 ? 7.172 7.848 -6.668 1 97.31 345 VAL A CA 1
ATOM 2661 C C . VAL A 1 345 ? 6.414 8.68 -7.703 1 97.31 345 VAL A C 1
ATOM 2663 O O . VAL A 1 345 ? 5.227 8.445 -7.945 1 97.31 345 VAL A O 1
ATOM 2666 N N . LEU A 1 346 ? 7.012 9.641 -8.211 1 98.25 346 LEU A N 1
ATOM 2667 C CA . LEU A 1 346 ? 6.504 10.461 -9.305 1 98.25 346 LEU A CA 1
ATOM 2668 C C . LEU A 1 346 ? 7.395 10.328 -10.539 1 98.25 346 LEU A C 1
ATOM 2670 O O . LEU A 1 346 ? 8.609 10.547 -10.461 1 98.25 346 LEU A O 1
ATOM 2674 N N . HIS A 1 347 ? 6.824 9.938 -11.617 1 96.75 347 HIS A N 1
ATOM 2675 C CA . HIS A 1 347 ? 7.559 9.797 -12.867 1 96.75 347 HIS A CA 1
ATOM 2676 C C . HIS A 1 347 ? 7.352 11.016 -13.766 1 96.75 347 HIS A C 1
ATOM 2678 O O . HIS A 1 347 ? 6.34 11.711 -13.648 1 96.75 347 HIS A O 1
ATOM 2684 N N . PRO A 1 348 ? 8.367 11.281 -14.664 1 97.94 348 PRO A N 1
ATOM 2685 C CA . PRO A 1 348 ? 8.094 12.281 -15.695 1 97.94 348 PRO A CA 1
ATOM 2686 C C . PRO A 1 348 ? 6.82 11.992 -16.484 1 97.94 348 PRO A C 1
ATOM 2688 O O . PRO A 1 348 ? 6.535 10.836 -16.797 1 97.94 348 PRO A O 1
ATOM 2691 N N . GLY A 1 349 ? 6.031 12.969 -16.703 1 96.06 349 GLY A N 1
ATOM 2692 C CA . GLY A 1 349 ? 4.777 12.797 -17.406 1 96.06 349 GLY A CA 1
ATOM 2693 C C . GLY A 1 349 ? 3.578 12.672 -16.484 1 96.06 349 GLY A C 1
ATOM 2694 O O . GLY A 1 349 ? 2.438 12.852 -16.922 1 96.06 349 GLY A O 1
ATOM 2695 N N . GLU A 1 350 ? 3.838 12.328 -15.289 1 95.88 350 GLU A N 1
ATOM 2696 C CA . GLU A 1 350 ? 2.783 12.266 -14.281 1 95.88 350 GLU A CA 1
ATOM 2697 C C . GLU A 1 350 ? 2.66 13.586 -13.531 1 95.88 350 GLU A C 1
ATOM 2699 O O . GLU A 1 350 ? 3.553 14.438 -13.602 1 95.88 350 GLU A O 1
ATOM 2704 N N . THR A 1 351 ? 1.532 13.781 -12.898 1 97.69 351 THR A N 1
ATOM 2705 C CA . THR A 1 351 ? 1.291 14.953 -12.062 1 97.69 351 THR A CA 1
ATOM 2706 C C . THR A 1 351 ? 0.912 14.547 -10.641 1 97.69 351 THR A C 1
ATOM 2708 O O . THR A 1 351 ? 0.068 13.664 -10.453 1 97.69 351 THR A O 1
ATOM 2711 N N . TYR A 1 352 ? 1.602 15.094 -9.703 1 98.25 352 TYR A N 1
ATOM 2712 C CA . TYR A 1 352 ? 1.22 14.977 -8.297 1 98.25 352 TYR A CA 1
ATOM 2713 C C . TYR A 1 352 ? 0.069 15.922 -7.965 1 98.25 352 TYR A C 1
ATOM 2715 O O . TYR A 1 352 ? 0.141 17.125 -8.234 1 98.25 352 TYR A O 1
ATOM 2723 N N . ASN A 1 353 ? -0.988 15.391 -7.418 1 98.19 353 ASN A N 1
ATOM 2724 C CA . ASN A 1 353 ? -2.135 16.172 -6.973 1 98.19 353 ASN A CA 1
ATOM 2725 C C . ASN A 1 353 ? -2.551 15.797 -5.551 1 98.19 353 ASN A C 1
ATOM 2727 O O . ASN A 1 353 ? -2.605 14.617 -5.207 1 98.19 353 ASN A O 1
ATOM 2731 N N . GLN A 1 354 ? -2.838 16.75 -4.746 1 98.56 354 GLN A N 1
ATOM 2732 C CA . GLN A 1 354 ? -3.316 16.578 -3.379 1 98.56 354 GLN A CA 1
ATOM 2733 C C . GLN A 1 354 ? -4.215 17.734 -2.959 1 98.56 354 GLN A C 1
ATOM 2735 O O . GLN A 1 354 ? -3.963 18.891 -3.32 1 98.56 354 GLN A O 1
ATOM 2740 N N . VAL A 1 355 ? -5.254 17.453 -2.209 1 98.88 355 VAL A N 1
ATOM 2741 C CA . VAL A 1 355 ? -6.078 18.469 -1.557 1 98.88 355 VAL A CA 1
ATOM 2742 C C . VAL A 1 355 ? -6.238 18.125 -0.077 1 98.88 355 VAL A C 1
ATOM 2744 O O . VAL A 1 355 ? -6.516 16.984 0.276 1 98.88 355 VAL A O 1
ATOM 2747 N N . THR A 1 356 ? -6.027 19.016 0.73 1 98.94 356 THR A N 1
ATOM 2748 C CA . THR A 1 356 ? -6.34 18.938 2.152 1 98.94 356 THR A CA 1
ATOM 2749 C C . THR A 1 356 ? -7.168 20.156 2.586 1 98.94 356 THR A C 1
ATOM 2751 O O . THR A 1 356 ? -6.875 21.281 2.193 1 98.94 356 THR A O 1
ATOM 2754 N N . ILE A 1 357 ? -8.188 19.906 3.35 1 98.94 357 ILE A N 1
ATOM 2755 C CA . ILE A 1 357 ? -9.078 20.953 3.84 1 98.94 357 ILE A CA 1
ATOM 2756 C C . ILE A 1 357 ? -9.117 20.938 5.367 1 98.94 357 ILE A C 1
ATOM 2758 O O . ILE A 1 357 ? -9.297 19.875 5.969 1 98.94 357 ILE A O 1
ATOM 2762 N N . TYR A 1 358 ? -8.883 22 5.969 1 98.94 358 TYR A N 1
ATOM 2763 C CA . TYR A 1 358 ? -9.219 22.25 7.363 1 98.94 358 TYR A CA 1
ATOM 2764 C C . TYR A 1 358 ? -10.461 23.125 7.473 1 98.94 358 TYR A C 1
ATOM 2766 O O . TYR A 1 358 ? -10.414 24.312 7.141 1 98.94 358 TYR A O 1
ATOM 2774 N N . LYS A 1 359 ? -11.508 22.562 7.895 1 98.94 359 LYS A N 1
ATOM 2775 C CA . LYS A 1 359 ? -12.781 23.281 7.988 1 98.94 359 LYS A CA 1
ATOM 2776 C C . LYS A 1 359 ? -13.094 23.672 9.43 1 98.94 359 LYS A C 1
ATOM 2778 O O . LYS A 1 359 ? -13.336 22.797 10.273 1 98.94 359 LYS A O 1
ATOM 2783 N N . PHE A 1 360 ? -13.148 24.953 9.664 1 98.88 360 PHE A N 1
ATOM 2784 C CA . PHE A 1 360 ? -13.367 25.453 11.016 1 98.88 360 PHE A CA 1
ATOM 2785 C C . PHE A 1 360 ? -14.844 25.703 11.266 1 98.88 360 PHE A C 1
ATOM 2787 O O . PHE A 1 360 ? -15.555 26.203 10.383 1 98.88 360 PHE A O 1
ATOM 2794 N N . GLY A 1 361 ? -15.305 25.25 12.406 1 98.44 361 GLY A N 1
ATOM 2795 C CA . GLY A 1 361 ? -16.688 25.453 12.828 1 98.44 361 GLY A CA 1
ATOM 2796 C C . GLY A 1 361 ? -16.812 25.703 14.312 1 98.44 361 GLY A C 1
ATOM 2797 O O . GLY A 1 361 ? -15.828 25.984 15 1 98.44 361 GLY A O 1
ATOM 2798 N N . VAL A 1 362 ? -18.062 25.781 14.758 1 97.75 362 VAL A N 1
ATOM 2799 C CA . VAL A 1 362 ? -18.391 25.984 16.172 1 97.75 362 VAL A CA 1
ATOM 2800 C C . VAL A 1 362 ? -19.422 24.953 16.609 1 97.75 362 VAL A C 1
ATOM 2802 O O . VAL A 1 362 ? -20.422 24.719 15.914 1 97.75 362 VAL A O 1
ATOM 2805 N N . GLU A 1 363 ? -19.016 24.297 17.672 1 94.62 363 GLU A N 1
ATOM 2806 C CA . GLU A 1 363 ? -19.984 23.406 18.312 1 94.62 363 GLU A CA 1
ATOM 2807 C C . GLU A 1 363 ? -20.75 24.109 19.422 1 94.62 363 GLU A C 1
ATOM 2809 O O . GLU A 1 363 ? -20.156 24.891 20.188 1 94.62 363 GLU A O 1
ATOM 2814 N N . LYS A 1 364 ? -22.156 24.078 19.406 1 82.19 364 LYS A N 1
ATOM 2815 C CA . LYS A 1 364 ? -22.984 24.734 20.422 1 82.19 364 LYS A CA 1
ATOM 2816 C C . LYS A 1 364 ? -23.219 23.812 21.609 1 82.19 364 LYS A C 1
ATOM 2818 O O . LYS A 1 364 ? -23.281 22.594 21.453 1 82.19 364 LYS A O 1
ATOM 2823 N N . MET B 1 1 ? 16.125 -48.219 -46.781 1 29.92 1 MET B N 1
ATOM 2824 C CA . MET B 1 1 ? 15.086 -47.25 -46.469 1 29.92 1 MET B CA 1
ATOM 2825 C C . MET B 1 1 ? 15.023 -47 -44.969 1 29.92 1 MET B C 1
ATOM 2827 O O . MET B 1 1 ? 14.68 -47.875 -44.188 1 29.92 1 MET B O 1
ATOM 2831 N N . ILE B 1 2 ? 15.953 -46.281 -44.406 1 30.8 2 ILE B N 1
ATOM 2832 C CA . ILE B 1 2 ? 16.172 -46.031 -42.969 1 30.8 2 ILE B CA 1
ATOM 2833 C C . ILE B 1 2 ? 14.961 -45.375 -42.375 1 30.8 2 ILE B C 1
ATOM 2835 O O . ILE B 1 2 ? 14.578 -44.25 -42.781 1 30.8 2 ILE B O 1
ATOM 2839 N N . ASN B 1 3 ? 13.859 -46.125 -42.031 1 28.31 3 ASN B N 1
ATOM 2840 C CA . ASN B 1 3 ? 12.664 -45.594 -41.375 1 28.31 3 ASN B CA 1
ATOM 2841 C C . ASN B 1 3 ? 13.016 -44.688 -40.219 1 28.31 3 ASN B C 1
ATOM 2843 O O . ASN B 1 3 ? 13.562 -45.156 -39.188 1 28.31 3 ASN B O 1
ATOM 2847 N N . THR B 1 4 ? 13.68 -43.5 -40.438 1 32.47 4 THR B N 1
ATOM 2848 C CA . THR B 1 4 ? 13.898 -42.469 -39.438 1 32.47 4 THR B CA 1
ATOM 2849 C C . THR B 1 4 ? 12.633 -42.25 -38.625 1 32.47 4 THR B C 1
ATOM 2851 O O . THR B 1 4 ? 11.719 -41.531 -39.094 1 32.47 4 THR B O 1
ATOM 2854 N N . SER B 1 5 ? 12 -43.219 -38 1 33.69 5 SER B N 1
ATOM 2855 C CA . SER B 1 5 ? 10.922 -43.031 -37.031 1 33.69 5 SER B CA 1
ATOM 2856 C C . SER B 1 5 ? 11.188 -41.844 -36.094 1 33.69 5 SER B C 1
ATOM 2858 O O . SER B 1 5 ? 12.156 -41.844 -35.344 1 33.69 5 SER B O 1
ATOM 2860 N N . THR B 1 6 ? 11.328 -40.562 -36.562 1 38.97 6 THR B N 1
ATOM 2861 C CA . THR B 1 6 ? 11.242 -39.344 -35.75 1 38.97 6 THR B CA 1
ATOM 2862 C C . THR B 1 6 ? 10.422 -39.594 -34.5 1 38.97 6 THR B C 1
ATOM 2864 O O . THR B 1 6 ? 9.203 -39.75 -34.562 1 38.97 6 THR B O 1
ATOM 2867 N N . SER B 1 7 ? 10.688 -40.438 -33.562 1 40 7 SER B N 1
ATOM 2868 C CA . SER B 1 7 ? 10.109 -40.781 -32.25 1 40 7 SER B CA 1
ATOM 2869 C C . SER B 1 7 ? 9.555 -39.562 -31.562 1 40 7 SER B C 1
ATOM 2871 O O . SER B 1 7 ? 10.312 -38.656 -31.156 1 40 7 SER B O 1
ATOM 2873 N N . ASP B 1 8 ? 8.594 -38.75 -31.922 1 50.62 8 ASP B N 1
ATOM 2874 C CA . ASP B 1 8 ? 7.668 -37.719 -31.453 1 50.62 8 ASP B CA 1
ATOM 2875 C C . ASP B 1 8 ? 7.418 -37.875 -29.953 1 50.62 8 ASP B C 1
ATOM 2877 O O . ASP B 1 8 ? 6.367 -37.438 -29.453 1 50.62 8 ASP B O 1
ATOM 2881 N N . GLU B 1 9 ? 8.039 -38.562 -29.078 1 74.56 9 GLU B N 1
ATOM 2882 C CA . GLU B 1 9 ? 7.727 -39 -27.719 1 74.56 9 GLU B CA 1
ATOM 2883 C C . GLU B 1 9 ? 8.133 -37.938 -26.688 1 74.56 9 GLU B C 1
ATOM 2885 O O . GLU B 1 9 ? 9.289 -37.5 -26.672 1 74.56 9 GLU B O 1
ATOM 2890 N N . ASN B 1 10 ? 7.328 -37 -26.297 1 89.5 10 ASN B N 1
ATOM 2891 C CA . ASN B 1 10 ? 7.559 -36.094 -25.188 1 89.5 10 ASN B CA 1
ATOM 2892 C C . ASN B 1 10 ? 7.629 -36.844 -23.859 1 89.5 10 ASN B C 1
ATOM 2894 O O . ASN B 1 10 ? 7.156 -37.969 -23.75 1 89.5 10 ASN B O 1
ATOM 2898 N N . LEU B 1 11 ? 8.422 -36.406 -22.984 1 94.31 11 LEU B N 1
ATOM 2899 C CA . LEU B 1 11 ? 8.68 -37 -21.688 1 94.31 11 LEU B CA 1
ATOM 2900 C C . LEU B 1 11 ? 7.391 -37.156 -20.891 1 94.31 11 LEU B C 1
ATOM 2902 O O . LEU B 1 11 ? 7.23 -38.125 -20.125 1 94.31 11 LEU B O 1
ATOM 2906 N N . CYS B 1 12 ? 6.449 -36.25 -21.062 1 95.38 12 CYS B N 1
ATOM 2907 C CA . CYS B 1 12 ? 5.27 -36.219 -20.203 1 95.38 12 CYS B CA 1
ATOM 2908 C C . CYS B 1 12 ? 4.223 -37.219 -20.656 1 95.38 12 CYS B C 1
ATOM 2910 O O . CYS B 1 12 ? 3.26 -37.469 -19.922 1 95.38 12 CYS B O 1
ATOM 2912 N N . GLY B 1 13 ? 4.336 -37.719 -21.797 1 96.62 13 GLY B N 1
ATOM 2913 C CA . GLY B 1 13 ? 3.463 -38.781 -22.266 1 96.62 13 GLY B CA 1
ATOM 2914 C C . GLY B 1 13 ? 2.125 -38.281 -22.781 1 96.62 13 GLY B C 1
ATOM 2915 O O . GLY B 1 13 ? 1.247 -39.062 -23.125 1 96.62 13 GLY B O 1
ATOM 2916 N N . LEU B 1 14 ? 1.899 -36.969 -22.875 1 97.75 14 LEU B N 1
ATOM 2917 C CA . LEU B 1 14 ? 0.644 -36.438 -23.375 1 97.75 14 LEU B CA 1
ATOM 2918 C C . LEU B 1 14 ? 0.568 -36.531 -24.891 1 97.75 14 LEU B C 1
ATOM 2920 O O . LEU B 1 14 ? 1.581 -36.375 -25.578 1 97.75 14 LEU B O 1
ATOM 2924 N N . LYS B 1 15 ? -0.628 -36.719 -25.391 1 97.31 15 LYS B N 1
ATOM 2925 C CA . LYS B 1 15 ? -0.86 -36.812 -26.828 1 97.31 15 LYS B CA 1
ATOM 2926 C C . LYS B 1 15 ? -1.571 -35.562 -27.328 1 97.31 15 LYS B C 1
ATOM 2928 O O . LYS B 1 15 ? -2.621 -35.188 -26.812 1 97.31 15 LYS B O 1
ATOM 2933 N N . ARG B 1 16 ? -1.025 -34.969 -28.312 1 97.5 16 ARG B N 1
ATOM 2934 C CA . ARG B 1 16 ? -1.578 -33.719 -28.875 1 97.5 16 ARG B CA 1
ATOM 2935 C C . ARG B 1 16 ? -3.035 -33.906 -29.281 1 97.5 16 ARG B C 1
ATOM 2937 O O . ARG B 1 16 ? -3.867 -33.031 -29.047 1 97.5 16 ARG B O 1
ATOM 2944 N N . ALA B 1 17 ? -3.357 -35.031 -29.859 1 97.38 17 ALA B N 1
ATOM 2945 C CA . ALA B 1 17 ? -4.703 -35.312 -30.359 1 97.38 17 ALA B CA 1
ATOM 2946 C C . ALA B 1 17 ? -5.73 -35.219 -29.234 1 97.38 17 ALA B C 1
ATOM 2948 O O . ALA B 1 17 ? -6.883 -34.875 -29.469 1 97.38 17 ALA B O 1
ATOM 2949 N N . ASP B 1 18 ? -5.336 -35.5 -28.031 1 97.94 18 ASP B N 1
ATOM 2950 C CA . ASP B 1 18 ? -6.238 -35.5 -26.891 1 97.94 18 ASP B CA 1
ATOM 2951 C C . ASP B 1 18 ? -6.555 -34.062 -26.453 1 97.94 18 ASP B C 1
ATOM 2953 O O . ASP B 1 18 ? -7.434 -33.844 -25.609 1 97.94 18 ASP B O 1
ATOM 2957 N N . PHE B 1 19 ? -5.891 -33.062 -27.047 1 98.19 19 PHE B N 1
ATOM 2958 C CA . PHE B 1 19 ? -6.07 -31.656 -26.656 1 98.19 19 PHE B CA 1
ATOM 2959 C C . PHE B 1 19 ? -6.57 -30.828 -27.828 1 98.19 19 PHE B C 1
ATOM 2961 O O . PHE B 1 19 ? -6.637 -29.594 -27.734 1 98.19 19 PHE B O 1
ATOM 2968 N N . GLN B 1 20 ? -6.836 -31.438 -28.859 1 97.81 20 GLN B N 1
ATOM 2969 C CA . GLN B 1 20 ? -7.34 -30.734 -30.047 1 97.81 20 GLN B CA 1
ATOM 2970 C C . GLN B 1 20 ? -8.852 -30.891 -30.156 1 97.81 20 GLN B C 1
ATOM 2972 O O . GLN B 1 20 ? -9.359 -32 -30.344 1 97.81 20 GLN B O 1
ATOM 2977 N N . THR B 1 21 ? -9.547 -29.859 -30.016 1 96.31 21 THR B N 1
ATOM 2978 C CA . THR B 1 21 ? -10.992 -29.766 -30.203 1 96.31 21 THR B CA 1
ATOM 2979 C C . THR B 1 21 ? -11.414 -28.312 -30.438 1 96.31 21 THR B C 1
ATOM 2981 O O . THR B 1 21 ? -10.57 -27.438 -30.594 1 96.31 21 THR B O 1
ATOM 2984 N N . THR B 1 22 ? -12.672 -28.141 -30.672 1 95.44 22 THR B N 1
ATOM 2985 C CA . THR B 1 22 ? -13.242 -26.797 -30.828 1 95.44 22 THR B CA 1
ATOM 2986 C C . THR B 1 22 ? -14.148 -26.469 -29.641 1 95.44 22 THR B C 1
ATOM 2988 O O . THR B 1 22 ? -15.078 -27.219 -29.344 1 95.44 22 THR B O 1
ATOM 2991 N N . VAL B 1 23 ? -13.828 -25.438 -28.984 1 89.75 23 VAL B N 1
ATOM 2992 C CA . VAL B 1 23 ? -14.633 -24.922 -27.891 1 89.75 23 VAL B CA 1
ATOM 2993 C C . VAL B 1 23 ? -15.07 -23.484 -28.188 1 89.75 23 VAL B C 1
ATOM 2995 O O . VAL B 1 23 ? -14.227 -22.609 -28.406 1 89.75 23 VAL B O 1
ATOM 2998 N N . ASN B 1 24 ? -16.375 -23.219 -28.141 1 86.75 24 ASN B N 1
ATOM 2999 C CA . ASN B 1 24 ? -16.922 -21.891 -28.422 1 86.75 24 ASN B CA 1
ATOM 3000 C C . ASN B 1 24 ? -16.312 -21.297 -29.688 1 86.75 24 ASN B C 1
ATOM 3002 O O . ASN B 1 24 ? -15.883 -20.141 -29.688 1 86.75 24 ASN B O 1
ATOM 3006 N N . GLY B 1 25 ? -16.078 -22.094 -30.672 1 91.94 25 GLY B N 1
ATOM 3007 C CA . GLY B 1 25 ? -15.625 -21.656 -31.984 1 91.94 25 GLY B CA 1
ATOM 3008 C C . GLY B 1 25 ? -14.117 -21.5 -32.062 1 91.94 25 GLY B C 1
ATOM 3009 O O . GLY B 1 25 ? -13.594 -21.109 -33.094 1 91.94 25 GLY B O 1
ATOM 3010 N N . LYS B 1 26 ? -13.398 -21.781 -31.078 1 95.38 26 LYS B N 1
ATOM 3011 C CA . LYS B 1 26 ? -11.945 -21.656 -31.062 1 95.38 26 LYS B CA 1
ATOM 3012 C C . LYS B 1 26 ? -11.281 -23.031 -30.875 1 95.38 26 LYS B C 1
ATOM 3014 O O . LYS B 1 26 ? -11.805 -23.891 -30.172 1 95.38 26 LYS B O 1
ATOM 3019 N N . GLN B 1 27 ? -10.172 -23.141 -31.453 1 97.12 27 GLN B N 1
ATOM 3020 C CA . GLN B 1 27 ? -9.461 -24.422 -31.422 1 97.12 27 GLN B CA 1
ATOM 3021 C C . GLN B 1 27 ? -8.547 -24.484 -30.188 1 97.12 27 GLN B C 1
ATOM 3023 O O . GLN B 1 27 ? -7.867 -23.516 -29.859 1 97.12 27 GLN B O 1
ATOM 3028 N N . THR B 1 28 ? -8.594 -25.609 -29.562 1 98.38 28 THR B N 1
ATOM 3029 C CA . THR B 1 28 ? -7.629 -25.906 -28.5 1 98.38 28 THR B CA 1
ATOM 3030 C C . THR B 1 28 ? -6.508 -26.781 -29.031 1 98.38 28 THR B C 1
ATOM 3032 O O . THR B 1 28 ? -6.645 -27.422 -30.078 1 98.38 28 THR B O 1
ATOM 3035 N N . ASP B 1 29 ? -5.387 -26.781 -28.328 1 98.38 29 ASP B N 1
ATOM 3036 C CA . ASP B 1 29 ? -4.219 -27.547 -28.766 1 98.38 29 ASP B CA 1
ATOM 3037 C C . ASP B 1 29 ? -3.277 -27.828 -27.594 1 98.38 29 ASP B C 1
ATOM 3039 O O . ASP B 1 29 ? -3.549 -27.406 -26.469 1 98.38 29 ASP B O 1
ATOM 3043 N N . LEU B 1 30 ? -2.316 -28.656 -27.844 1 98.5 30 LEU B N 1
ATOM 3044 C CA . LEU B 1 30 ? -1.239 -28.969 -26.922 1 98.5 30 LEU B CA 1
ATOM 3045 C C . LEU B 1 30 ? 0.092 -28.422 -27.422 1 98.5 30 LEU B C 1
ATOM 3047 O O . LEU B 1 30 ? 0.419 -28.578 -28.609 1 98.5 30 LEU B O 1
ATOM 3051 N N . PHE B 1 31 ? 0.818 -27.75 -26.562 1 98.69 31 PHE B N 1
ATOM 3052 C CA . PHE B 1 31 ? 2.141 -27.219 -26.859 1 98.69 31 PHE B CA 1
ATOM 3053 C C . PHE B 1 31 ? 3.18 -27.766 -25.891 1 98.69 31 PHE B C 1
ATOM 3055 O O . PHE B 1 31 ? 2.965 -27.766 -24.688 1 98.69 31 PHE B O 1
ATOM 3062 N N . ILE B 1 32 ? 4.301 -28.25 -26.438 1 98.31 32 ILE B N 1
ATOM 3063 C CA . ILE B 1 32 ? 5.371 -28.797 -25.609 1 98.31 32 ILE B CA 1
ATOM 3064 C C . ILE B 1 32 ? 6.613 -27.906 -25.719 1 98.31 32 ILE B C 1
ATOM 3066 O O . ILE B 1 32 ? 7.18 -27.766 -26.812 1 98.31 32 ILE B O 1
ATOM 3070 N N . LEU B 1 33 ? 7.016 -27.312 -24.625 1 98.62 33 LEU B N 1
ATOM 3071 C CA . LEU B 1 33 ? 8.289 -26.594 -24.531 1 98.62 33 LEU B CA 1
ATOM 3072 C C . LEU B 1 33 ? 9.406 -27.531 -24.094 1 98.62 33 LEU B C 1
ATOM 3074 O O . LEU B 1 33 ? 9.203 -28.391 -23.219 1 98.62 33 LEU B O 1
ATOM 3078 N N . LYS B 1 34 ? 10.586 -27.359 -24.672 1 97.69 34 LYS B N 1
ATOM 3079 C CA . LYS B 1 34 ? 11.758 -28.172 -24.359 1 97.69 34 LYS B CA 1
ATOM 3080 C C . LYS B 1 34 ? 13.008 -27.297 -24.25 1 97.69 34 LYS B C 1
ATOM 3082 O O . LYS B 1 34 ? 13.172 -26.344 -25.016 1 97.69 34 LYS B O 1
ATOM 3087 N N . ASN B 1 35 ? 13.844 -27.609 -23.266 1 96.88 35 ASN B N 1
ATOM 3088 C CA . ASN B 1 35 ? 15.141 -26.953 -23.219 1 96.88 35 ASN B CA 1
ATOM 3089 C C . ASN B 1 35 ? 16.266 -27.906 -23.625 1 96.88 35 ASN B C 1
ATOM 3091 O O . ASN B 1 35 ? 16 -29.016 -24.094 1 96.88 35 ASN B O 1
ATOM 3095 N N . GLU B 1 36 ? 17.453 -27.469 -23.578 1 95.56 36 GLU B N 1
ATOM 3096 C CA . GLU B 1 36 ? 18.609 -28.234 -24.062 1 95.56 36 GLU B CA 1
ATOM 3097 C C . GLU B 1 36 ? 19.047 -29.281 -23.047 1 95.56 36 GLU B C 1
ATOM 3099 O O . GLU B 1 36 ? 19.859 -30.156 -23.344 1 95.56 36 GLU B O 1
ATOM 3104 N N . ASN B 1 37 ? 18.406 -29.297 -21.906 1 93.75 37 ASN B N 1
ATOM 3105 C CA . ASN B 1 37 ? 18.844 -30.172 -20.844 1 93.75 37 ASN B CA 1
ATOM 3106 C C . ASN B 1 37 ? 17.828 -31.266 -20.562 1 93.75 37 ASN B C 1
ATOM 3108 O O . ASN B 1 37 ? 17.953 -32 -19.578 1 93.75 37 ASN B O 1
ATOM 3112 N N . GLY B 1 38 ? 16.797 -31.312 -21.375 1 94.62 38 GLY B N 1
ATOM 3113 C CA . GLY B 1 38 ? 15.883 -32.438 -21.297 1 94.62 38 GLY B CA 1
ATOM 3114 C C . GLY B 1 38 ? 14.586 -32.094 -20.578 1 94.62 38 GLY B C 1
ATOM 3115 O O . GLY B 1 38 ? 13.625 -32.875 -20.625 1 94.62 38 GLY B O 1
ATOM 3116 N N . ALA B 1 39 ? 14.477 -30.969 -19.891 1 97.56 39 ALA B N 1
ATOM 3117 C CA . ALA B 1 39 ? 13.242 -30.562 -19.219 1 97.56 39 ALA B CA 1
ATOM 3118 C C . ALA B 1 39 ? 12.156 -30.203 -20.234 1 97.56 39 ALA B C 1
ATOM 3120 O O . ALA B 1 39 ? 12.461 -29.797 -21.359 1 97.56 39 ALA B O 1
ATOM 3121 N N . GLU B 1 40 ? 10.922 -30.406 -19.828 1 98.19 40 GLU B N 1
ATOM 3122 C CA . GLU B 1 40 ? 9.766 -30.156 -20.672 1 98.19 40 GLU B CA 1
ATOM 3123 C C . GLU B 1 40 ? 8.633 -29.5 -19.891 1 98.19 40 GLU B C 1
ATOM 3125 O O . GLU B 1 40 ? 8.438 -29.781 -18.719 1 98.19 40 GLU B O 1
ATOM 3130 N N . ILE B 1 41 ? 7.922 -28.594 -20.562 1 98.88 41 ILE B N 1
ATOM 3131 C CA . ILE B 1 41 ? 6.66 -28.047 -20.062 1 98.88 41 ILE B CA 1
ATOM 3132 C C . ILE B 1 41 ? 5.562 -28.266 -21.094 1 98.88 41 ILE B C 1
ATOM 3134 O O . ILE B 1 41 ? 5.742 -27.969 -22.281 1 98.88 41 ILE B O 1
ATOM 3138 N N . ALA B 1 42 ? 4.473 -28.844 -20.719 1 98.88 42 ALA B N 1
ATOM 3139 C CA . ALA B 1 42 ? 3.312 -29.031 -21.578 1 98.88 42 ALA B CA 1
ATOM 3140 C C . ALA B 1 42 ? 2.201 -28.047 -21.219 1 98.88 42 ALA B C 1
ATOM 3142 O O . ALA B 1 42 ? 1.872 -27.875 -20.047 1 98.88 42 ALA B O 1
ATOM 3143 N N . VAL B 1 43 ? 1.64 -27.391 -22.266 1 98.88 43 VAL B N 1
ATOM 3144 C CA . VAL B 1 43 ? 0.647 -26.344 -22.062 1 98.88 43 VAL B CA 1
ATOM 3145 C C . VAL B 1 43 ? -0.504 -26.531 -23.047 1 98.88 43 VAL B C 1
ATOM 3147 O O . VAL B 1 43 ? -0.285 -26.875 -24.219 1 98.88 43 VAL B O 1
ATOM 3150 N N . THR B 1 44 ? -1.708 -26.391 -22.609 1 98.81 44 THR B N 1
ATOM 3151 C CA . THR B 1 44 ? -2.818 -26.172 -23.516 1 98.81 44 THR B CA 1
ATOM 3152 C C . THR B 1 44 ? -3.246 -24.719 -23.516 1 98.81 44 THR B C 1
ATOM 3154 O O . THR B 1 44 ? -3.113 -24.016 -22.516 1 98.81 44 THR B O 1
ATOM 3157 N N . ASN B 1 45 ? -3.77 -24.25 -24.656 1 98.75 45 ASN B N 1
ATOM 3158 C CA . ASN B 1 45 ? -4.195 -22.859 -24.75 1 98.75 45 ASN B CA 1
ATOM 3159 C C . ASN B 1 45 ? -5.562 -22.641 -24.109 1 98.75 45 ASN B C 1
ATOM 3161 O O . ASN B 1 45 ? -6.039 -21.516 -24.016 1 98.75 45 ASN B O 1
ATOM 3165 N N . TYR B 1 46 ? -6.207 -23.719 -23.656 1 98.5 46 TYR B N 1
ATOM 3166 C CA . TYR B 1 46 ? -7.367 -23.562 -22.781 1 98.5 46 TYR B CA 1
ATOM 3167 C C . TYR B 1 46 ? -6.949 -23.125 -21.391 1 98.5 46 TYR B C 1
ATOM 3169 O O . TYR B 1 46 ? -6.32 -23.906 -20.656 1 98.5 46 TYR B O 1
ATOM 3177 N N . GLY B 1 47 ? -7.242 -21.875 -21.062 1 98.56 47 GLY B N 1
ATOM 3178 C CA . GLY B 1 47 ? -6.871 -21.328 -19.766 1 98.56 47 GLY B CA 1
ATOM 3179 C C . GLY B 1 47 ? -5.375 -21.125 -19.609 1 98.56 47 GLY B C 1
ATOM 3180 O O . GLY B 1 47 ? -4.898 -20.797 -18.531 1 98.56 47 GLY B O 1
ATOM 3181 N N . GLY B 1 48 ? -4.656 -21.391 -20.703 1 98.81 48 GLY B N 1
ATOM 3182 C CA . GLY B 1 48 ? -3.213 -21.391 -20.547 1 98.81 48 GLY B CA 1
ATOM 3183 C C . GLY B 1 48 ? -2.727 -22.391 -19.5 1 98.81 48 GLY B C 1
ATOM 3184 O O . GLY B 1 48 ? -1.749 -22.141 -18.797 1 98.81 48 GLY B O 1
ATOM 3185 N N . ALA B 1 49 ? -3.346 -23.484 -19.375 1 98.88 49 ALA B N 1
ATOM 3186 C CA . ALA B 1 49 ? -3.082 -24.453 -18.312 1 98.88 49 ALA B CA 1
ATOM 3187 C C . ALA B 1 49 ? -1.748 -25.156 -18.531 1 98.88 49 ALA B C 1
ATOM 3189 O O . ALA B 1 49 ? -1.452 -25.609 -19.656 1 98.88 49 ALA B O 1
ATOM 3190 N N . VAL B 1 50 ? -0.962 -25.172 -17.516 1 98.94 50 VAL B N 1
ATOM 3191 C CA . VAL B 1 50 ? 0.253 -25.984 -17.516 1 98.94 50 VAL B CA 1
ATOM 3192 C C . VAL B 1 50 ? -0.069 -27.406 -17.047 1 98.94 50 VAL B C 1
ATOM 3194 O O . VAL B 1 50 ? -0.538 -27.594 -15.922 1 98.94 50 VAL B O 1
ATOM 3197 N N . LEU B 1 51 ? 0.208 -28.344 -17.906 1 98.88 51 LEU B N 1
ATOM 3198 C CA . LEU B 1 51 ? -0.256 -29.703 -17.703 1 98.88 51 LEU B CA 1
ATOM 3199 C C . LEU B 1 51 ? 0.851 -30.578 -17.125 1 98.88 51 LEU B C 1
ATOM 3201 O O . LEU B 1 51 ? 0.573 -31.578 -16.453 1 98.88 51 LEU B O 1
ATOM 3205 N N . ALA B 1 52 ? 2.033 -30.219 -17.453 1 98.88 52 ALA B N 1
ATOM 3206 C CA . ALA B 1 52 ? 3.188 -30.984 -16.984 1 98.88 52 ALA B CA 1
ATOM 3207 C C . ALA B 1 52 ? 4.441 -30.109 -16.969 1 98.88 52 ALA B C 1
ATOM 3209 O O . ALA B 1 52 ? 4.641 -29.266 -17.844 1 98.88 52 ALA B O 1
ATOM 3210 N N . ILE B 1 53 ? 5.188 -30.281 -15.969 1 98.94 53 ILE B N 1
ATOM 3211 C CA . ILE B 1 53 ? 6.574 -29.844 -15.875 1 98.94 53 ILE B CA 1
ATOM 3212 C C . ILE B 1 53 ? 7.473 -31.016 -15.531 1 98.94 53 ILE B C 1
ATOM 3214 O O . ILE B 1 53 ? 7.398 -31.562 -14.422 1 98.94 53 ILE B O 1
ATOM 3218 N N . MET B 1 54 ? 8.266 -31.422 -16.469 1 98.81 54 MET B N 1
ATOM 3219 C CA . MET B 1 54 ? 9.148 -32.562 -16.297 1 98.81 54 MET B CA 1
ATOM 3220 C C . MET B 1 54 ? 10.562 -32.125 -15.938 1 98.81 54 MET B C 1
ATOM 3222 O O . MET B 1 54 ? 11.25 -31.5 -16.75 1 98.81 54 MET B O 1
ATOM 3226 N N . VAL B 1 55 ? 11.039 -32.438 -14.742 1 98.56 55 VAL B N 1
ATOM 3227 C CA . VAL B 1 55 ? 12.383 -32.062 -14.297 1 98.56 55 VAL B CA 1
ATOM 3228 C C . VAL B 1 55 ? 13.031 -33.25 -13.57 1 98.56 55 VAL B C 1
ATOM 3230 O O . VAL B 1 55 ? 12.336 -34.156 -13.078 1 98.56 55 VAL B O 1
ATOM 3233 N N . PRO B 1 56 ? 14.312 -33.312 -13.523 1 97.69 56 PRO B N 1
ATOM 3234 C CA . PRO B 1 56 ? 15.008 -34.438 -12.914 1 97.69 56 PRO B CA 1
ATOM 3235 C C . PRO B 1 56 ? 15.125 -34.344 -11.398 1 97.69 56 PRO B C 1
ATOM 3237 O O . PRO B 1 56 ? 15.055 -33.219 -10.852 1 97.69 56 PRO B O 1
ATOM 3240 N N . ASP B 1 57 ? 15.203 -35.5 -10.734 1 98.06 57 ASP B N 1
ATOM 3241 C CA . ASP B 1 57 ? 15.555 -35.531 -9.312 1 98.06 57 ASP B CA 1
ATOM 3242 C C . ASP B 1 57 ? 17.062 -35.719 -9.133 1 98.06 57 ASP B C 1
ATOM 3244 O O . ASP B 1 57 ? 17.828 -35.562 -10.078 1 98.06 57 ASP B O 1
ATOM 3248 N N . LYS B 1 58 ? 17.516 -35.906 -7.902 1 97.44 58 LYS B N 1
ATOM 3249 C CA . LYS B 1 58 ? 18.938 -36 -7.586 1 97.44 58 LYS B CA 1
ATOM 3250 C C . LYS B 1 58 ? 19.578 -37.219 -8.266 1 97.44 58 LYS B C 1
ATOM 3252 O O . LYS B 1 58 ? 20.797 -37.281 -8.375 1 97.44 58 LYS B O 1
ATOM 3257 N N . ASN B 1 59 ? 18.797 -38.188 -8.789 1 97 59 ASN B N 1
ATOM 3258 C CA . ASN B 1 59 ? 19.297 -39.375 -9.492 1 97 59 ASN B CA 1
ATOM 3259 C C . ASN B 1 59 ? 19.109 -39.25 -11 1 97 59 ASN B C 1
ATOM 3261 O O . ASN B 1 59 ? 19.328 -40.219 -11.734 1 97 59 ASN B O 1
ATOM 3265 N N . GLY B 1 60 ? 18.547 -38.156 -11.445 1 96.44 60 GLY B N 1
ATOM 3266 C CA . GLY B 1 60 ? 18.391 -37.906 -12.875 1 96.44 60 GLY B CA 1
ATOM 3267 C C . GLY B 1 60 ? 17.062 -38.406 -13.422 1 96.44 60 GLY B C 1
ATOM 3268 O O . GLY B 1 60 ? 16.828 -38.344 -14.625 1 96.44 60 GLY B O 1
ATOM 3269 N N . LYS B 1 61 ? 16.266 -38.906 -12.586 1 97 61 LYS B N 1
ATOM 3270 C CA . LYS B 1 61 ? 14.961 -39.406 -13.023 1 97 61 LYS B CA 1
ATOM 3271 C C . LYS B 1 61 ? 13.961 -38.25 -13.156 1 97 61 LYS B C 1
ATOM 3273 O O . LYS B 1 61 ? 13.773 -37.469 -12.219 1 97 61 LYS B O 1
ATOM 3278 N N . TYR B 1 62 ? 13.289 -38.156 -14.25 1 97.88 62 TYR B N 1
ATOM 3279 C CA . TYR B 1 62 ? 12.312 -37.094 -14.508 1 97.88 62 TYR B CA 1
ATOM 3280 C C . TYR B 1 62 ? 10.953 -37.469 -13.93 1 97.88 62 TYR B C 1
ATOM 3282 O O . TYR B 1 62 ? 10.57 -38.656 -13.906 1 97.88 62 TYR B O 1
ATOM 3290 N N . ALA B 1 63 ? 10.266 -36.531 -13.469 1 98.38 63 ALA B N 1
ATOM 3291 C CA . ALA B 1 63 ? 8.867 -36.656 -13.055 1 98.38 63 ALA B CA 1
ATOM 3292 C C . ALA B 1 63 ? 8.102 -35.344 -13.305 1 98.38 63 ALA B C 1
ATOM 3294 O O . ALA B 1 63 ? 8.703 -34.281 -13.461 1 98.38 63 ALA B O 1
ATOM 3295 N N . ASN B 1 64 ? 6.812 -35.5 -13.469 1 98.81 64 ASN B N 1
ATOM 3296 C CA . ASN B 1 64 ? 5.934 -34.344 -13.57 1 98.81 64 ASN B CA 1
ATOM 3297 C C . ASN B 1 64 ? 5.707 -33.688 -12.211 1 98.81 64 ASN B C 1
ATOM 3299 O O . ASN B 1 64 ? 5.137 -34.281 -11.312 1 98.81 64 ASN B O 1
ATOM 3303 N N . VAL B 1 65 ? 6.059 -32.438 -12.102 1 98.94 65 VAL B N 1
ATOM 3304 C CA . VAL B 1 65 ? 6.043 -31.812 -10.773 1 98.94 65 VAL B CA 1
ATOM 3305 C C . VAL B 1 65 ? 4.902 -30.797 -10.688 1 98.94 65 VAL B C 1
ATOM 3307 O O . VAL B 1 65 ? 4.891 -29.953 -9.797 1 98.94 65 VAL B O 1
ATOM 3310 N N . ILE B 1 66 ? 3.943 -30.828 -11.539 1 98.94 66 ILE B N 1
ATOM 3311 C CA . ILE B 1 66 ? 2.775 -29.953 -11.469 1 98.94 66 ILE B CA 1
ATOM 3312 C C . ILE B 1 66 ? 1.508 -30.766 -11.727 1 98.94 66 ILE B C 1
ATOM 3314 O O . ILE B 1 66 ? 1.511 -31.703 -12.539 1 98.94 66 ILE B O 1
ATOM 3318 N N . GLN B 1 67 ? 0.447 -30.438 -11.031 1 98.94 67 GLN B N 1
ATOM 3319 C CA . GLN B 1 67 ? -0.813 -31.156 -11.188 1 98.94 67 GLN B CA 1
ATOM 3320 C C . GLN B 1 67 ? -1.588 -30.656 -12.398 1 98.94 67 GLN B C 1
ATOM 3322 O O . GLN B 1 67 ? -1.757 -29.438 -12.578 1 98.94 67 GLN B O 1
ATOM 3327 N N . GLY B 1 68 ? -1.973 -31.5 -13.25 1 98.62 68 GLY B N 1
ATOM 3328 C CA . GLY B 1 68 ? -2.758 -31.25 -14.453 1 98.62 68 GLY B CA 1
ATOM 3329 C C . GLY B 1 68 ? -3.527 -32.469 -14.93 1 98.62 68 GLY B C 1
ATOM 3330 O O . GLY B 1 68 ? -3.762 -33.406 -14.156 1 98.62 68 GLY B O 1
ATOM 3331 N N . HIS B 1 69 ? -4.02 -32.375 -16.141 1 98.62 69 HIS B N 1
ATOM 3332 C CA . HIS B 1 69 ? -4.812 -33.438 -16.75 1 98.62 69 HIS B CA 1
ATOM 3333 C C . HIS B 1 69 ? -4.18 -33.906 -18.047 1 98.62 69 HIS B C 1
ATOM 3335 O O . HIS B 1 69 ? -3.211 -33.344 -18.531 1 98.62 69 HIS B O 1
ATOM 3341 N N . ASP B 1 70 ? -4.711 -35.062 -18.625 1 98.38 70 ASP B N 1
ATOM 3342 C CA . ASP B 1 70 ? -4.082 -35.688 -19.797 1 98.38 70 ASP B CA 1
ATOM 3343 C C . ASP B 1 70 ? -5 -35.594 -21.016 1 98.38 70 ASP B C 1
ATOM 3345 O O . ASP B 1 70 ? -4.746 -36.25 -22.031 1 98.38 70 ASP B O 1
ATOM 3349 N N . SER B 1 71 ? -6.078 -34.781 -20.859 1 98.06 71 SER B N 1
ATOM 3350 C CA . SER B 1 71 ? -6.949 -34.5 -22 1 98.06 71 SER B CA 1
ATOM 3351 C C . SER B 1 71 ? -7.684 -33.156 -21.828 1 98.06 71 SER B C 1
ATOM 3353 O O . SER B 1 71 ? -7.863 -32.688 -20.703 1 98.06 71 SER B O 1
ATOM 3355 N N . ILE B 1 72 ? -8.094 -32.656 -22.984 1 98 72 ILE B N 1
ATOM 3356 C CA . ILE B 1 72 ? -8.781 -31.359 -22.969 1 98 72 ILE B CA 1
ATOM 3357 C C . ILE B 1 72 ? -10.125 -31.5 -22.25 1 98 72 ILE B C 1
ATOM 3359 O O . ILE B 1 72 ? -10.562 -30.578 -21.562 1 98 72 ILE B O 1
ATOM 3363 N N . THR B 1 73 ? -10.781 -32.656 -22.375 1 97.38 73 THR B N 1
ATOM 3364 C CA . THR B 1 73 ? -12.055 -32.906 -21.719 1 97.38 73 THR B CA 1
ATOM 3365 C C . THR B 1 73 ? -11.891 -32.844 -20.203 1 97.38 73 THR B C 1
ATOM 3367 O O . THR B 1 73 ? -12.711 -32.25 -19.5 1 97.38 73 THR B O 1
ATOM 3370 N N . HIS B 1 74 ? -10.812 -33.438 -19.719 1 97.94 74 HIS B N 1
ATOM 3371 C CA . HIS B 1 74 ? -10.578 -33.438 -18.281 1 97.94 74 HIS B CA 1
ATOM 3372 C C . HIS B 1 74 ? -10.172 -32.062 -17.766 1 97.94 74 HIS B C 1
ATOM 3374 O O . HIS B 1 74 ? -10.5 -31.688 -16.641 1 97.94 74 HIS B O 1
ATOM 3380 N N . VAL B 1 75 ? -9.484 -31.266 -18.625 1 98.19 75 VAL B N 1
ATOM 3381 C CA . VAL B 1 75 ? -9.141 -29.891 -18.25 1 98.19 75 VAL B CA 1
ATOM 3382 C C . VAL B 1 75 ? -10.406 -29.062 -18.109 1 98.19 75 VAL B C 1
ATOM 3384 O O . VAL B 1 75 ? -10.602 -28.391 -17.078 1 98.19 75 VAL B O 1
ATOM 3387 N N . ILE B 1 76 ? -11.281 -29.141 -19.047 1 97.44 76 ILE B N 1
ATOM 3388 C CA . ILE B 1 76 ? -12.508 -28.359 -19.078 1 97.44 76 ILE B CA 1
ATOM 3389 C C . ILE B 1 76 ? -13.398 -28.734 -17.906 1 97.44 76 ILE B C 1
ATOM 3391 O O . ILE B 1 76 ? -14.023 -27.859 -17.281 1 97.44 76 ILE B O 1
ATOM 3395 N N . ASN B 1 77 ? -13.367 -30 -17.484 1 96.75 77 ASN B N 1
ATOM 3396 C CA . ASN B 1 77 ? -14.266 -30.5 -16.438 1 96.75 77 ASN B CA 1
ATOM 3397 C C . ASN B 1 77 ? -13.531 -30.734 -15.125 1 96.75 77 ASN B C 1
ATOM 3399 O O . ASN B 1 77 ? -14.016 -31.484 -14.266 1 96.75 77 ASN B O 1
ATOM 3403 N N . SER B 1 78 ? -12.422 -30.141 -15.016 1 97.06 78 SER B N 1
ATOM 3404 C CA . SER B 1 78 ? -11.609 -30.359 -13.828 1 97.06 78 SER B CA 1
ATOM 3405 C C . SER B 1 78 ? -12.406 -30.078 -12.555 1 97.06 78 SER B C 1
ATOM 3407 O O . SER B 1 78 ? -13.148 -29.094 -12.492 1 97.06 78 SER B O 1
ATOM 3409 N N . HIS B 1 79 ? -12.25 -30.938 -11.539 1 96.81 79 HIS B N 1
ATOM 3410 C CA . HIS B 1 79 ? -12.828 -30.688 -10.219 1 96.81 79 HIS B CA 1
ATOM 3411 C C . HIS B 1 79 ? -12.32 -29.375 -9.625 1 96.81 79 HIS B C 1
ATOM 3413 O O . HIS B 1 79 ? -13.078 -28.656 -8.961 1 96.81 79 HIS B O 1
ATOM 3419 N N . GLU B 1 80 ? -11.07 -29.109 -9.773 1 97.44 80 GLU B N 1
ATOM 3420 C CA . GLU B 1 80 ? -10.445 -27.844 -9.438 1 97.44 80 GLU B CA 1
ATOM 3421 C C . GLU B 1 80 ? -10.336 -26.938 -10.672 1 97.44 80 GLU B C 1
ATOM 3423 O O . GLU B 1 80 ? -9.375 -27.047 -11.438 1 97.44 80 GLU B O 1
ATOM 3428 N N . PRO B 1 81 ? -11.25 -26.047 -10.812 1 96.31 81 PRO B N 1
ATOM 3429 C CA . PRO B 1 81 ? -11.289 -25.281 -12.055 1 96.31 81 PRO B CA 1
ATOM 3430 C C . PRO B 1 81 ? -10.016 -24.453 -12.281 1 96.31 81 PRO B C 1
ATOM 3432 O O . PRO B 1 81 ? -9.656 -24.172 -13.43 1 96.31 81 PRO B O 1
ATOM 3435 N N . PHE B 1 82 ? -9.336 -24.125 -11.242 1 98.44 82 PHE B N 1
ATOM 3436 C CA . PHE B 1 82 ? -8.188 -23.234 -11.352 1 98.44 82 PHE B CA 1
ATOM 3437 C C . PHE B 1 82 ? -6.887 -24.031 -11.352 1 98.44 82 PHE B C 1
ATOM 3439 O O . PHE B 1 82 ? -5.805 -23.469 -11.172 1 98.44 82 PHE B O 1
ATOM 3446 N N . LEU B 1 83 ? -6.953 -25.328 -11.586 1 98.69 83 LEU B N 1
ATOM 3447 C CA . LEU B 1 83 ? -5.801 -26.219 -11.484 1 98.69 83 LEU B CA 1
ATOM 3448 C C . LEU B 1 83 ? -4.727 -25.828 -12.5 1 98.69 83 LEU B C 1
ATOM 3450 O O . LEU B 1 83 ? -4.828 -26.188 -13.672 1 98.69 83 LEU B O 1
ATOM 3454 N N . SER B 1 84 ? -3.693 -25.141 -12.016 1 98.88 84 SER B N 1
ATOM 3455 C CA . SER B 1 84 ? -2.486 -24.812 -12.773 1 98.88 84 SER B CA 1
ATOM 3456 C C . SER B 1 84 ? -2.82 -24.031 -14.039 1 98.88 84 SER B C 1
ATOM 3458 O O . SER B 1 84 ? -2.342 -24.375 -15.125 1 98.88 84 SER B O 1
ATOM 3460 N N . THR B 1 85 ? -3.641 -23 -13.922 1 98.88 85 THR B N 1
ATOM 3461 C CA . THR B 1 85 ? -4.105 -22.172 -15.031 1 98.88 85 THR B CA 1
ATOM 3462 C C . THR B 1 85 ? -3.699 -20.719 -14.836 1 98.88 85 THR B C 1
ATOM 3464 O O . THR B 1 85 ? -3.211 -20.344 -13.766 1 98.88 85 THR B O 1
ATOM 3467 N N . LEU B 1 86 ? -3.793 -19.938 -15.922 1 98.88 86 LEU B N 1
ATOM 3468 C CA . LEU B 1 86 ? -3.74 -18.484 -15.828 1 98.88 86 LEU B CA 1
ATOM 3469 C C . LEU B 1 86 ? -4.988 -17.938 -15.141 1 98.88 86 LEU B C 1
ATOM 3471 O O . LEU B 1 86 ? -6.105 -18.375 -15.438 1 98.88 86 LEU B O 1
ATOM 3475 N N . ILE B 1 87 ? -4.75 -17.031 -14.242 1 98.88 87 ILE B N 1
ATOM 3476 C CA . ILE B 1 87 ? -5.84 -16.453 -13.469 1 98.88 87 ILE B CA 1
ATOM 3477 C C . ILE B 1 87 ? -5.973 -14.961 -13.797 1 98.88 87 ILE B C 1
ATOM 3479 O O . ILE B 1 87 ? -4.973 -14.25 -13.875 1 98.88 87 ILE B O 1
ATOM 3483 N N . GLY B 1 88 ? -7.176 -14.531 -13.945 1 98.38 88 GLY B N 1
ATOM 3484 C CA . GLY B 1 88 ? -7.527 -13.133 -14.164 1 98.38 88 GLY B CA 1
ATOM 3485 C C . GLY B 1 88 ? -9.016 -12.922 -14.391 1 98.38 88 GLY B C 1
ATOM 3486 O O . GLY B 1 88 ? -9.781 -13.891 -14.484 1 98.38 88 GLY B O 1
ATOM 3487 N N . ARG B 1 89 ? -9.477 -11.75 -14.414 1 98.25 89 ARG B N 1
ATOM 3488 C CA . ARG B 1 89 ? -8.703 -10.516 -14.492 1 98.25 89 ARG B CA 1
ATOM 3489 C C . ARG B 1 89 ? -8.07 -10.18 -13.148 1 98.25 89 ARG B C 1
ATOM 3491 O O . ARG B 1 89 ? -7.168 -9.344 -13.07 1 98.25 89 ARG B O 1
ATOM 3498 N N . TYR B 1 90 ? -8.562 -10.883 -12.125 1 98.69 90 TYR B N 1
ATOM 3499 C CA . TYR B 1 90 ? -8.07 -10.586 -10.781 1 98.69 90 TYR B CA 1
ATOM 3500 C C . TYR B 1 90 ? -7.773 -11.859 -10.008 1 98.69 90 TYR B C 1
ATOM 3502 O O . TYR B 1 90 ? -8.688 -12.625 -9.688 1 98.69 90 TYR B O 1
ATOM 3510 N N . GLY B 1 91 ? -6.531 -12.039 -9.688 1 98.62 91 GLY B N 1
ATOM 3511 C CA . GLY B 1 91 ? -6.137 -13.156 -8.836 1 98.62 91 GLY B CA 1
ATOM 3512 C C . GLY B 1 91 ? -6.605 -13.00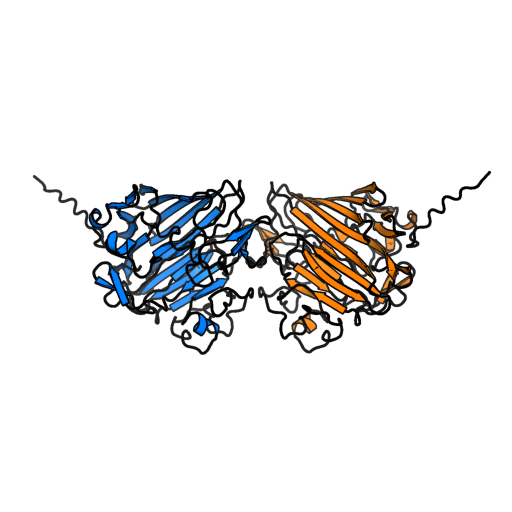8 -7.402 1 98.62 91 GLY B C 1
ATOM 3513 O O . GLY B 1 91 ? -6.434 -11.953 -6.793 1 98.62 91 GLY B O 1
ATOM 3514 N N . ASN B 1 92 ? -7.199 -14.086 -6.922 1 98.75 92 ASN B N 1
ATOM 3515 C CA . ASN B 1 92 ? -7.73 -14.133 -5.562 1 98.75 92 ASN B CA 1
ATOM 3516 C C . ASN B 1 92 ? -9.055 -13.375 -5.449 1 98.75 92 ASN B C 1
ATOM 3518 O O . ASN B 1 92 ? -9.812 -13.297 -6.418 1 98.75 92 ASN B O 1
ATOM 3522 N N . ARG B 1 93 ? -9.445 -12.93 -4.242 1 98.81 93 ARG B N 1
ATOM 3523 C CA . ARG B 1 93 ? -10.828 -12.531 -3.971 1 98.81 93 ARG B CA 1
ATOM 3524 C C . ARG B 1 93 ? -10.969 -11.008 -3.984 1 98.81 93 ARG B C 1
ATOM 3526 O O . ARG B 1 93 ? -10.016 -10.289 -3.676 1 98.81 93 ARG B O 1
ATOM 3533 N N . ILE B 1 94 ? -12.055 -10.57 -4.363 1 98.75 94 ILE B N 1
ATOM 3534 C CA . ILE B 1 94 ? -12.578 -9.234 -4.117 1 98.75 94 ILE B CA 1
ATOM 3535 C C . ILE B 1 94 ? -13.82 -9.32 -3.232 1 98.75 94 ILE B C 1
ATOM 3537 O O . ILE B 1 94 ? -14.789 -10 -3.576 1 98.75 94 ILE B O 1
ATOM 3541 N N . ALA B 1 95 ? -13.82 -8.656 -2.184 1 98.75 95 ALA B N 1
ATOM 3542 C CA . ALA B 1 95 ? -14.836 -8.766 -1.14 1 98.75 95 ALA B CA 1
ATOM 3543 C C . ALA B 1 95 ? -16.219 -8.367 -1.671 1 98.75 95 ALA B C 1
ATOM 3545 O O . ALA B 1 95 ? -16.359 -7.316 -2.303 1 98.75 95 ALA B O 1
ATOM 3546 N N . GLY B 1 96 ? -17.219 -9.266 -1.423 1 98.5 96 GLY B N 1
ATOM 3547 C CA . GLY B 1 96 ? -18.594 -8.977 -1.816 1 98.5 96 GLY B CA 1
ATOM 3548 C C . GLY B 1 96 ? -18.766 -8.867 -3.32 1 98.5 96 GLY B C 1
ATOM 3549 O O . GLY B 1 96 ? -19.859 -8.555 -3.799 1 98.5 96 GLY B O 1
ATOM 3550 N N . GLY B 1 97 ? -17.734 -9.094 -4.051 1 98.56 97 GLY B N 1
ATOM 3551 C CA . GLY B 1 97 ? -17.781 -8.93 -5.496 1 98.56 97 GLY B CA 1
ATOM 3552 C C . GLY B 1 97 ? -18.078 -7.5 -5.922 1 98.56 97 GLY B C 1
ATOM 3553 O O . GLY B 1 97 ? -18.812 -7.277 -6.895 1 98.56 97 GLY B O 1
ATOM 3554 N N . LYS B 1 98 ? -17.641 -6.609 -5.141 1 98.38 98 LYS B N 1
ATOM 3555 C CA . LYS B 1 98 ? -17.906 -5.207 -5.445 1 98.38 98 LYS B CA 1
ATOM 3556 C C . LYS B 1 98 ? -16.641 -4.355 -5.246 1 98.38 98 LYS B C 1
ATOM 3558 O O . LYS B 1 98 ? -15.812 -4.664 -4.395 1 98.38 98 LYS B O 1
ATOM 3563 N N . PHE B 1 99 ? -16.531 -3.324 -6.031 1 97.88 99 PHE B N 1
ATOM 3564 C CA . PHE B 1 99 ? -15.492 -2.322 -5.863 1 97.88 99 PHE B CA 1
ATOM 3565 C C . PHE B 1 99 ? -15.914 -0.993 -6.48 1 97.88 99 PHE B C 1
ATOM 3567 O O . PHE B 1 99 ? -16.922 -0.923 -7.188 1 97.88 99 PHE B O 1
ATOM 3574 N N . ILE B 1 100 ? -15.211 0.023 -6.113 1 97.44 100 ILE B N 1
ATOM 3575 C CA . ILE B 1 100 ? -15.438 1.351 -6.672 1 97.44 100 ILE B CA 1
ATOM 3576 C C . ILE B 1 100 ? -14.227 1.772 -7.504 1 97.44 100 ILE B C 1
ATOM 3578 O O . ILE B 1 100 ? -13.078 1.565 -7.094 1 97.44 100 ILE B O 1
ATOM 3582 N N . LEU B 1 101 ? -14.461 2.275 -8.648 1 96.69 101 LEU B N 1
ATOM 3583 C CA . LEU B 1 101 ? -13.438 2.809 -9.547 1 96.69 101 LEU B CA 1
ATOM 3584 C C . LEU B 1 101 ? -13.906 4.109 -10.188 1 96.69 101 LEU B C 1
ATOM 3586 O O . LEU B 1 101 ? -14.938 4.137 -10.867 1 96.69 101 LEU B O 1
ATOM 3590 N N . GLU B 1 102 ? -13.117 5.148 -9.898 1 95.94 102 GLU B N 1
ATOM 3591 C CA . GLU B 1 102 ? -13.43 6.48 -10.406 1 95.94 102 GLU B CA 1
ATOM 3592 C C . GLU B 1 102 ? -14.859 6.883 -10.055 1 95.94 102 GLU B C 1
ATOM 3594 O O . GLU B 1 102 ? -15.609 7.34 -10.922 1 95.94 102 GLU B O 1
ATOM 3599 N N . GLY B 1 103 ? -15.188 6.609 -8.875 1 96.12 103 GLY B N 1
ATOM 3600 C CA . GLY B 1 103 ? -16.453 7.043 -8.32 1 96.12 103 GLY B CA 1
ATOM 3601 C C . GLY B 1 103 ? -17.609 6.129 -8.68 1 96.12 103 GLY B C 1
ATOM 3602 O O . GLY B 1 103 ? -18.734 6.316 -8.203 1 96.12 103 GLY B O 1
ATOM 3603 N N . LYS B 1 104 ? -17.422 5.141 -9.516 1 97.31 104 LYS B N 1
ATOM 3604 C CA . LYS B 1 104 ? -18.469 4.215 -9.953 1 97.31 104 LYS B CA 1
ATOM 3605 C C . LYS B 1 104 ? -18.312 2.857 -9.273 1 97.31 104 LYS B C 1
ATOM 3607 O O . LYS B 1 104 ? -17.219 2.326 -9.164 1 97.31 104 LYS B O 1
ATOM 3612 N N . GLU B 1 105 ? -19.406 2.322 -8.828 1 97.69 105 GLU B N 1
ATOM 3613 C CA . GLU B 1 105 ? -19.406 0.997 -8.219 1 97.69 105 GLU B CA 1
ATOM 3614 C C . GLU B 1 105 ? -19.594 -0.095 -9.266 1 97.69 105 GLU B C 1
ATOM 3616 O O . GLU B 1 105 ? -20.438 0.03 -10.164 1 97.69 105 GLU B O 1
ATOM 3621 N N . TYR B 1 106 ? -18.859 -1.107 -9.227 1 98.5 106 TYR B N 1
ATOM 3622 C CA . TYR B 1 106 ? -18.938 -2.271 -10.102 1 98.5 106 TYR B CA 1
ATOM 3623 C C . TYR B 1 106 ? -19.266 -3.529 -9.305 1 98.5 106 TYR B C 1
ATOM 3625 O O . TYR B 1 106 ? -18.875 -3.662 -8.141 1 98.5 106 TYR B O 1
ATOM 3633 N N . SER B 1 107 ? -20 -4.395 -9.891 1 98.5 107 SER B N 1
ATOM 3634 C CA . SER B 1 107 ? -20.359 -5.688 -9.312 1 98.5 107 SER B CA 1
ATOM 3635 C C . SER B 1 107 ? -19.797 -6.836 -10.141 1 98.5 107 SER B C 1
ATOM 3637 O O . SER B 1 107 ? -19.875 -6.816 -11.375 1 98.5 107 SER B O 1
ATOM 3639 N N . LEU B 1 108 ? -19.25 -7.727 -9.469 1 98.56 108 LEU B N 1
ATOM 3640 C CA . LEU B 1 108 ? -18.703 -8.938 -10.07 1 98.56 108 LEU B CA 1
ATOM 3641 C C . LEU B 1 108 ? -19.562 -10.156 -9.711 1 98.56 108 LEU B C 1
ATOM 3643 O O . LEU B 1 108 ? -20.328 -10.117 -8.742 1 98.56 108 LEU B O 1
ATOM 3647 N N . THR B 1 109 ? -19.406 -11.195 -10.477 1 97.38 109 THR B N 1
ATOM 3648 C CA . THR B 1 109 ? -20.109 -12.438 -10.156 1 97.38 109 THR B CA 1
ATOM 3649 C C . THR B 1 109 ? -19.531 -13.062 -8.883 1 97.38 109 THR B C 1
ATOM 3651 O O . THR B 1 109 ? -18.312 -13.133 -8.711 1 97.38 109 THR B O 1
ATOM 3654 N N . ILE B 1 110 ? -20.438 -13.406 -7.996 1 98.06 110 ILE B N 1
ATOM 3655 C CA . ILE B 1 110 ? -20.047 -14.109 -6.781 1 98.06 110 ILE B CA 1
ATOM 3656 C C . ILE B 1 110 ? -19.859 -15.594 -7.074 1 98.06 110 ILE B C 1
ATOM 3658 O O . ILE B 1 110 ? -20.828 -16.281 -7.434 1 98.06 110 ILE B O 1
ATOM 3662 N N . ASN B 1 111 ? -18.672 -16.141 -6.977 1 98.06 111 ASN B N 1
ATOM 3663 C CA . ASN B 1 111 ? -18.422 -17.547 -7.23 1 98.06 111 ASN B CA 1
ATOM 3664 C C . ASN B 1 111 ? -17.703 -18.219 -6.055 1 98.06 111 ASN B C 1
ATOM 3666 O O . ASN B 1 111 ? -17.359 -19.391 -6.121 1 98.06 111 ASN B O 1
ATOM 3670 N N . ASN B 1 112 ? -17.406 -17.547 -5.062 1 96.06 112 ASN B N 1
ATOM 3671 C CA . ASN B 1 112 ? -16.906 -17.953 -3.752 1 96.06 112 ASN B CA 1
ATOM 3672 C C . ASN B 1 112 ? -17.562 -17.156 -2.627 1 96.06 112 ASN B C 1
ATOM 3674 O O . ASN B 1 112 ? -16.953 -16.234 -2.082 1 96.06 112 ASN B O 1
ATOM 3678 N N . GLY B 1 113 ? -18.859 -17.484 -2.334 1 92.88 113 GLY B N 1
ATOM 3679 C CA . GLY B 1 113 ? -19.703 -16.672 -1.477 1 92.88 113 GLY B CA 1
ATOM 3680 C C . GLY B 1 113 ? -19.062 -16.328 -0.148 1 92.88 113 GLY B C 1
ATOM 3681 O O . GLY B 1 113 ? -18.562 -17.219 0.551 1 92.88 113 GLY B O 1
ATOM 3682 N N . PRO B 1 114 ? -19.188 -15.031 0.135 1 97.81 114 PRO B N 1
ATOM 3683 C CA . PRO B 1 114 ? -19.891 -13.938 -0.525 1 97.81 114 PRO B CA 1
ATOM 3684 C C . PRO B 1 114 ? -19.016 -13.172 -1.514 1 97.81 114 PRO B C 1
ATOM 3686 O O . PRO B 1 114 ? -19.406 -12.094 -1.981 1 97.81 114 PRO B O 1
ATOM 3689 N N . ASN B 1 115 ? -17.859 -13.688 -1.934 1 98.69 115 ASN B N 1
ATOM 3690 C CA . ASN B 1 115 ? -16.859 -12.93 -2.674 1 98.69 115 ASN B CA 1
ATOM 3691 C C . ASN B 1 115 ? -16.766 -13.391 -4.125 1 98.69 115 ASN B C 1
ATOM 3693 O O . ASN B 1 115 ? -17.359 -14.406 -4.496 1 98.69 115 ASN B O 1
ATOM 3697 N N . SER B 1 116 ? -16.188 -12.586 -4.914 1 98.75 116 SER B N 1
ATOM 3698 C CA . SER B 1 116 ? -15.695 -13.008 -6.219 1 98.75 116 SER B CA 1
ATOM 3699 C C . SER B 1 116 ? -14.273 -13.562 -6.125 1 98.75 116 SER B C 1
ATOM 3701 O O . SER B 1 116 ? -13.438 -13.023 -5.398 1 98.75 116 SER B O 1
ATOM 3703 N N . LEU B 1 117 ? -14.031 -14.57 -6.879 1 98.75 117 LEU B N 1
ATOM 3704 C CA . LEU B 1 117 ? -12.734 -15.234 -6.785 1 98.75 117 LEU B CA 1
ATOM 3705 C C . LEU B 1 117 ? -12.125 -15.438 -8.164 1 98.75 117 LEU B C 1
ATOM 3707 O O . LEU B 1 117 ? -12.805 -15.906 -9.086 1 98.75 117 LEU B O 1
ATOM 3711 N N . HIS B 1 118 ? -10.852 -15.141 -8.289 1 98.81 118 HIS B N 1
ATOM 3712 C CA . HIS B 1 118 ? -9.992 -15.5 -9.414 1 98.81 118 HIS B CA 1
ATOM 3713 C C . HIS B 1 118 ? -10.625 -15.078 -10.742 1 98.81 118 HIS B C 1
ATOM 3715 O O . HIS B 1 118 ? -10.594 -15.836 -11.711 1 98.81 118 HIS B O 1
ATOM 3721 N N . GLY B 1 119 ? -11.242 -13.938 -10.734 1 98.38 119 GLY B N 1
ATOM 3722 C CA . GLY B 1 119 ? -11.742 -13.352 -11.969 1 98.38 119 GLY B CA 1
ATOM 3723 C C . GLY B 1 119 ? -13.133 -13.844 -12.344 1 98.38 119 GLY B C 1
ATOM 3724 O O . GLY B 1 119 ? -13.633 -13.531 -13.422 1 98.38 119 GLY B O 1
A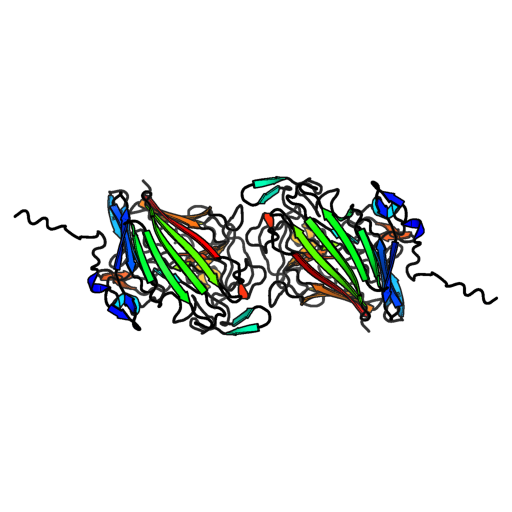TOM 3725 N N . GLY B 1 120 ? -13.758 -14.719 -11.469 1 98.25 120 GLY B N 1
ATOM 3726 C CA . GLY B 1 120 ? -15.117 -15.156 -11.719 1 98.25 120 GLY B CA 1
ATOM 3727 C C . GLY B 1 120 ? -15.203 -16.578 -12.25 1 98.25 120 GLY B C 1
ATOM 3728 O O . GLY B 1 120 ? -14.172 -17.203 -12.531 1 98.25 120 GLY B O 1
ATOM 3729 N N . PRO B 1 121 ? -16.438 -17.078 -12.398 1 97.44 121 PRO B N 1
ATOM 3730 C CA . PRO B 1 121 ? -16.641 -18.469 -12.828 1 97.44 121 PRO B CA 1
ATOM 3731 C C . PRO B 1 121 ? -16.188 -18.703 -14.266 1 97.44 121 PRO B C 1
ATOM 3733 O O . PRO B 1 121 ? -15.945 -19.859 -14.648 1 97.44 121 PRO B O 1
ATOM 3736 N N . THR B 1 122 ? -16.125 -17.688 -15.039 1 97.44 122 THR B N 1
ATOM 3737 C CA . THR B 1 122 ? -15.656 -17.812 -16.422 1 97.44 122 THR B CA 1
ATOM 3738 C C . THR B 1 122 ? -14.484 -16.875 -16.672 1 97.44 122 THR B C 1
ATOM 3740 O O . THR B 1 122 ? -14.398 -16.25 -17.734 1 97.44 122 THR B O 1
ATOM 3743 N N . GLY B 1 123 ? -13.641 -16.781 -15.727 1 98.06 123 GLY B N 1
ATOM 3744 C CA . GLY B 1 123 ? -12.453 -15.953 -15.867 1 98.06 123 GLY B CA 1
ATOM 3745 C C . GLY B 1 123 ? -11.445 -16.516 -16.844 1 98.06 123 GLY B C 1
ATOM 3746 O O . GLY B 1 123 ? -11.789 -17.344 -17.703 1 98.06 123 GLY B O 1
ATOM 3747 N N . PHE B 1 124 ? -10.211 -16.094 -16.719 1 98.69 124 PHE B N 1
ATOM 3748 C CA . PHE B 1 124 ? -9.18 -16.375 -17.703 1 98.69 124 PHE B CA 1
ATOM 3749 C C . PHE B 1 124 ? -8.859 -17.875 -17.734 1 98.69 124 PHE B C 1
ATOM 3751 O O . PHE B 1 124 ? -8.375 -18.391 -18.734 1 98.69 124 PHE B O 1
ATOM 3758 N N . HIS B 1 125 ? -9.164 -18.594 -16.688 1 98.56 125 HIS B N 1
ATOM 3759 C CA . HIS B 1 125 ? -8.891 -20.016 -16.578 1 98.56 125 HIS B CA 1
ATOM 3760 C C . HIS B 1 125 ? -9.781 -20.812 -17.531 1 98.56 125 HIS B C 1
ATOM 3762 O O . HIS B 1 125 ? -9.516 -21.984 -17.797 1 98.56 125 HIS B O 1
ATOM 3768 N N . THR B 1 126 ? -10.844 -20.172 -18.062 1 97.75 126 THR B N 1
ATOM 3769 C CA . THR B 1 126 ? -11.766 -20.891 -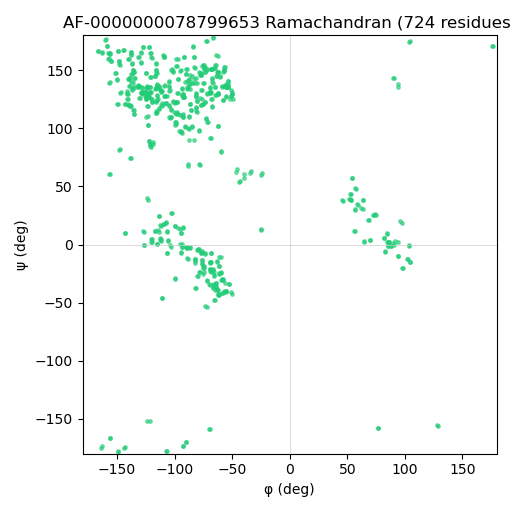18.938 1 97.75 126 THR B CA 1
ATOM 3770 C C . THR B 1 126 ? -11.664 -20.375 -20.375 1 97.75 126 THR B C 1
ATOM 3772 O O . THR B 1 126 ? -12.445 -20.766 -21.234 1 97.75 126 THR B O 1
ATOM 3775 N N . ARG B 1 127 ? -10.773 -19.469 -20.625 1 98.19 127 ARG B N 1
ATOM 3776 C CA . ARG B 1 127 ? -10.711 -18.844 -21.938 1 98.19 127 ARG B CA 1
ATOM 3777 C C . ARG B 1 127 ? -9.695 -19.547 -22.828 1 98.19 127 ARG B C 1
ATOM 3779 O O . ARG B 1 127 ? -8.719 -20.109 -22.344 1 98.19 127 ARG B O 1
ATOM 3786 N N . ILE B 1 128 ? -10 -19.484 -24.094 1 98.5 128 ILE B N 1
ATOM 3787 C CA . ILE B 1 128 ? -9.078 -20.047 -25.078 1 98.5 128 ILE B CA 1
ATOM 3788 C C . ILE B 1 128 ? -8.141 -18.953 -25.594 1 98.5 128 ILE B C 1
ATOM 3790 O O . ILE B 1 128 ? -8.57 -18.016 -26.281 1 98.5 128 ILE B O 1
ATOM 3794 N N . TRP B 1 129 ? -6.926 -19.047 -25.266 1 98.62 129 TRP B N 1
ATOM 3795 C CA . TRP B 1 129 ? -5.902 -18.094 -25.656 1 98.62 129 TRP B CA 1
ATOM 3796 C C . TRP B 1 129 ? -5.406 -18.359 -27.078 1 98.62 129 TRP B C 1
ATOM 3798 O O . TRP B 1 129 ? -5.242 -19.516 -27.469 1 98.62 129 TRP B O 1
ATOM 3808 N N . ASP B 1 130 ? -5.203 -17.328 -27.828 1 98.44 130 ASP B N 1
ATOM 3809 C CA . ASP B 1 130 ? -4.398 -17.5 -29.031 1 98.44 130 ASP B CA 1
ATOM 3810 C C . ASP B 1 130 ? -2.961 -17.875 -28.688 1 98.44 130 ASP B C 1
ATOM 3812 O O . ASP B 1 130 ? -2.33 -17.234 -27.844 1 98.44 130 ASP B O 1
ATOM 3816 N N . ALA B 1 131 ? -2.496 -18.953 -29.328 1 98.62 131 ALA B N 1
ATOM 3817 C CA . ALA B 1 131 ? -1.187 -19.469 -28.938 1 98.62 131 ALA B CA 1
ATOM 3818 C C . ALA B 1 131 ? -0.253 -19.562 -30.141 1 98.62 131 ALA B C 1
ATOM 3820 O O . ALA B 1 131 ? -0.674 -19.938 -31.234 1 98.62 131 ALA B O 1
ATOM 3821 N N . GLU B 1 132 ? 0.957 -19.094 -29.922 1 98.31 132 GLU B N 1
ATOM 3822 C CA . GLU B 1 132 ? 2.012 -19.188 -30.938 1 98.31 132 GLU B CA 1
ATOM 3823 C C . GLU B 1 132 ? 3.328 -19.641 -30.312 1 98.31 132 GLU B C 1
ATOM 3825 O O . GLU B 1 132 ? 3.902 -18.938 -29.484 1 98.31 132 GLU B O 1
ATOM 3830 N N . GLN B 1 133 ? 3.756 -20.828 -30.656 1 97.75 133 GLN B N 1
ATOM 3831 C CA . GLN B 1 133 ? 5.062 -21.297 -30.219 1 97.75 133 GLN B CA 1
ATOM 3832 C C . GLN B 1 133 ? 6.145 -20.953 -31.234 1 97.75 133 GLN B C 1
ATOM 3834 O O . GLN B 1 133 ? 6.289 -21.641 -32.25 1 97.75 133 GLN B O 1
ATOM 3839 N N . GLU B 1 134 ? 6.906 -19.938 -30.969 1 91.38 134 GLU B N 1
ATOM 3840 C CA . GLU B 1 134 ? 7.898 -19.469 -31.938 1 91.38 134 GLU B CA 1
ATOM 3841 C C . GLU B 1 134 ? 9.172 -20.312 -31.859 1 91.38 134 GLU B C 1
ATOM 3843 O O . GLU B 1 134 ? 9.852 -20.5 -32.875 1 91.38 134 GLU B O 1
ATOM 3848 N N . THR B 1 135 ? 9.562 -20.703 -30.688 1 96.5 135 THR B N 1
ATOM 3849 C CA . THR B 1 135 ? 10.734 -21.547 -30.469 1 96.5 135 THR B CA 1
ATOM 3850 C C . THR B 1 135 ? 10.383 -22.75 -29.594 1 96.5 135 THR B C 1
ATOM 3852 O O . THR B 1 135 ? 9.312 -22.766 -28.969 1 96.5 135 THR B O 1
ATOM 3855 N N . PRO B 1 136 ? 11.273 -23.734 -29.562 1 96.62 136 PRO B N 1
ATOM 3856 C CA . PRO B 1 136 ? 11.008 -24.875 -28.688 1 96.62 136 PRO B CA 1
ATOM 3857 C C . PRO B 1 136 ? 10.914 -24.469 -27.219 1 96.62 136 PRO B C 1
ATOM 3859 O O . PRO B 1 136 ? 10.422 -25.25 -26.391 1 96.62 136 PRO B O 1
ATOM 3862 N N . GLN B 1 137 ? 11.297 -23.203 -26.906 1 98.5 137 GLN B N 1
ATOM 3863 C CA . GLN B 1 137 ? 11.406 -22.828 -25.5 1 98.5 137 GLN B CA 1
ATOM 3864 C C . GLN B 1 137 ? 10.391 -21.75 -25.141 1 98.5 137 GLN B C 1
ATOM 3866 O O . GLN B 1 137 ? 10.328 -21.312 -24 1 98.5 137 GLN B O 1
ATOM 3871 N N . SER B 1 138 ? 9.578 -21.344 -26.125 1 98.62 138 SER B N 1
ATOM 3872 C CA . SER B 1 138 ? 8.758 -20.172 -25.844 1 98.62 138 SER B CA 1
ATOM 3873 C C . SER B 1 138 ? 7.363 -20.328 -26.453 1 98.62 138 SER B C 1
ATOM 3875 O O . SER B 1 138 ? 7.219 -20.75 -27.609 1 98.62 138 SER B O 1
ATOM 3877 N N . LEU B 1 139 ? 6.348 -20.062 -25.688 1 98.81 139 LEU B N 1
ATOM 3878 C CA . LEU B 1 139 ? 4.953 -20.031 -26.109 1 98.81 139 LEU B CA 1
ATOM 3879 C C . LEU B 1 139 ? 4.316 -18.672 -25.781 1 98.81 139 LEU B C 1
ATOM 3881 O O . LEU B 1 139 ? 4.285 -18.266 -24.625 1 98.81 139 LEU B O 1
ATOM 3885 N N . LYS B 1 140 ? 3.838 -17.938 -26.797 1 98.88 140 LYS B N 1
ATOM 3886 C CA . LYS B 1 140 ? 3.109 -16.672 -26.609 1 98.88 140 LYS B CA 1
ATOM 3887 C C . LYS B 1 140 ? 1.604 -16.922 -26.562 1 98.88 140 LYS B C 1
ATOM 3889 O O . LYS B 1 140 ? 1.057 -17.641 -27.406 1 98.88 140 LYS B O 1
ATOM 3894 N N . LEU B 1 141 ? 1.002 -16.422 -25.594 1 98.88 141 LEU B N 1
ATOM 3895 C CA . LEU B 1 141 ? -0.444 -16.484 -25.406 1 98.88 141 LEU B CA 1
ATOM 3896 C C . LEU B 1 141 ? -1.061 -15.086 -25.438 1 98.88 141 LEU B C 1
ATOM 3898 O O . LEU B 1 141 ? -0.499 -14.141 -24.891 1 98.88 141 LEU B O 1
ATOM 3902 N N . HIS B 1 142 ? -2.156 -14.961 -26.156 1 98.81 142 HIS B N 1
ATOM 3903 C CA . HIS B 1 142 ? -2.842 -13.68 -26.281 1 98.81 142 HIS B CA 1
ATOM 3904 C C . HIS B 1 142 ? -4.34 -13.828 -26.031 1 98.81 142 HIS B C 1
ATOM 3906 O O . HIS B 1 142 ? -4.953 -14.805 -26.484 1 98.81 142 HIS B O 1
ATOM 3912 N N . TYR B 1 143 ? -4.914 -12.953 -25.328 1 98.69 143 TYR B N 1
ATOM 3913 C CA . TYR B 1 143 ? -6.352 -12.906 -25.078 1 98.69 143 TYR B CA 1
ATOM 3914 C C . TYR B 1 143 ? -6.832 -11.469 -24.938 1 98.69 143 TYR B C 1
ATOM 3916 O O . TYR B 1 143 ? -6.191 -10.656 -24.266 1 98.69 143 TYR B O 1
ATOM 3924 N N . LEU B 1 144 ? -7.863 -11.148 -25.641 1 98.75 144 LEU B N 1
ATOM 3925 C CA . LEU B 1 144 ? -8.547 -9.875 -25.453 1 98.75 144 LEU B CA 1
ATOM 3926 C C . LEU B 1 144 ? -9.789 -10.039 -24.594 1 98.75 144 LEU B C 1
ATOM 3928 O O . LEU B 1 144 ? -10.781 -10.625 -25.016 1 98.75 144 LEU B O 1
ATOM 3932 N N . SER B 1 145 ? -9.703 -9.602 -23.344 1 98.81 145 SER B N 1
ATOM 3933 C CA . SER B 1 145 ? -10.859 -9.578 -22.469 1 98.81 145 SER B CA 1
ATOM 3934 C C . SER B 1 145 ? -11.734 -8.359 -22.719 1 98.81 145 SER B C 1
ATOM 3936 O O . SER B 1 145 ? -11.312 -7.227 -22.469 1 98.81 145 SER B O 1
ATOM 3938 N N . ALA B 1 146 ? -12.914 -8.578 -23.109 1 98.62 146 ALA B N 1
ATOM 3939 C CA . ALA B 1 146 ? -13.781 -7.496 -23.562 1 98.62 146 ALA B CA 1
ATOM 3940 C C . ALA B 1 146 ? -14.281 -6.664 -22.375 1 98.62 146 ALA B C 1
ATOM 3942 O O . ALA B 1 146 ? -14.367 -7.156 -21.25 1 98.62 146 ALA B O 1
ATOM 3943 N N . ASP B 1 147 ? -14.617 -5.379 -22.672 1 98.69 147 ASP B N 1
ATOM 3944 C CA . ASP B 1 147 ? -15.266 -4.512 -21.688 1 98.69 147 ASP B CA 1
ATOM 3945 C C . ASP B 1 147 ? -16.5 -5.191 -21.094 1 98.69 147 ASP B C 1
ATOM 3947 O O . ASP B 1 147 ? -17.359 -5.688 -21.812 1 98.69 147 ASP B O 1
ATOM 3951 N N . GLY B 1 148 ? -16.516 -5.266 -19.75 1 98.38 148 GLY B N 1
ATOM 3952 C CA . GLY B 1 148 ? -17.688 -5.812 -19.062 1 98.38 148 GLY B CA 1
ATOM 3953 C C . GLY B 1 148 ? -17.562 -7.297 -18.766 1 98.38 148 GLY B C 1
ATOM 3954 O O . GLY B 1 148 ? -18.391 -7.863 -18.062 1 98.38 148 GLY B O 1
ATOM 3955 N N . GLU B 1 149 ? -16.562 -7.918 -19.312 1 98.06 149 GLU B N 1
ATOM 3956 C CA . GLU B 1 149 ? -16.375 -9.336 -19.047 1 98.06 149 GLU B CA 1
ATOM 3957 C C . GLU B 1 149 ? -16.234 -9.594 -17.547 1 98.06 149 GLU B C 1
ATOM 3959 O O . GLU B 1 149 ? -15.398 -8.977 -16.875 1 98.06 149 GLU B O 1
ATOM 3964 N N . GLU B 1 150 ? -17.094 -10.477 -16.969 1 98.06 150 GLU B N 1
ATOM 3965 C CA . GLU B 1 150 ? -17.156 -10.82 -15.562 1 98.06 150 GLU B CA 1
ATOM 3966 C C . GLU B 1 150 ? -17.359 -9.586 -14.695 1 98.06 150 GLU B C 1
ATOM 3968 O O . GLU B 1 150 ? -17.094 -9.602 -13.492 1 98.06 150 GLU B O 1
ATOM 3973 N N . GLY B 1 151 ? -17.688 -8.461 -15.289 1 98.5 151 GLY B N 1
ATOM 3974 C CA . GLY B 1 151 ? -18.047 -7.254 -14.562 1 98.5 151 GLY B CA 1
ATOM 3975 C C . GLY B 1 151 ? -16.953 -6.215 -14.523 1 98.5 151 GLY B C 1
ATOM 3976 O O . GLY B 1 151 ? -17.141 -5.129 -13.977 1 98.5 151 GLY B O 1
ATOM 3977 N N . PHE B 1 152 ? -15.82 -6.48 -15.102 1 98.75 152 PHE B N 1
ATOM 3978 C CA . PHE B 1 152 ? -14.695 -5.551 -15.062 1 98.75 152 PHE B CA 1
ATOM 3979 C C . PHE B 1 152 ? -14.781 -4.551 -16.203 1 98.75 152 PHE B C 1
ATOM 3981 O O . PHE B 1 152 ? -15.078 -4.922 -17.344 1 98.75 152 PHE B O 1
ATOM 3988 N N . PRO B 1 153 ? -14.523 -3.318 -15.945 1 98.75 153 PRO B N 1
ATOM 3989 C CA . PRO B 1 153 ? -14.586 -2.307 -17 1 98.75 153 PRO B CA 1
ATOM 3990 C C . PRO B 1 153 ? -13.352 -2.316 -17.906 1 98.75 153 PRO B C 1
ATOM 3992 O O . PRO B 1 153 ? -12.25 -2.635 -17.453 1 98.75 153 PRO B O 1
ATOM 3995 N N . GLY B 1 154 ? -13.539 -1.981 -19.203 1 98.81 154 GLY B N 1
ATOM 3996 C CA . GLY B 1 154 ? -12.445 -1.777 -20.156 1 98.81 154 GLY B CA 1
ATOM 3997 C C . GLY B 1 154 ? -12.055 -3.041 -20.891 1 98.81 154 GLY B C 1
ATOM 3998 O O . GLY B 1 154 ? -12.094 -4.137 -20.328 1 98.81 154 GLY B O 1
ATOM 3999 N N . ASN B 1 155 ? -11.719 -2.85 -22.156 1 98.88 155 ASN B N 1
ATOM 4000 C CA . ASN B 1 155 ? -11.008 -3.914 -22.859 1 98.88 155 ASN B CA 1
ATOM 4001 C C . ASN B 1 155 ? -9.594 -4.102 -22.312 1 98.88 155 ASN B C 1
ATOM 4003 O O . ASN B 1 155 ? -8.875 -3.127 -22.094 1 98.88 155 ASN B O 1
ATOM 4007 N N . LEU B 1 156 ? -9.273 -5.25 -22.047 1 98.94 156 LEU B N 1
ATOM 4008 C CA . LEU B 1 156 ? -7.918 -5.562 -21.609 1 98.94 156 LEU B CA 1
ATOM 4009 C C . LEU B 1 156 ? -7.219 -6.473 -22.609 1 98.94 156 LEU B C 1
ATOM 4011 O O . LEU B 1 156 ? -7.656 -7.605 -22.828 1 98.94 156 LEU B O 1
ATOM 4015 N N . ASP B 1 157 ? -6.203 -5.941 -23.203 1 98.94 157 ASP B N 1
ATOM 4016 C CA . ASP B 1 157 ? -5.387 -6.691 -24.141 1 98.94 157 ASP B CA 1
ATOM 4017 C C . ASP B 1 157 ? -4.191 -7.34 -23.438 1 98.94 157 ASP B C 1
ATOM 4019 O O . ASP B 1 157 ? -3.236 -6.656 -23.078 1 98.94 157 ASP B O 1
ATOM 4023 N N . ILE B 1 158 ? -4.195 -8.672 -23.312 1 98.88 158 ILE B N 1
ATOM 4024 C CA . ILE B 1 158 ? -3.23 -9.352 -22.453 1 98.88 158 ILE B CA 1
ATOM 4025 C C . ILE B 1 158 ? -2.312 -10.227 -23.312 1 98.88 158 ILE B C 1
ATOM 4027 O O . ILE B 1 158 ? -2.781 -10.969 -24.172 1 98.88 158 ILE B O 1
ATOM 4031 N N . HIS B 1 159 ? -1.104 -10.164 -23.031 1 98.81 159 HIS B N 1
ATOM 4032 C CA . HIS B 1 159 ? -0.077 -11.039 -23.578 1 98.81 159 HIS B CA 1
ATOM 4033 C C . HIS B 1 159 ? 0.705 -11.734 -22.469 1 98.81 159 HIS B C 1
ATOM 4035 O O . HIS B 1 159 ? 1.191 -11.086 -21.547 1 98.81 159 HIS B O 1
ATOM 4041 N N . VAL B 1 160 ? 0.737 -13.031 -22.547 1 98.88 160 VAL B N 1
ATOM 4042 C CA . VAL B 1 160 ? 1.54 -13.828 -21.625 1 98.88 160 VAL B CA 1
ATOM 4043 C C . VAL B 1 160 ? 2.543 -14.664 -22.422 1 98.88 160 VAL B C 1
ATOM 4045 O O . VAL B 1 160 ? 2.203 -15.242 -23.453 1 98.88 160 VAL B O 1
ATOM 4048 N N . THR B 1 161 ? 3.768 -14.703 -21.969 1 98.94 161 THR B N 1
ATOM 4049 C CA . THR B 1 161 ? 4.77 -15.57 -22.578 1 98.94 161 THR B CA 1
ATOM 4050 C C . THR B 1 161 ? 5.301 -16.578 -21.562 1 98.94 161 THR B C 1
ATOM 4052 O O . THR B 1 161 ? 5.773 -16.188 -20.484 1 98.94 161 THR B O 1
ATOM 4055 N N . TYR B 1 162 ? 5.145 -17.828 -21.922 1 98.88 162 TYR B N 1
ATOM 4056 C CA . TYR B 1 162 ? 5.797 -18.906 -21.188 1 98.88 162 TYR B CA 1
ATOM 4057 C C . TYR B 1 162 ? 7.16 -19.234 -21.797 1 98.88 162 TYR B C 1
ATOM 4059 O O . TYR B 1 162 ? 7.27 -19.453 -23 1 98.88 162 TYR B O 1
ATOM 4067 N N . THR B 1 163 ? 8.172 -19.219 -20.969 1 98.88 163 THR B N 1
ATOM 4068 C CA . THR B 1 163 ? 9.516 -19.562 -21.422 1 98.88 163 THR B CA 1
ATOM 4069 C C . THR B 1 163 ? 10.133 -20.625 -20.531 1 98.88 163 THR B C 1
ATOM 4071 O O . THR B 1 163 ? 10.031 -20.562 -19.297 1 98.88 163 THR B O 1
ATOM 4074 N N . LEU B 1 164 ? 10.664 -21.656 -21.156 1 98.88 164 LEU B N 1
ATOM 4075 C CA . LEU B 1 164 ? 11.5 -22.625 -20.469 1 98.88 164 LEU B CA 1
ATOM 4076 C C . LEU B 1 164 ? 12.977 -22.406 -20.797 1 98.88 164 LEU B C 1
ATOM 4078 O O . LEU B 1 164 ? 13.422 -22.719 -21.906 1 98.88 164 LEU B O 1
ATOM 4082 N N . SER B 1 165 ? 13.773 -21.906 -19.828 1 98.69 165 SER B N 1
ATOM 4083 C CA . SER B 1 165 ? 15.172 -21.594 -20.094 1 98.69 165 SER B CA 1
ATOM 4084 C C . SER B 1 165 ? 16.047 -22.828 -19.953 1 98.69 165 SER B C 1
ATOM 4086 O O . SER B 1 165 ? 15.594 -23.875 -19.453 1 98.69 165 SER B O 1
ATOM 4088 N N . ASN B 1 166 ? 17.312 -22.719 -20.359 1 98.25 166 ASN B N 1
ATOM 4089 C CA . ASN B 1 166 ? 18.266 -23.812 -20.219 1 98.25 166 ASN B CA 1
ATOM 4090 C C . ASN B 1 166 ? 18.703 -24 -18.781 1 98.25 166 ASN B C 1
ATOM 4092 O O . ASN B 1 166 ? 19.344 -24.984 -18.438 1 98.25 166 ASN B O 1
ATOM 4096 N N . GLN B 1 167 ? 18.328 -23.109 -17.906 1 97.81 167 GLN B N 1
ATOM 4097 C CA . GLN B 1 167 ? 18.609 -23.219 -16.469 1 97.81 167 GLN B CA 1
ATOM 4098 C C . GLN B 1 167 ? 17.438 -23.828 -15.719 1 97.81 167 GLN B C 1
ATOM 4100 O O . GLN B 1 167 ? 17.359 -23.719 -14.492 1 97.81 167 GLN B O 1
ATOM 4105 N N . ASN B 1 168 ? 16.453 -24.438 -16.516 1 98.5 168 ASN B N 1
ATOM 4106 C CA . ASN B 1 168 ? 15.266 -25.062 -15.953 1 98.5 168 ASN B CA 1
ATOM 4107 C C . ASN B 1 168 ? 14.383 -24.031 -15.242 1 98.5 168 ASN B C 1
ATOM 4109 O O . ASN B 1 168 ? 13.875 -24.312 -14.148 1 98.5 168 ASN B O 1
ATOM 4113 N N . GLU B 1 169 ? 14.297 -22.844 -15.82 1 98.88 169 GLU B N 1
ATOM 4114 C CA . GLU B 1 169 ? 13.383 -21.812 -15.352 1 98.88 169 GLU B CA 1
ATOM 4115 C C . GLU B 1 169 ? 12.102 -21.797 -16.188 1 98.88 169 GLU B C 1
ATOM 4117 O O . GLU B 1 169 ? 12.156 -21.734 -17.422 1 98.88 169 GLU B O 1
ATOM 4122 N N . PHE B 1 170 ? 10.992 -21.953 -15.547 1 98.94 170 PHE B N 1
ATOM 4123 C CA . PHE B 1 170 ? 9.719 -21.578 -16.141 1 98.94 170 PHE B CA 1
ATOM 4124 C C . PHE B 1 170 ? 9.43 -20.094 -15.914 1 98.94 170 PHE B C 1
ATOM 4126 O O . PHE B 1 170 ? 9.102 -19.688 -14.797 1 98.94 170 PHE B O 1
ATOM 4133 N N . ILE B 1 171 ? 9.633 -19.281 -16.906 1 98.94 171 ILE B N 1
ATOM 4134 C CA . ILE B 1 171 ? 9.484 -17.828 -16.844 1 98.94 171 ILE B CA 1
ATOM 4135 C C . ILE B 1 171 ? 8.141 -17.422 -17.438 1 98.94 171 ILE B C 1
ATOM 4137 O O . ILE B 1 171 ? 7.828 -17.781 -18.578 1 98.94 171 ILE B O 1
ATOM 4141 N N . ILE B 1 172 ? 7.348 -16.766 -16.688 1 98.94 172 ILE B N 1
ATOM 4142 C CA . ILE B 1 172 ? 6.086 -16.219 -17.156 1 98.94 172 ILE B CA 1
ATOM 4143 C C . ILE B 1 172 ? 6.168 -14.688 -17.203 1 98.94 172 ILE B C 1
ATOM 4145 O O . ILE B 1 172 ? 6.402 -14.047 -16.172 1 98.94 172 ILE B O 1
ATOM 4149 N N . THR B 1 173 ? 6.012 -14.109 -18.328 1 98.81 173 THR B N 1
ATOM 4150 C CA . THR B 1 173 ? 5.969 -12.656 -18.484 1 98.81 173 THR B CA 1
ATOM 4151 C C . THR B 1 173 ? 4.57 -12.195 -18.891 1 98.81 173 THR B C 1
ATOM 4153 O O . THR B 1 173 ? 3.957 -12.789 -19.797 1 98.81 173 THR B O 1
ATOM 4156 N N . TYR B 1 174 ? 4.059 -11.227 -18.25 1 98.81 174 TYR B N 1
ATOM 4157 C CA . TYR B 1 174 ? 2.74 -10.656 -18.516 1 98.81 174 TYR B CA 1
ATOM 4158 C C . TYR B 1 174 ? 2.855 -9.234 -19.031 1 98.81 174 TYR B C 1
ATOM 4160 O O . TYR B 1 174 ? 3.645 -8.438 -18.516 1 98.81 174 TYR B O 1
ATOM 4168 N N . HIS B 1 175 ? 2.105 -8.969 -20 1 98.5 175 HIS B N 1
ATOM 4169 C CA . HIS B 1 175 ? 1.906 -7.629 -20.531 1 98.5 175 HIS B CA 1
ATOM 4170 C C . HIS B 1 175 ? 0.434 -7.367 -20.828 1 98.5 175 HIS B C 1
ATOM 4172 O O . HIS B 1 175 ? -0.243 -8.211 -21.422 1 98.5 175 HIS B O 1
ATOM 4178 N N . ALA B 1 176 ? -0.083 -6.164 -20.391 1 98.88 176 ALA B N 1
ATOM 4179 C CA . ALA B 1 176 ? -1.477 -5.859 -20.703 1 98.88 176 ALA B CA 1
ATOM 4180 C C . ALA B 1 176 ? -1.699 -4.355 -20.812 1 98.88 176 ALA B C 1
ATOM 4182 O O . ALA B 1 176 ? -1.001 -3.568 -20.172 1 98.88 176 ALA B O 1
ATOM 4183 N N . THR B 1 177 ? -2.564 -3.906 -21.625 1 98.81 177 THR B N 1
ATOM 4184 C CA . THR B 1 177 ? -3.029 -2.531 -21.766 1 98.81 177 THR B CA 1
ATOM 4185 C C . THR B 1 177 ? -4.555 -2.477 -21.812 1 98.81 177 THR B C 1
ATOM 4187 O O . THR B 1 177 ? -5.211 -3.496 -22.031 1 98.81 177 THR B O 1
ATOM 4190 N N . THR B 1 178 ? -5.09 -1.338 -21.562 1 98.88 178 THR B N 1
ATOM 4191 C CA . THR B 1 178 ? -6.539 -1.178 -21.516 1 98.88 178 THR B CA 1
ATOM 4192 C C . THR B 1 178 ? -6.961 0.134 -22.156 1 98.88 178 THR B C 1
ATOM 4194 O O . THR B 1 178 ? -6.129 1.013 -22.406 1 98.88 178 THR B O 1
ATOM 4197 N N . ASP B 1 179 ? -8.242 0.238 -22.562 1 98.75 179 ASP B N 1
ATOM 4198 C CA . ASP B 1 179 ? -8.75 1.464 -23.172 1 98.75 179 ASP B CA 1
ATOM 4199 C C . ASP B 1 179 ? -9.664 2.215 -22.188 1 98.75 179 ASP B C 1
ATOM 4201 O O . ASP B 1 179 ? -10.156 3.301 -22.516 1 98.75 179 ASP B O 1
ATOM 4205 N N . LYS B 1 180 ? -9.977 1.632 -21.047 1 98.5 180 LYS B N 1
ATOM 4206 C CA . LYS B 1 180 ? -10.656 2.252 -19.922 1 98.5 180 LYS B CA 1
ATOM 4207 C C . LYS B 1 180 ? -10.016 1.833 -18.594 1 98.5 180 LYS B C 1
ATOM 4209 O O . LYS B 1 180 ? -9.539 0.704 -18.469 1 98.5 180 LYS B O 1
ATOM 4214 N N . THR B 1 181 ? -10.023 2.793 -17.578 1 98.19 181 THR B N 1
ATOM 4215 C CA . THR B 1 181 ? -9.5 2.445 -16.266 1 98.19 181 THR B CA 1
ATOM 4216 C C . THR B 1 181 ? -10.109 1.139 -15.773 1 98.19 181 THR B C 1
ATOM 4218 O O . THR B 1 181 ? -11.328 0.955 -15.828 1 98.19 181 THR B O 1
ATOM 4221 N N . THR B 1 182 ? -9.297 0.21 -15.336 1 98.75 182 THR B N 1
ATOM 4222 C CA . THR B 1 182 ? -9.758 -1.097 -14.883 1 98.75 182 THR B CA 1
ATOM 4223 C C . THR B 1 182 ? -8.852 -1.649 -13.789 1 98.75 182 THR B C 1
ATOM 4225 O O . THR B 1 182 ? -7.973 -0.942 -13.289 1 98.75 182 THR B O 1
ATOM 4228 N N . LEU B 1 183 ? -9.141 -2.846 -13.305 1 98.56 183 LEU B N 1
ATOM 4229 C CA . LEU B 1 183 ? -8.305 -3.582 -12.359 1 98.56 183 LEU B CA 1
ATOM 4230 C C . LEU B 1 183 ? -7.562 -4.715 -13.062 1 98.56 183 LEU B C 1
ATOM 4232 O O . LEU B 1 183 ? -8.109 -5.363 -13.961 1 98.56 183 LEU B O 1
ATOM 4236 N N . VAL B 1 184 ? -6.352 -4.938 -12.727 1 98.81 184 VAL B N 1
ATOM 4237 C CA . VAL B 1 184 ? -5.598 -6.07 -13.25 1 98.81 184 VAL B CA 1
ATOM 4238 C C . VAL B 1 184 ? -4.742 -6.68 -12.141 1 98.81 184 VAL B C 1
ATOM 4240 O O . VAL B 1 184 ? -3.984 -5.969 -11.477 1 98.81 184 VAL B O 1
ATOM 4243 N N . ASN B 1 185 ? -4.789 -7.855 -11.844 1 98.81 185 ASN B N 1
ATOM 4244 C CA . ASN B 1 185 ? -4.016 -8.664 -10.906 1 98.81 185 ASN B CA 1
ATOM 4245 C C . ASN B 1 185 ? -3.877 -10.109 -11.398 1 98.81 185 ASN B C 1
ATOM 4247 O O . ASN B 1 185 ? -4.562 -11 -10.906 1 98.81 185 ASN B O 1
ATOM 4251 N N . LEU B 1 186 ? -2.965 -10.344 -12.281 1 98.88 186 LEU B N 1
ATOM 4252 C CA . LEU B 1 186 ? -2.82 -11.633 -12.938 1 98.88 186 LEU B CA 1
ATOM 4253 C C . LEU B 1 186 ? -1.894 -12.547 -12.141 1 98.88 186 LEU B C 1
ATOM 4255 O O . LEU B 1 186 ? -1.003 -12.07 -11.43 1 98.88 186 LEU B O 1
ATOM 4259 N N . THR B 1 187 ? -2.098 -13.812 -12.234 1 98.81 187 THR B N 1
ATOM 4260 C CA . THR B 1 187 ? -1.214 -14.82 -11.648 1 98.81 187 THR B CA 1
ATOM 4261 C C . THR B 1 187 ? -1.377 -16.156 -12.359 1 98.81 187 THR B C 1
ATOM 4263 O O . THR B 1 187 ? -2.23 -16.297 -13.234 1 98.81 187 THR B O 1
ATOM 4266 N N . HIS B 1 188 ? -0.484 -17.016 -12.164 1 98.88 188 HIS B N 1
ATOM 4267 C CA . HIS B 1 188 ? -0.614 -18.422 -12.531 1 98.88 188 HIS B CA 1
ATOM 4268 C C . HIS B 1 188 ? -0.791 -19.297 -11.297 1 98.88 188 HIS B C 1
ATOM 4270 O O . HIS B 1 188 ? 0.013 -19.234 -10.359 1 98.88 188 HIS B O 1
ATOM 4276 N N . HIS B 1 189 ? -1.845 -19.984 -11.281 1 98.88 189 HIS B N 1
ATOM 4277 C CA . HIS B 1 189 ? -2.166 -20.812 -10.125 1 98.88 189 HIS B CA 1
ATOM 4278 C C . HIS B 1 189 ? -1.559 -22.203 -10.266 1 98.88 189 HIS B C 1
ATOM 4280 O O . HIS B 1 189 ? -2.285 -23.203 -10.328 1 98.88 189 HIS B O 1
ATOM 4286 N N . GLY B 1 190 ? -0.25 -22.312 -10.195 1 98.88 190 GLY B N 1
ATOM 4287 C CA . GLY B 1 190 ? 0.453 -23.578 -10.273 1 98.88 190 GLY B CA 1
ATOM 4288 C C . GLY B 1 190 ? 0.324 -24.422 -9.016 1 98.88 190 GLY B C 1
ATOM 4289 O O . GLY B 1 190 ? 0.624 -23.953 -7.918 1 98.88 190 GLY B O 1
ATOM 4290 N N . PHE B 1 191 ? -0.196 -25.641 -9.18 1 98.94 191 PHE B N 1
ATOM 4291 C CA . PHE B 1 191 ? -0.22 -26.625 -8.117 1 98.94 191 PHE B CA 1
ATOM 4292 C C . PHE B 1 191 ? 0.995 -27.547 -8.203 1 98.94 191 PHE B C 1
ATOM 4294 O O . PHE B 1 191 ? 0.974 -28.547 -8.914 1 98.94 191 PHE B O 1
ATOM 4301 N N . PHE B 1 192 ? 2.031 -27.25 -7.445 1 98.94 192 PHE B N 1
ATOM 4302 C CA . PHE B 1 192 ? 3.318 -27.922 -7.594 1 98.94 192 PHE B CA 1
ATOM 4303 C C . PHE B 1 192 ? 3.416 -29.125 -6.66 1 98.94 192 PHE B C 1
ATOM 4305 O O . PHE B 1 192 ? 3.1 -29.016 -5.473 1 98.94 192 PHE B O 1
ATOM 4312 N N . SER B 1 193 ? 3.77 -30.188 -7.176 1 98.88 193 SER B N 1
ATOM 4313 C CA . SER B 1 193 ? 4.082 -31.422 -6.473 1 98.88 193 SER B CA 1
ATOM 4314 C C . SER B 1 193 ? 5.496 -31.891 -6.785 1 98.88 193 SER B C 1
ATOM 4316 O O . SER B 1 193 ? 5.695 -32.781 -7.625 1 98.88 193 SER B O 1
ATOM 4318 N N . LEU B 1 194 ? 6.43 -31.453 -6.023 1 98.81 194 LEU B N 1
ATOM 4319 C CA . LEU B 1 194 ? 7.84 -31.625 -6.363 1 98.81 194 LEU B CA 1
ATOM 4320 C C . LEU B 1 194 ? 8.242 -33.094 -6.258 1 98.81 194 LEU B C 1
ATOM 4322 O O . LEU B 1 194 ? 9.258 -33.5 -6.82 1 98.81 194 LEU B O 1
ATOM 4326 N N . SER B 1 195 ? 7.516 -33.938 -5.516 1 98.31 195 SER B N 1
ATOM 4327 C CA . SER B 1 195 ? 7.77 -35.375 -5.457 1 98.31 195 SER B CA 1
ATOM 4328 C C . SER B 1 195 ? 7.441 -36.031 -6.785 1 98.31 195 SER B C 1
ATOM 4330 O O . SER B 1 195 ? 7.863 -37.156 -7.035 1 98.31 195 SER B O 1
ATOM 4332 N N . GLY B 1 196 ? 6.707 -35.312 -7.633 1 98.69 196 GLY B N 1
ATOM 4333 C CA . GLY B 1 196 ? 6.105 -35.938 -8.812 1 98.69 196 GLY B CA 1
ATOM 4334 C C . GLY B 1 196 ? 4.684 -36.406 -8.586 1 98.69 196 GLY B C 1
ATOM 4335 O O . GLY B 1 196 ? 4.383 -37 -7.543 1 98.69 196 GLY B O 1
ATOM 4336 N N . ILE B 1 197 ? 3.809 -36.156 -9.5 1 98.69 197 ILE B N 1
ATOM 4337 C CA . ILE B 1 197 ? 2.436 -36.625 -9.344 1 98.69 197 ILE B CA 1
ATOM 4338 C C . ILE B 1 197 ? 2.408 -38.156 -9.359 1 98.69 197 ILE B C 1
ATOM 4340 O O . ILE B 1 197 ? 3.26 -38.812 -9.984 1 98.69 197 ILE B O 1
ATOM 4344 N N . ALA B 1 198 ? 1.451 -38.688 -8.711 1 98.56 198 ALA B N 1
ATOM 4345 C CA . ALA B 1 198 ? 1.336 -40.125 -8.539 1 98.56 198 ALA B CA 1
ATOM 4346 C C . ALA B 1 198 ? -0.073 -40.531 -8.094 1 98.56 198 ALA B C 1
ATOM 4348 O O . ALA B 1 198 ? -0.994 -39.688 -8.148 1 98.56 198 ALA B O 1
ATOM 4349 N N . ASN B 1 199 ? -0.164 -41.844 -7.797 1 98.5 199 ASN B N 1
ATOM 4350 C CA . ASN B 1 199 ? -1.416 -42.375 -7.258 1 98.5 199 ASN B CA 1
ATOM 4351 C C . ASN B 1 199 ? -1.199 -43.062 -5.926 1 98.5 199 ASN B C 1
ATOM 4353 O O . ASN B 1 199 ? -0.836 -44.25 -5.898 1 98.5 199 ASN B O 1
ATOM 4357 N N . PRO B 1 200 ? -1.577 -42.344 -4.848 1 98.31 200 PRO B N 1
ATOM 4358 C CA . PRO B 1 200 ? -1.856 -40.938 -4.746 1 98.31 200 PRO B CA 1
ATOM 4359 C C . PRO B 1 200 ? -0.593 -40.062 -4.832 1 98.31 200 PRO B C 1
ATOM 4361 O O . PRO B 1 200 ? 0.505 -40.562 -4.547 1 98.31 200 PRO B O 1
ATOM 4364 N N . THR B 1 201 ? -0.723 -38.906 -5.312 1 98.81 201 THR B N 1
ATOM 4365 C CA . THR B 1 201 ? 0.362 -37.938 -5.203 1 98.81 201 THR B CA 1
ATOM 4366 C C . THR B 1 201 ? 0.722 -37.688 -3.742 1 98.81 201 THR B C 1
ATOM 4368 O O . THR B 1 201 ? -0.162 -37.562 -2.896 1 98.81 201 THR B O 1
ATOM 4371 N N . ALA B 1 202 ? 1.982 -37.656 -3.447 1 98.56 202 ALA B N 1
ATOM 4372 C CA . ALA B 1 202 ? 2.467 -37.531 -2.076 1 98.56 202 ALA B CA 1
ATOM 4373 C C . ALA B 1 202 ? 2.123 -36.156 -1.501 1 98.56 202 ALA B C 1
ATOM 4375 O O . ALA B 1 202 ? 2.004 -35.188 -2.24 1 98.56 202 ALA B O 1
ATOM 4376 N N . THR B 1 203 ? 1.955 -36.094 -0.17 1 98.56 203 THR B N 1
ATOM 4377 C CA . THR B 1 203 ? 1.713 -34.875 0.554 1 98.56 203 THR B CA 1
ATOM 4378 C C . THR B 1 203 ? 2.922 -33.938 0.457 1 98.56 203 THR B C 1
ATOM 4380 O O . THR B 1 203 ? 4.055 -34.406 0.305 1 98.56 203 THR B O 1
ATOM 4383 N N . VAL B 1 204 ? 2.658 -32.656 0.603 1 98.75 204 VAL B N 1
ATOM 4384 C CA . VAL B 1 204 ? 3.736 -31.672 0.623 1 98.75 204 VAL B CA 1
ATOM 4385 C C . VAL B 1 204 ? 4.145 -31.375 2.064 1 98.75 204 VAL B C 1
ATOM 4387 O O . VAL B 1 204 ? 4.941 -30.469 2.32 1 98.75 204 VAL B O 1
ATOM 4390 N N . ASP B 1 205 ? 3.688 -32.094 2.963 1 98.44 205 ASP B N 1
ATOM 4391 C CA . ASP B 1 205 ? 3.914 -31.875 4.391 1 98.44 205 ASP B CA 1
ATOM 4392 C C . ASP B 1 205 ? 5.406 -31.812 4.707 1 98.44 205 ASP B C 1
ATOM 4394 O O . ASP B 1 205 ? 5.836 -30.984 5.516 1 98.44 205 ASP B O 1
ATOM 4398 N N . ASN B 1 206 ? 6.121 -32.625 4.105 1 98.19 206 ASN B N 1
ATOM 4399 C CA . ASN B 1 206 ? 7.535 -32.688 4.449 1 98.19 206 ASN B CA 1
ATOM 4400 C C . ASN B 1 206 ? 8.375 -31.734 3.621 1 98.19 206 ASN B C 1
ATOM 4402 O O . ASN B 1 206 ? 9.594 -31.672 3.777 1 98.19 206 ASN B O 1
ATOM 4406 N N . ASN B 1 207 ? 7.762 -31.031 2.686 1 98.88 207 ASN B N 1
ATOM 4407 C CA . ASN B 1 207 ? 8.523 -30.031 1.949 1 98.88 207 ASN B CA 1
ATOM 4408 C C . ASN B 1 207 ? 9.086 -28.95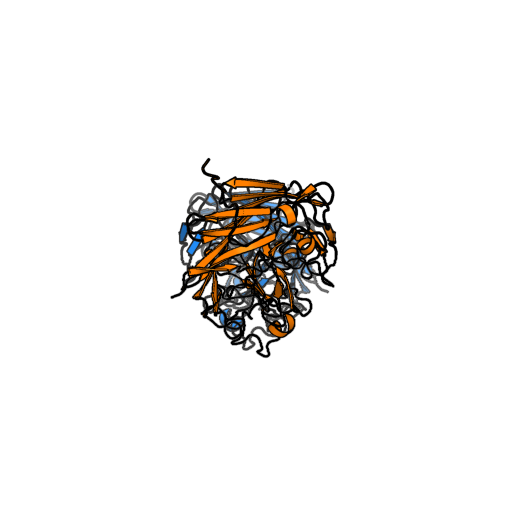3 2.881 1 98.88 207 ASN B C 1
ATOM 4410 O O . ASN B 1 207 ? 8.461 -28.609 3.887 1 98.88 207 ASN B O 1
ATOM 4414 N N . ILE B 1 208 ? 10.242 -28.484 2.59 1 98.88 208 ILE B N 1
ATOM 4415 C CA . ILE B 1 208 ? 10.906 -27.422 3.328 1 98.88 208 ILE B CA 1
ATOM 4416 C C . ILE B 1 208 ? 10.758 -26.094 2.576 1 98.88 208 ILE B C 1
ATOM 4418 O O . ILE B 1 208 ? 11.18 -25.984 1.422 1 98.88 208 ILE B O 1
ATOM 4422 N N . VAL B 1 209 ? 10.18 -25.109 3.27 1 98.94 209 VAL B N 1
ATOM 4423 C CA . VAL B 1 209 ? 9.805 -23.875 2.59 1 98.94 209 VAL B CA 1
ATOM 4424 C C . VAL B 1 209 ? 10.469 -22.688 3.279 1 98.94 209 VAL B C 1
ATOM 4426 O O . VAL B 1 209 ? 10.594 -22.672 4.508 1 98.94 209 VAL B O 1
ATOM 4429 N N . THR B 1 210 ? 11 -21.781 2.514 1 98.94 210 THR B N 1
ATOM 4430 C CA . THR B 1 210 ? 11.445 -20.453 2.922 1 98.94 210 THR B CA 1
ATOM 4431 C C . THR B 1 210 ? 10.711 -19.359 2.137 1 98.94 210 THR B C 1
ATOM 4433 O O . THR B 1 210 ? 10.555 -19.469 0.918 1 98.94 210 THR B O 1
ATOM 4436 N N . ILE B 1 211 ? 10.188 -18.391 2.777 1 98.94 211 ILE B N 1
ATOM 4437 C CA . ILE B 1 211 ? 9.523 -17.266 2.125 1 98.94 211 ILE B CA 1
ATOM 4438 C C . ILE B 1 211 ? 10.18 -15.961 2.551 1 98.94 211 ILE B C 1
ATOM 4440 O O . ILE B 1 211 ? 10.375 -15.711 3.744 1 98.94 211 ILE B O 1
ATOM 4444 N N . ASN B 1 212 ? 10.562 -15.133 1.612 1 98.88 212 ASN B N 1
ATOM 4445 C CA . ASN B 1 212 ? 11.164 -13.828 1.874 1 98.88 212 ASN B CA 1
ATOM 4446 C C . ASN B 1 212 ? 10.117 -12.789 2.26 1 98.88 212 ASN B C 1
ATOM 4448 O O . ASN B 1 212 ? 9.914 -11.812 1.54 1 98.88 212 ASN B O 1
ATOM 4452 N N . ALA B 1 213 ? 9.547 -12.977 3.43 1 98.88 213 ALA B N 1
ATOM 4453 C CA . ALA B 1 213 ? 8.469 -12.102 3.881 1 98.88 213 ALA B CA 1
ATOM 4454 C C . ALA B 1 213 ? 8.469 -11.969 5.402 1 98.88 213 ALA B C 1
ATOM 4456 O O . ALA B 1 213 ? 8.328 -12.969 6.113 1 98.88 213 ALA B O 1
ATOM 4457 N N . ASP B 1 214 ? 8.602 -10.766 5.906 1 98.75 214 ASP B N 1
ATOM 4458 C CA . ASP B 1 214 ? 8.477 -10.492 7.336 1 98.75 214 ASP B CA 1
ATOM 4459 C C . ASP B 1 214 ? 7.016 -10.359 7.75 1 98.75 214 ASP B C 1
ATOM 4461 O O . ASP B 1 214 ? 6.695 -10.375 8.938 1 98.75 214 ASP B O 1
ATOM 4465 N N . PHE B 1 215 ? 6.141 -10.25 6.75 1 98.88 215 PHE B N 1
ATOM 4466 C CA . PHE B 1 215 ? 4.742 -9.938 7.02 1 98.88 215 PHE B CA 1
ATOM 4467 C C . PHE B 1 215 ? 3.818 -10.789 6.156 1 98.88 215 PHE B C 1
ATOM 4469 O O . PHE B 1 215 ? 4.262 -11.414 5.195 1 98.88 215 PHE B O 1
ATOM 4476 N N . TYR B 1 216 ? 2.553 -10.859 6.516 1 98.94 216 TYR B N 1
ATOM 4477 C CA . TYR B 1 216 ? 1.459 -11.414 5.73 1 98.94 216 TYR B CA 1
ATOM 4478 C C . TYR B 1 216 ? 0.172 -10.633 5.949 1 98.94 216 TYR B C 1
ATOM 4480 O O . TYR B 1 216 ? 0.116 -9.75 6.805 1 98.94 216 TYR B O 1
ATOM 4488 N N . THR B 1 217 ? -0.838 -10.844 5.133 1 98.88 217 THR B N 1
ATOM 4489 C CA . THR B 1 217 ? -2.143 -10.203 5.27 1 98.88 217 THR B CA 1
ATOM 4490 C C . THR B 1 217 ? -3.135 -11.141 5.953 1 98.88 217 THR B C 1
ATOM 4492 O O . THR B 1 217 ? -3.676 -12.047 5.316 1 98.88 217 THR B O 1
ATOM 4495 N N . PRO B 1 218 ? -3.424 -10.922 7.227 1 98.88 218 PRO B N 1
ATOM 4496 C CA . PRO B 1 218 ? -4.434 -11.758 7.879 1 98.88 218 PRO B CA 1
ATOM 4497 C C . PRO B 1 218 ? -5.789 -11.703 7.18 1 98.88 218 PRO B C 1
ATOM 4499 O O . PRO B 1 218 ? -6.164 -10.656 6.637 1 98.88 218 PRO B O 1
ATOM 4502 N N . ILE B 1 219 ? -6.504 -12.812 7.258 1 98.81 219 ILE B N 1
ATOM 4503 C CA . ILE B 1 219 ? -7.797 -12.891 6.586 1 98.81 219 ILE B CA 1
ATOM 4504 C C . ILE B 1 219 ? -8.898 -13.156 7.609 1 98.81 219 ILE B C 1
ATOM 4506 O O . ILE B 1 219 ? -8.609 -13.539 8.75 1 98.81 219 ILE B O 1
ATOM 4510 N N . ASP B 1 220 ? -10.117 -12.867 7.219 1 98.5 220 ASP B N 1
ATOM 4511 C CA . ASP B 1 220 ? -11.281 -13.234 8.023 1 98.5 220 ASP B CA 1
ATOM 4512 C C . ASP B 1 220 ? -11.797 -14.617 7.641 1 98.5 220 ASP B C 1
ATOM 4514 O O . ASP B 1 220 ? -11.133 -15.359 6.918 1 98.5 220 ASP B O 1
ATOM 4518 N N . ASN B 1 221 ? -12.961 -15.016 8.117 1 98.06 221 ASN B N 1
ATOM 4519 C CA . ASN B 1 221 ? -13.469 -16.375 7.973 1 98.06 221 ASN B CA 1
ATOM 4520 C C . ASN B 1 221 ? -14.016 -16.625 6.57 1 98.06 221 ASN B C 1
ATOM 4522 O O . ASN B 1 221 ? -14.352 -17.766 6.227 1 98.06 221 ASN B O 1
ATOM 4526 N N . VAL B 1 222 ? -14.109 -15.562 5.715 1 97.94 222 VAL B N 1
ATOM 4527 C CA . VAL B 1 222 ? -14.508 -15.75 4.324 1 97.94 222 VAL B CA 1
ATOM 4528 C C . VAL B 1 222 ? -13.328 -15.445 3.402 1 97.94 222 VAL B C 1
ATOM 4530 O O . VAL B 1 222 ? -13.523 -15.117 2.229 1 97.94 222 VAL B O 1
ATOM 4533 N N . SER B 1 223 ? -12.07 -15.406 3.988 1 98.19 223 SER B N 1
ATOM 4534 C CA . SER B 1 223 ? -10.789 -15.383 3.291 1 98.19 223 SER B CA 1
ATOM 4535 C C . SER B 1 223 ? -10.516 -14.008 2.689 1 98.19 223 SER B C 1
ATOM 4537 O O . SER B 1 223 ? -9.859 -13.891 1.65 1 98.19 223 SER B O 1
ATOM 4539 N N . ILE B 1 224 ? -11.109 -12.938 3.27 1 98.81 224 ILE B N 1
ATOM 4540 C CA . ILE B 1 224 ? -10.812 -11.562 2.875 1 98.81 224 ILE B CA 1
ATOM 4541 C C . ILE B 1 224 ? -9.781 -10.969 3.83 1 98.81 224 ILE B C 1
ATOM 4543 O O . ILE B 1 224 ? -9.914 -11.078 5.051 1 98.81 224 ILE B O 1
ATOM 4547 N N . PRO B 1 225 ? -8.719 -10.359 3.295 1 98.62 225 PRO B N 1
ATOM 4548 C CA . PRO B 1 225 ? -7.785 -9.664 4.188 1 98.62 225 PRO B CA 1
ATOM 4549 C C . PRO B 1 225 ? -8.484 -8.656 5.094 1 98.62 225 PRO B C 1
ATOM 4551 O O . PRO B 1 225 ? -9.375 -7.926 4.645 1 98.62 225 PRO B O 1
ATOM 4554 N N . THR B 1 226 ? -8.102 -8.562 6.285 1 98.44 226 THR B N 1
ATOM 4555 C CA . THR B 1 226 ? -8.695 -7.668 7.27 1 98.44 226 THR B CA 1
ATOM 4556 C C . THR B 1 226 ? -8.273 -6.227 7.02 1 98.44 226 THR B C 1
ATOM 4558 O O . THR B 1 226 ? -8.898 -5.293 7.527 1 98.44 226 THR B O 1
ATOM 4561 N N . GLY B 1 227 ? -7.203 -6.031 6.262 1 98.12 227 GLY B N 1
ATOM 4562 C CA . GLY B 1 227 ? -6.57 -4.73 6.109 1 98.12 227 GLY B CA 1
ATOM 4563 C C . GLY B 1 227 ? -5.277 -4.602 6.891 1 98.12 227 GLY B C 1
ATOM 4564 O O . GLY B 1 227 ? -4.48 -3.693 6.641 1 98.12 227 GLY B O 1
ATOM 4565 N N . GLU B 1 228 ? -5.074 -5.5 7.797 1 98.69 228 GLU B N 1
ATOM 4566 C CA . GLU B 1 228 ? -3.832 -5.52 8.562 1 98.69 228 GLU B CA 1
ATOM 4567 C C . GLU B 1 228 ? -2.672 -6.039 7.719 1 98.69 228 GLU B C 1
ATOM 4569 O O . GLU B 1 228 ? -2.881 -6.742 6.73 1 98.69 228 GLU B O 1
ATOM 4574 N N . ILE B 1 229 ? -1.517 -5.617 8 1 98.88 229 ILE B N 1
ATOM 4575 C CA . ILE B 1 229 ? -0.245 -6.25 7.676 1 98.88 229 ILE B CA 1
ATOM 4576 C C . ILE B 1 229 ? 0.479 -6.652 8.961 1 98.88 229 ILE B C 1
ATOM 4578 O O . ILE B 1 229 ? 0.87 -5.797 9.75 1 98.88 229 ILE B O 1
ATOM 4582 N N . ALA B 1 230 ? 0.612 -7.934 9.156 1 98.81 230 ALA B N 1
ATOM 4583 C CA . ALA B 1 230 ? 1.072 -8.453 10.445 1 98.81 230 ALA B CA 1
ATOM 4584 C C . ALA B 1 230 ? 2.408 -9.172 10.305 1 98.81 230 ALA B C 1
ATOM 4586 O O . ALA B 1 230 ? 2.678 -9.797 9.273 1 98.81 230 ALA B O 1
ATOM 4587 N N . LYS B 1 231 ? 3.197 -9.148 11.328 1 98.69 231 LYS B N 1
ATOM 4588 C CA . LYS B 1 231 ? 4.465 -9.875 11.344 1 98.69 231 LYS B CA 1
ATOM 4589 C C . LYS B 1 231 ? 4.238 -11.383 11.344 1 98.69 231 LYS B C 1
ATOM 4591 O O . LYS B 1 231 ? 3.318 -11.875 12 1 98.69 231 LYS B O 1
ATOM 4596 N N . VAL B 1 232 ? 5.094 -12.031 10.648 1 98.88 232 VAL B N 1
ATOM 4597 C CA . VAL B 1 232 ? 5.059 -13.484 10.734 1 98.88 232 VAL B CA 1
ATOM 4598 C C . VAL B 1 232 ? 5.777 -13.945 12 1 98.88 232 VAL B C 1
ATOM 4600 O O . VAL B 1 232 ? 5.523 -15.047 12.5 1 98.88 232 VAL B O 1
ATOM 4603 N N . GLU B 1 233 ? 6.75 -13.141 12.484 1 98.62 233 GLU B N 1
ATOM 4604 C CA . GLU B 1 233 ? 7.57 -13.492 13.641 1 98.62 233 GLU B CA 1
ATOM 4605 C C . GLU B 1 233 ? 6.707 -13.906 14.828 1 98.62 233 GLU B C 1
ATOM 4607 O O . GLU B 1 233 ? 5.738 -13.227 15.164 1 98.62 233 GLU B O 1
ATOM 4612 N N . GLY B 1 234 ? 7.016 -15.023 15.344 1 98.19 234 GLY B N 1
ATOM 4613 C CA . GLY B 1 234 ? 6.324 -15.492 16.531 1 98.19 234 GLY B CA 1
ATOM 4614 C C . GLY B 1 234 ? 5.023 -16.203 16.234 1 98.19 234 GLY B C 1
ATOM 4615 O O . GLY B 1 234 ? 4.246 -16.516 17.141 1 98.19 234 GLY B O 1
ATOM 4616 N N . THR B 1 235 ? 4.75 -16.5 14.977 1 98.69 235 THR B N 1
ATOM 4617 C CA . THR B 1 235 ? 3.531 -17.188 14.562 1 98.69 235 THR B CA 1
ATOM 4618 C C . THR B 1 235 ? 3.857 -18.406 13.695 1 98.69 235 THR B C 1
ATOM 4620 O O . THR B 1 235 ? 4.988 -18.547 13.227 1 98.69 235 THR B O 1
ATOM 4623 N N . PRO B 1 236 ? 2.844 -19.203 13.438 1 98.81 236 PRO B N 1
ATOM 4624 C CA . PRO B 1 236 ? 3.033 -20.359 12.547 1 98.81 236 PRO B CA 1
ATOM 4625 C C . PRO B 1 236 ? 3.281 -19.938 11.102 1 98.81 236 PRO B C 1
ATOM 4627 O O . PRO B 1 236 ? 3.639 -20.781 10.266 1 98.81 236 PRO B O 1
ATOM 4630 N N . MET B 1 237 ? 3.164 -18.688 10.805 1 98.81 237 MET B N 1
ATOM 4631 C CA . MET B 1 237 ? 3.324 -18.203 9.438 1 98.81 237 MET B CA 1
ATOM 4632 C C . MET B 1 237 ? 4.789 -17.922 9.125 1 98.81 237 MET B C 1
ATOM 4634 O O . MET B 1 237 ? 5.133 -17.562 8 1 98.81 237 MET B O 1
ATOM 4638 N N . ASP B 1 238 ? 5.703 -18.094 10.125 1 98.88 238 ASP B N 1
ATOM 4639 C CA . ASP B 1 238 ? 7.094 -17.656 10 1 98.88 238 ASP B CA 1
ATOM 4640 C C . ASP B 1 238 ? 7.906 -18.641 9.172 1 98.88 238 ASP B C 1
ATOM 4642 O O . ASP B 1 238 ? 8.336 -19.688 9.68 1 98.88 238 ASP B O 1
ATOM 4646 N N . PHE B 1 239 ? 8.07 -18.328 7.934 1 98.94 239 PHE B N 1
ATOM 4647 C CA . PHE B 1 239 ? 8.875 -19.125 7.023 1 98.94 239 PHE B CA 1
ATOM 4648 C C . PHE B 1 239 ? 10.109 -18.359 6.574 1 98.94 239 PHE B C 1
ATOM 4650 O O . PHE B 1 239 ? 10.68 -18.641 5.516 1 98.94 239 PHE B O 1
ATOM 4657 N N . ARG B 1 240 ? 10.602 -17.406 7.281 1 98.81 240 ARG B N 1
ATOM 4658 C CA . ARG B 1 240 ? 11.766 -16.609 6.93 1 98.81 240 ARG B CA 1
ATOM 4659 C C . ARG B 1 240 ? 13.031 -17.453 6.902 1 98.81 240 ARG B C 1
ATOM 4661 O O . ARG B 1 240 ? 13.984 -17.141 6.191 1 98.81 240 ARG B O 1
ATOM 4668 N N . THR B 1 241 ? 13 -18.484 7.648 1 98.81 241 THR B N 1
ATOM 4669 C CA . THR B 1 241 ? 14 -19.531 7.617 1 98.81 241 THR B CA 1
ATOM 4670 C C . THR B 1 241 ? 13.383 -20.859 7.176 1 98.81 241 THR B C 1
ATOM 4672 O O . THR B 1 241 ? 12.172 -21.047 7.289 1 98.81 241 THR B O 1
ATOM 4675 N N . PRO B 1 242 ? 14.156 -21.766 6.629 1 98.75 242 PRO B N 1
ATOM 4676 C CA . PRO B 1 242 ? 13.594 -23.031 6.141 1 98.75 242 PRO B CA 1
ATOM 4677 C C . PRO B 1 242 ? 12.805 -23.781 7.211 1 98.75 242 PRO B C 1
ATOM 4679 O O . PRO B 1 242 ? 13.32 -24 8.312 1 98.75 242 PRO B O 1
ATOM 4682 N N . GLN B 1 243 ? 11.617 -24.125 6.902 1 98.75 243 GLN B N 1
ATOM 4683 C CA . GLN B 1 243 ? 10.727 -24.875 7.77 1 98.75 243 GLN B CA 1
ATOM 4684 C C . GLN B 1 243 ? 9.938 -25.922 6.977 1 98.75 243 GLN B C 1
ATOM 4686 O O . GLN B 1 243 ? 9.516 -25.656 5.852 1 98.75 243 GLN B O 1
ATOM 4691 N N . ARG B 1 244 ? 9.742 -27.031 7.566 1 98.75 244 ARG B N 1
ATOM 4692 C CA . ARG B 1 244 ? 8.812 -27.969 6.973 1 98.75 244 ARG B CA 1
ATOM 4693 C C . ARG B 1 244 ? 7.398 -27.406 6.934 1 98.75 244 ARG B C 1
ATOM 4695 O O . ARG B 1 244 ? 6.973 -26.719 7.867 1 98.75 244 ARG B O 1
ATOM 4702 N N . VAL B 1 245 ? 6.676 -27.797 5.953 1 98.81 245 VAL B N 1
ATOM 4703 C CA . VAL B 1 245 ? 5.297 -27.328 5.812 1 98.81 245 VAL B CA 1
ATOM 4704 C C . VAL B 1 245 ? 4.469 -27.797 7.004 1 98.81 245 VAL B C 1
ATOM 4706 O O . VAL B 1 245 ? 3.66 -27.047 7.543 1 98.81 245 VAL B O 1
ATOM 4709 N N . ASP B 1 246 ? 4.68 -28.953 7.465 1 98.38 246 ASP B N 1
ATOM 4710 C CA . ASP B 1 246 ? 3.793 -29.547 8.461 1 98.38 246 ASP B CA 1
ATOM 4711 C C . ASP B 1 246 ? 4.254 -29.219 9.875 1 98.38 246 ASP B C 1
ATOM 4713 O O . ASP B 1 246 ? 3.625 -29.625 10.852 1 98.38 246 ASP B O 1
ATOM 4717 N N . SER B 1 247 ? 5.391 -28.5 10.039 1 98.5 247 SER B N 1
ATOM 4718 C CA . SER B 1 247 ? 5.918 -28.234 11.375 1 98.5 247 SER B CA 1
ATOM 4719 C C . SER B 1 247 ? 4.91 -27.469 12.227 1 98.5 247 SER B C 1
ATOM 4721 O O . SER B 1 247 ? 4.871 -27.625 13.445 1 98.5 247 SER B O 1
ATOM 4723 N N . ARG B 1 248 ? 4.09 -26.641 11.539 1 98.62 248 ARG B N 1
ATOM 4724 C CA . ARG B 1 248 ? 3.203 -25.797 12.336 1 98.62 248 ARG B CA 1
ATOM 4725 C C . ARG B 1 248 ? 1.844 -25.641 11.656 1 98.62 248 ARG B C 1
ATOM 4727 O O . ARG B 1 248 ? 1.004 -24.859 12.109 1 98.62 248 ARG B O 1
ATOM 4734 N N . ILE B 1 249 ? 1.561 -26.375 10.633 1 98.5 249 ILE B N 1
ATOM 4735 C CA . ILE B 1 249 ? 0.392 -26.156 9.789 1 98.5 249 ILE B CA 1
ATOM 4736 C C . ILE B 1 249 ? -0.878 -26.484 10.57 1 98.5 249 ILE B C 1
ATOM 4738 O O . ILE B 1 249 ? -1.962 -26 10.242 1 98.5 249 ILE B O 1
ATOM 4742 N N . ASN B 1 250 ? -0.773 -27.312 11.602 1 97.81 250 ASN B N 1
ATOM 4743 C CA . ASN B 1 250 ? -1.938 -27.719 12.383 1 97.81 250 ASN B CA 1
ATOM 4744 C C . ASN B 1 250 ? -1.958 -27.047 13.75 1 97.81 250 ASN B C 1
ATOM 4746 O O . ASN B 1 250 ? -2.717 -27.438 14.633 1 97.81 250 ASN B O 1
ATOM 4750 N N . ASP B 1 251 ? -1.117 -26.031 14.016 1 98.25 251 ASP B N 1
ATOM 4751 C CA . ASP B 1 251 ? -1.119 -25.281 15.266 1 98.25 251 ASP B CA 1
ATOM 4752 C C . ASP B 1 251 ? -2.445 -24.562 15.477 1 98.25 251 ASP B C 1
ATOM 4754 O O . ASP B 1 251 ? -3.117 -24.203 14.508 1 98.25 251 ASP B O 1
ATOM 4758 N N . PRO B 1 252 ? -2.848 -24.406 16.781 1 98.25 252 PRO B N 1
ATOM 4759 C CA . PRO B 1 252 ? -4.031 -23.594 17.047 1 98.25 252 PRO B CA 1
ATOM 4760 C C . PRO B 1 252 ? -3.797 -22.109 16.766 1 98.25 252 PRO B C 1
ATOM 4762 O O . PRO B 1 252 ? -3.293 -21.391 17.641 1 98.25 252 PRO B O 1
ATOM 4765 N N . PHE B 1 253 ? -4.07 -21.734 15.664 1 98.62 253 PHE B N 1
ATOM 4766 C CA . PHE B 1 253 ? -3.916 -20.375 15.148 1 98.62 253 PHE B CA 1
ATOM 4767 C C . PHE B 1 253 ? -5.066 -20.016 14.211 1 98.62 253 PHE B C 1
ATOM 4769 O O . PHE B 1 253 ? -5.312 -20.719 13.227 1 98.62 253 PHE B O 1
ATOM 4776 N N . GLU B 1 254 ? -5.805 -18.984 14.523 1 98.62 254 GLU B N 1
ATOM 4777 C CA . GLU B 1 254 ? -7.043 -18.625 13.836 1 98.62 254 GLU B CA 1
ATOM 4778 C C . GLU B 1 254 ? -6.844 -18.578 12.328 1 98.62 254 GLU B C 1
ATOM 4780 O O . GLU B 1 254 ? -7.703 -19.031 11.57 1 98.62 254 GLU B O 1
ATOM 4785 N N . GLN B 1 255 ? -5.781 -18.031 11.875 1 98.75 255 GLN B N 1
ATOM 4786 C CA . GLN B 1 255 ? -5.512 -17.906 10.445 1 98.75 255 GLN B CA 1
ATOM 4787 C C . GLN B 1 255 ? -5.387 -19.266 9.781 1 98.75 255 GLN B C 1
ATOM 4789 O O . GLN B 1 255 ? -5.844 -19.453 8.648 1 98.75 255 GLN B O 1
ATOM 4794 N N . LEU B 1 256 ? -4.766 -20.234 10.43 1 98.75 256 LEU B N 1
ATOM 4795 C CA . LEU B 1 256 ? -4.652 -21.594 9.883 1 98.75 256 LEU B CA 1
ATOM 4796 C C . LEU B 1 256 ? -6.008 -22.281 9.883 1 98.75 256 LEU B C 1
ATOM 4798 O O . LEU B 1 256 ? -6.273 -23.125 9.023 1 98.75 256 LEU B O 1
ATOM 4802 N N . GLU B 1 257 ? -6.859 -21.984 10.898 1 98.31 257 GLU B N 1
ATOM 4803 C CA . GLU B 1 257 ? -8.219 -22.5 10.898 1 98.31 257 GLU B CA 1
ATOM 4804 C C . GLU B 1 257 ? -9.008 -22 9.695 1 98.31 257 GLU B C 1
ATOM 4806 O O . GLU B 1 257 ? -9.68 -22.766 9.008 1 98.31 257 GLU B O 1
ATOM 4811 N N . PHE B 1 258 ? -8.852 -20.672 9.391 1 98 258 PHE B N 1
ATOM 4812 C CA . PHE B 1 258 ? -9.562 -20.062 8.273 1 98 258 PHE B CA 1
ATOM 4813 C C . PHE B 1 258 ? -9.117 -20.688 6.953 1 98 258 PHE B C 1
ATOM 4815 O O . PHE B 1 258 ? -9.938 -20.906 6.059 1 98 258 PHE B O 1
ATOM 4822 N N . GLY B 1 259 ? -7.816 -21.047 6.801 1 97.38 259 GLY B N 1
ATOM 4823 C CA . GLY B 1 259 ? -7.277 -21.578 5.555 1 97.38 259 GLY B CA 1
ATOM 4824 C C . GLY B 1 259 ? -7.266 -23.094 5.492 1 97.38 259 GLY B C 1
ATOM 4825 O O . GLY B 1 259 ? -6.887 -23.672 4.477 1 97.38 259 GLY B O 1
ATOM 4826 N N . ALA B 1 260 ? -7.621 -23.75 6.66 1 97.5 260 ALA B N 1
ATOM 4827 C CA . ALA B 1 260 ? -7.43 -25.188 6.793 1 97.5 260 ALA B CA 1
ATOM 4828 C C . ALA B 1 260 ? -5.988 -25.578 6.48 1 97.5 260 ALA B C 1
ATOM 4830 O O . ALA B 1 260 ? -5.742 -26.594 5.816 1 97.5 260 ALA B O 1
ATOM 4831 N N . GLY B 1 261 ? -5.141 -24.797 6.887 1 98.44 261 GLY B N 1
ATOM 4832 C CA . GLY B 1 261 ? -3.721 -24.797 6.562 1 98.44 261 GLY B CA 1
ATOM 4833 C C . GLY B 1 261 ? -3.211 -23.453 6.078 1 98.44 261 GLY B C 1
ATOM 4834 O O . GLY B 1 261 ? -3.689 -22.406 6.516 1 98.44 261 GLY B O 1
ATOM 4835 N N . TYR B 1 262 ? -2.145 -23.484 5.32 1 98.88 262 TYR B N 1
ATOM 4836 C CA . TYR B 1 262 ? -1.653 -22.234 4.762 1 98.88 262 TYR B CA 1
ATOM 4837 C C . TYR B 1 262 ? -2.445 -21.828 3.52 1 98.88 262 TYR B C 1
ATOM 4839 O O . TYR B 1 262 ? -2.637 -22.656 2.615 1 98.88 262 TYR B O 1
ATOM 4847 N N . ASP B 1 263 ? -3.008 -20.75 3.443 1 98.81 263 ASP B N 1
ATOM 4848 C CA . ASP B 1 263 ? -3.727 -20.125 2.336 1 98.81 263 ASP B CA 1
ATOM 4849 C C . ASP B 1 263 ? -3.758 -18.594 2.486 1 98.81 263 ASP B C 1
ATOM 4851 O O . ASP B 1 263 ? -4.832 -18 2.549 1 98.81 263 ASP B O 1
ATOM 4855 N N . HIS B 1 264 ? -2.559 -18.047 2.5 1 98.88 264 HIS B N 1
ATOM 4856 C CA . HIS B 1 264 ? -2.412 -16.641 2.865 1 98.88 264 HIS B CA 1
ATOM 4857 C C . HIS B 1 264 ? -1.453 -15.914 1.922 1 98.88 264 HIS B C 1
ATOM 4859 O O . HIS B 1 264 ? -0.535 -16.531 1.376 1 98.88 264 HIS B O 1
ATOM 4865 N N . CYS B 1 265 ? -1.711 -14.641 1.761 1 98.94 265 CYS B N 1
ATOM 4866 C CA . CYS B 1 265 ? -0.809 -13.789 0.993 1 98.94 265 CYS B CA 1
ATOM 4867 C C . CYS B 1 265 ? 0.318 -13.258 1.87 1 98.94 265 CYS B C 1
ATOM 4869 O O . CYS B 1 265 ? 0.068 -12.562 2.855 1 98.94 265 CYS B O 1
ATOM 4871 N N . TYR B 1 266 ? 1.516 -13.664 1.538 1 98.94 266 TYR B N 1
ATOM 4872 C CA . TYR B 1 266 ? 2.705 -13.125 2.188 1 98.94 266 TYR B CA 1
ATOM 4873 C C . TYR B 1 266 ? 3.148 -11.828 1.521 1 98.94 266 TYR B C 1
ATOM 4875 O O . TYR B 1 266 ? 3.086 -11.695 0.296 1 98.94 266 TYR B O 1
ATOM 4883 N N . VAL B 1 267 ? 3.545 -10.883 2.324 1 98.88 267 VAL B N 1
ATOM 4884 C CA . VAL B 1 267 ? 4.066 -9.609 1.839 1 98.88 267 VAL B CA 1
ATOM 4885 C C . VAL B 1 267 ? 5.57 -9.727 1.602 1 98.88 267 VAL B C 1
ATOM 4887 O O . VAL B 1 267 ? 6.355 -9.75 2.553 1 98.88 267 VAL B O 1
ATOM 4890 N N . LEU B 1 268 ? 5.977 -9.695 0.395 1 98.81 268 LEU B N 1
ATOM 4891 C CA . LEU B 1 268 ? 7.367 -9.977 0.058 1 98.81 268 LEU B CA 1
ATOM 4892 C C . LEU B 1 268 ? 8.266 -8.797 0.415 1 98.81 268 LEU B C 1
ATOM 4894 O O . LEU B 1 268 ? 7.879 -7.641 0.223 1 98.81 268 LEU B O 1
ATOM 4898 N N . ASN B 1 269 ? 9.43 -9.125 0.957 1 97.56 269 ASN B N 1
ATOM 4899 C CA . ASN B 1 269 ? 10.445 -8.102 1.188 1 97.56 269 ASN B CA 1
ATOM 4900 C C . ASN B 1 269 ? 11.07 -7.629 -0.12 1 97.56 269 ASN B C 1
ATOM 4902 O O . ASN B 1 269 ? 11.828 -8.359 -0.755 1 97.56 269 ASN B O 1
ATOM 4906 N N . LYS B 1 270 ? 10.703 -6.488 -0.515 1 94.5 270 LYS B N 1
ATOM 4907 C CA . LYS B 1 270 ? 11.234 -5.879 -1.729 1 94.5 270 LYS B CA 1
ATOM 4908 C C . LYS B 1 270 ? 12.164 -4.715 -1.396 1 94.5 270 LYS B C 1
ATOM 4910 O O . LYS B 1 270 ? 11.805 -3.834 -0.613 1 94.5 270 LYS B O 1
ATOM 4915 N N . ARG B 1 271 ? 13.383 -4.723 -1.942 1 89.19 271 ARG B N 1
ATOM 4916 C CA . ARG B 1 271 ? 14.242 -3.553 -1.801 1 89.19 271 ARG B CA 1
ATOM 4917 C C . ARG B 1 271 ? 13.672 -2.355 -2.553 1 89.19 271 ARG B C 1
ATOM 4919 O O . ARG B 1 271 ? 13.789 -1.216 -2.1 1 89.19 271 ARG B O 1
ATOM 4926 N N . GLU B 1 272 ? 13.102 -2.662 -3.645 1 91.38 272 GLU B N 1
ATOM 4927 C CA . GLU B 1 272 ? 12.406 -1.703 -4.492 1 91.38 272 GLU B CA 1
ATOM 4928 C C . GLU B 1 272 ? 11.141 -2.316 -5.09 1 91.38 272 GLU B C 1
ATOM 4930 O O . GLU B 1 272 ? 11.188 -3.396 -5.684 1 91.38 272 GLU B O 1
ATOM 4935 N N . ALA B 1 273 ? 10.086 -1.576 -4.914 1 90.94 273 ALA B N 1
ATOM 4936 C CA . ALA B 1 273 ? 8.805 -2.076 -5.422 1 90.94 273 ALA B CA 1
ATOM 4937 C C . ALA B 1 273 ? 8.883 -2.369 -6.914 1 90.94 273 ALA B C 1
ATOM 4939 O O . ALA B 1 273 ? 9.484 -1.601 -7.676 1 90.94 273 ALA B O 1
ATOM 4940 N N . GLY B 1 274 ? 8.328 -3.51 -7.367 1 93.38 274 GLY B N 1
ATOM 4941 C CA . GLY B 1 274 ? 8.188 -3.828 -8.781 1 93.38 274 GLY B CA 1
ATOM 4942 C C . GLY B 1 274 ? 9.406 -4.539 -9.352 1 93.38 274 GLY B C 1
ATOM 4943 O O . GLY B 1 274 ? 9.414 -4.918 -10.523 1 93.38 274 GLY B O 1
ATOM 4944 N N . THR B 1 275 ? 10.391 -4.742 -8.562 1 95.25 275 THR B N 1
ATOM 4945 C CA . THR B 1 275 ? 11.602 -5.375 -9.07 1 95.25 275 THR B CA 1
ATOM 4946 C C . THR B 1 275 ? 11.523 -6.895 -8.93 1 95.25 275 THR B C 1
ATOM 4948 O O . THR B 1 275 ? 10.898 -7.398 -7.992 1 95.25 275 THR B O 1
ATOM 4951 N N . LEU B 1 276 ? 12.141 -7.562 -9.898 1 98.25 276 LEU B N 1
ATOM 4952 C CA . LEU B 1 276 ? 12.266 -9.016 -9.82 1 98.25 276 LEU B CA 1
ATOM 4953 C C . LEU B 1 276 ? 13.195 -9.422 -8.68 1 98.25 276 LEU B C 1
ATOM 4955 O O . LEU B 1 276 ? 14.359 -9.016 -8.648 1 98.25 276 LEU B O 1
ATOM 4959 N N . SER B 1 277 ? 12.656 -10.141 -7.734 1 97.75 277 SER B N 1
ATOM 4960 C CA . SER B 1 277 ? 13.453 -10.555 -6.586 1 97.75 277 SER B CA 1
ATOM 4961 C C . SER B 1 277 ? 12.984 -11.898 -6.043 1 97.75 277 SER B C 1
ATOM 4963 O O . SER B 1 277 ? 11.922 -12.391 -6.422 1 97.75 277 SER B O 1
ATOM 4965 N N . PHE B 1 278 ? 13.812 -12.508 -5.18 1 98.75 278 PHE B N 1
ATOM 4966 C CA . PHE B 1 278 ? 13.531 -13.797 -4.559 1 98.75 278 PHE B CA 1
ATOM 4967 C C . PHE B 1 278 ? 12.281 -13.719 -3.691 1 98.75 278 PHE B C 1
ATOM 4969 O O . PHE B 1 278 ? 12.141 -12.797 -2.881 1 98.75 278 PHE B O 1
ATOM 4976 N N . ALA B 1 279 ? 11.391 -14.68 -3.906 1 98.88 279 ALA B N 1
ATOM 4977 C CA . ALA B 1 279 ? 10.141 -14.711 -3.152 1 98.88 279 ALA B CA 1
ATOM 4978 C C . ALA B 1 279 ? 10.109 -15.898 -2.193 1 98.88 279 ALA B C 1
ATOM 4980 O O . ALA B 1 279 ? 9.781 -15.742 -1.015 1 98.88 279 ALA B O 1
ATOM 4981 N N . ALA B 1 280 ? 10.508 -17.078 -2.725 1 98.94 280 ALA B N 1
ATOM 4982 C CA . ALA B 1 280 ? 10.383 -18.281 -1.909 1 98.94 280 ALA B CA 1
ATOM 4983 C C . ALA B 1 280 ? 11.234 -19.422 -2.469 1 98.94 280 ALA B C 1
ATOM 4985 O O . ALA B 1 280 ? 11.703 -19.344 -3.609 1 98.94 280 ALA B O 1
ATOM 4986 N N . LYS B 1 281 ? 11.406 -20.375 -1.66 1 98.94 281 LYS B N 1
ATOM 4987 C CA . LYS B 1 281 ? 12.039 -21.641 -2.047 1 98.94 281 LYS B CA 1
ATOM 4988 C C . LYS B 1 281 ? 11.32 -22.828 -1.424 1 98.94 281 LYS B C 1
ATOM 4990 O O . LYS B 1 281 ? 10.906 -22.781 -0.264 1 98.94 281 LYS B O 1
ATOM 4995 N N . CYS B 1 282 ? 11.117 -23.828 -2.176 1 98.94 282 CYS B N 1
ATOM 4996 C CA . CYS B 1 282 ? 10.539 -25.094 -1.736 1 98.94 282 CYS B CA 1
ATOM 4997 C C . CYS B 1 282 ? 11.445 -26.266 -2.102 1 98.94 282 CYS B C 1
ATOM 4999 O O . CYS B 1 282 ? 11.914 -26.375 -3.238 1 98.94 282 CYS B O 1
ATOM 5001 N N . VAL B 1 283 ? 11.695 -27.094 -1.152 1 98.88 283 VAL B N 1
ATOM 5002 C CA . VAL B 1 283 ? 12.523 -28.281 -1.363 1 98.88 283 VAL B CA 1
ATOM 5003 C C . VAL B 1 283 ? 11.758 -29.531 -0.948 1 98.88 283 VAL B C 1
ATOM 5005 O O . VAL B 1 283 ? 11.172 -29.578 0.136 1 98.88 283 VAL B O 1
ATOM 5008 N N . GLU B 1 284 ? 11.695 -30.484 -1.784 1 98.75 284 GLU B N 1
ATOM 5009 C CA . GLU B 1 284 ? 11.227 -31.828 -1.451 1 98.75 284 GLU B CA 1
ATOM 5010 C C . GLU B 1 284 ? 12.398 -32.75 -1.153 1 98.75 284 GLU B C 1
ATOM 5012 O O . GLU B 1 284 ? 13.18 -33.094 -2.049 1 98.75 284 GLU B O 1
ATOM 5017 N N . PRO B 1 285 ? 12.523 -33.156 0.056 1 97.81 285 PRO B N 1
ATOM 5018 C CA . PRO B 1 285 ? 13.805 -33.719 0.486 1 97.81 285 PRO B CA 1
ATOM 5019 C C . PRO B 1 285 ? 14.023 -35.125 -0.054 1 97.81 285 PRO B C 1
ATOM 5021 O O . PRO B 1 285 ? 15.164 -35.594 -0.112 1 97.81 285 PRO B O 1
ATOM 5024 N N . GLU B 1 286 ? 13.039 -35.906 -0.381 1 97.56 286 GLU B N 1
ATOM 5025 C CA . GLU B 1 286 ? 13.227 -37.281 -0.813 1 97.56 286 GLU B CA 1
ATOM 5026 C C . GLU B 1 286 ? 13.828 -37.344 -2.213 1 97.56 286 GLU B C 1
ATOM 5028 O O . GLU B 1 286 ? 14.852 -38 -2.424 1 97.56 286 GLU B O 1
ATOM 5033 N N . SER B 1 287 ? 13.219 -36.688 -3.154 1 97.94 287 SER B N 1
ATOM 5034 C CA . SER B 1 287 ? 13.734 -36.656 -4.52 1 97.94 287 SER B CA 1
ATOM 5035 C C . SER B 1 287 ? 14.906 -35.688 -4.656 1 97.94 287 SER B C 1
ATOM 5037 O O . SER B 1 287 ? 15.688 -35.781 -5.602 1 97.94 287 SER B O 1
ATOM 5039 N N . GLY B 1 288 ? 14.969 -34.719 -3.764 1 98.5 288 GLY B N 1
ATOM 5040 C CA . GLY B 1 288 ? 15.977 -33.656 -3.846 1 98.5 288 GLY B CA 1
ATOM 5041 C C . GLY B 1 288 ? 15.57 -32.5 -4.742 1 98.5 288 GLY B C 1
ATOM 5042 O O . GLY B 1 288 ? 16.312 -31.531 -4.863 1 98.5 288 GLY B O 1
ATOM 5043 N N . ARG B 1 289 ? 14.391 -32.562 -5.363 1 98.81 289 ARG B N 1
ATOM 5044 C CA . ARG B 1 289 ? 13.945 -31.484 -6.227 1 98.81 289 ARG B CA 1
ATOM 5045 C C . ARG B 1 289 ? 13.688 -30.219 -5.422 1 98.81 289 ARG B C 1
ATOM 5047 O O . ARG B 1 289 ? 13.164 -30.281 -4.305 1 98.81 289 ARG B O 1
ATOM 5054 N N . SER B 1 290 ? 14.094 -29.094 -5.98 1 98.88 290 SER B N 1
ATOM 5055 C CA . SER B 1 290 ? 13.852 -27.781 -5.387 1 98.88 290 SER B CA 1
ATOM 5056 C C . SER B 1 290 ? 13.234 -26.828 -6.398 1 98.88 290 SER B C 1
ATOM 5058 O O . SER B 1 290 ? 13.312 -27.062 -7.609 1 98.88 290 SER B O 1
ATOM 5060 N N . MET B 1 291 ? 12.555 -25.844 -5.93 1 98.94 291 MET B N 1
ATOM 5061 C CA . MET B 1 291 ? 11.953 -24.766 -6.727 1 98.94 291 MET B CA 1
ATOM 5062 C C . MET B 1 291 ? 12.141 -23.422 -6.047 1 98.94 291 MET B C 1
ATOM 5064 O O . MET B 1 291 ? 11.742 -23.234 -4.895 1 98.94 291 MET B O 1
ATOM 5068 N N . GLU B 1 292 ? 12.82 -22.5 -6.695 1 98.94 292 GLU B N 1
ATOM 5069 C CA . GLU B 1 292 ? 12.859 -21.109 -6.281 1 98.94 292 GLU B CA 1
ATOM 5070 C C . GLU B 1 292 ? 11.844 -20.266 -7.055 1 98.94 292 GLU B C 1
ATOM 5072 O O . GLU B 1 292 ? 11.617 -20.5 -8.242 1 98.94 292 GLU B O 1
ATOM 5077 N N . VAL B 1 293 ? 11.297 -19.391 -6.398 1 98.94 293 VAL B N 1
ATOM 5078 C CA . VAL B 1 293 ? 10.32 -18.484 -7.004 1 98.94 293 VAL B CA 1
ATOM 5079 C C . VAL B 1 293 ? 10.867 -17.062 -6.977 1 98.94 293 VAL B C 1
ATOM 5081 O O . VAL B 1 293 ? 11.359 -16.594 -5.945 1 98.94 293 VAL B O 1
ATOM 5084 N N . TYR B 1 294 ? 10.875 -16.375 -8.055 1 98.94 294 TYR B N 1
ATOM 5085 C CA . TYR B 1 294 ? 11.164 -14.953 -8.195 1 98.94 294 TYR B CA 1
ATOM 5086 C C . TYR B 1 294 ? 9.984 -14.219 -8.82 1 98.94 294 TYR B C 1
ATOM 5088 O O . TYR B 1 294 ? 9.305 -14.758 -9.703 1 98.94 294 TYR B O 1
ATOM 5096 N N . THR B 1 295 ? 9.734 -13.039 -8.406 1 98.94 295 THR B N 1
ATOM 5097 C CA . THR B 1 295 ? 8.617 -12.32 -9.008 1 98.94 295 THR B CA 1
ATOM 5098 C C . THR B 1 295 ? 8.797 -10.812 -8.836 1 98.94 295 THR B C 1
ATOM 5100 O O . THR B 1 295 ? 9.562 -10.367 -7.988 1 98.94 295 THR B O 1
ATOM 5103 N N . THR B 1 296 ? 8.125 -10.047 -9.633 1 98.62 296 THR B N 1
ATOM 5104 C CA . THR B 1 296 ? 8.07 -8.602 -9.508 1 98.62 296 THR B CA 1
ATOM 5105 C C . THR B 1 296 ? 6.922 -8.18 -8.594 1 98.62 296 THR B C 1
ATOM 5107 O O . THR B 1 296 ? 6.844 -7.02 -8.18 1 98.62 296 THR B O 1
ATOM 5110 N N . GLU B 1 297 ? 6.035 -9.086 -8.242 1 98.69 297 GLU B N 1
ATOM 5111 C CA . GLU B 1 297 ? 4.816 -8.766 -7.512 1 98.69 297 GLU B CA 1
ATOM 5112 C C . GLU B 1 297 ? 5.109 -8.5 -6.039 1 98.69 297 GLU B C 1
ATOM 5114 O O . GLU B 1 297 ? 6.102 -8.992 -5.5 1 98.69 297 GLU B O 1
ATOM 5119 N N . PRO B 1 298 ? 4.289 -7.727 -5.383 1 98.5 298 PRO B N 1
ATOM 5120 C CA . PRO B 1 298 ? 4.496 -7.398 -3.971 1 98.5 298 PRO B CA 1
ATOM 5121 C C . PRO B 1 298 ? 4.152 -8.562 -3.041 1 98.5 298 PRO B C 1
ATOM 5123 O O . PRO B 1 298 ? 4.566 -8.57 -1.879 1 98.5 298 PRO B O 1
ATOM 5126 N N . GLY B 1 299 ? 3.352 -9.5 -3.541 1 98.81 299 GLY B N 1
ATOM 5127 C CA . GLY B 1 299 ? 2.928 -10.586 -2.68 1 98.81 299 GLY B CA 1
ATOM 5128 C C . GLY B 1 299 ? 2.967 -11.938 -3.369 1 98.81 299 GLY B C 1
ATOM 5129 O O . GLY B 1 299 ? 3.07 -12.016 -4.594 1 98.81 299 GLY B O 1
ATOM 5130 N N . VAL B 1 300 ? 2.873 -12.938 -2.525 1 98.94 300 VAL B N 1
ATOM 5131 C CA . VAL B 1 300 ? 2.734 -14.312 -3 1 98.94 300 VAL B CA 1
ATOM 5132 C C . VAL B 1 300 ? 1.741 -15.07 -2.119 1 98.94 300 VAL B C 1
ATOM 5134 O O . VAL B 1 300 ? 1.895 -15.109 -0.896 1 98.94 300 VAL B O 1
ATOM 5137 N N . GLN B 1 301 ? 0.707 -15.539 -2.713 1 98.94 301 GLN B N 1
ATOM 5138 C CA . GLN B 1 301 ? -0.236 -16.422 -2.031 1 98.94 301 GLN B CA 1
ATOM 5139 C C . GLN B 1 301 ? 0.319 -17.844 -1.911 1 98.94 301 GLN B C 1
ATOM 5141 O O . GLN B 1 301 ? 0.627 -18.484 -2.92 1 98.94 301 GLN B O 1
ATOM 5146 N N . VAL B 1 302 ? 0.445 -18.281 -0.732 1 98.94 302 VAL B N 1
ATOM 5147 C CA . VAL B 1 302 ? 0.896 -19.641 -0.5 1 98.94 302 VAL B CA 1
ATOM 5148 C C . VAL B 1 302 ? -0.286 -20.516 -0.08 1 98.94 302 VAL B C 1
ATOM 5150 O O . VAL B 1 302 ? -0.939 -20.234 0.93 1 98.94 302 VAL B O 1
ATOM 5153 N N . TYR B 1 303 ? -0.536 -21.5 -0.848 1 98.88 303 TYR B N 1
ATOM 5154 C CA . TYR B 1 303 ? -1.657 -22.406 -0.634 1 98.88 303 TYR B CA 1
ATOM 5155 C C . TYR B 1 303 ? -1.197 -23.859 -0.666 1 98.88 303 TYR B C 1
ATOM 5157 O O . TYR B 1 303 ? -0.512 -24.281 -1.602 1 98.88 303 TYR B O 1
ATOM 5165 N N . THR B 1 304 ? -1.584 -24.625 0.333 1 98.81 304 THR B N 1
ATOM 5166 C CA . THR B 1 304 ? -1.094 -26 0.458 1 98.81 304 THR B CA 1
ATOM 5167 C C . THR B 1 304 ? -2.16 -27 0.02 1 98.81 304 THR B C 1
ATOM 5169 O O . THR B 1 304 ? -2.254 -28.094 0.571 1 98.81 304 THR B O 1
ATOM 5172 N N . SER B 1 305 ? -3.037 -26.547 -0.882 1 98.25 305 SER B N 1
ATOM 5173 C CA . SER B 1 305 ? -4.059 -27.422 -1.457 1 98.25 305 SER B CA 1
ATOM 5174 C C . SER B 1 305 ? -4.883 -28.094 -0.368 1 98.25 305 SER B C 1
ATOM 5176 O O . SER B 1 305 ? -5.023 -29.328 -0.361 1 98.25 305 SER B O 1
ATOM 5178 N N . ASN B 1 306 ? -5.441 -27.328 0.401 1 98 306 ASN B N 1
ATOM 5179 C CA . ASN B 1 306 ? -6.035 -27.766 1.66 1 98 306 ASN B CA 1
ATOM 5180 C C . ASN B 1 306 ? -7.367 -28.484 1.438 1 98 306 ASN B C 1
ATOM 5182 O O . ASN B 1 306 ? -7.852 -29.188 2.32 1 98 306 ASN B O 1
ATOM 5186 N N . TRP B 1 307 ? -7.969 -28.328 0.259 1 95.5 307 TRP B N 1
ATOM 5187 C CA . TRP B 1 307 ? -9.344 -28.781 0.095 1 95.5 307 TRP B CA 1
ATOM 5188 C C . TRP B 1 307 ? -9.438 -29.844 -0.998 1 95.5 307 TRP B C 1
ATOM 5190 O O . TRP B 1 307 ? -10.539 -30.25 -1.381 1 95.5 307 TRP B O 1
ATOM 5200 N N . HIS B 1 308 ? -8.344 -30.219 -1.575 1 97.25 308 HIS B N 1
ATOM 5201 C CA . HIS B 1 308 ? -8.359 -31.312 -2.535 1 97.25 308 HIS B CA 1
ATOM 5202 C C . HIS B 1 308 ? -8.922 -32.594 -1.908 1 97.25 308 HIS B C 1
ATOM 5204 O O . HIS B 1 308 ? -8.711 -32.844 -0.72 1 97.25 308 HIS B O 1
ATOM 5210 N N . ASN B 1 309 ? -9.547 -33.406 -2.738 1 97.81 309 ASN B N 1
ATOM 5211 C CA . ASN B 1 309 ? -10.234 -34.562 -2.182 1 97.81 309 ASN B CA 1
ATOM 5212 C C . ASN B 1 309 ? -9.789 -35.875 -2.857 1 97.81 309 ASN B C 1
ATOM 5214 O O . ASN B 1 309 ? -10.484 -36.875 -2.777 1 97.81 309 ASN B O 1
ATOM 5218 N N . GLY B 1 310 ? -8.789 -35.812 -3.609 1 98.38 310 GLY B N 1
ATOM 5219 C CA . GLY B 1 310 ? -8.289 -37 -4.262 1 98.38 310 GLY B CA 1
ATOM 5220 C C . GLY B 1 310 ? -8.797 -37.188 -5.68 1 98.38 310 GLY B C 1
ATOM 5221 O O . GLY B 1 310 ? -8.75 -38.281 -6.238 1 98.38 310 GLY B O 1
ATOM 5222 N N . PHE B 1 311 ? -9.258 -36.188 -6.301 1 98 311 PHE B N 1
ATOM 5223 C CA . PHE B 1 311 ? -9.766 -36.312 -7.664 1 98 311 PHE B CA 1
ATOM 5224 C C . PHE B 1 311 ? -8.656 -36.719 -8.617 1 98 311 PHE B C 1
ATOM 5226 O O . PHE B 1 311 ? -7.469 -36.625 -8.289 1 98 311 PHE B O 1
ATOM 5233 N N . GLU B 1 312 ? -9.039 -37.188 -9.773 1 98 312 GLU B N 1
ATOM 5234 C CA . GLU B 1 312 ? -8.125 -37.75 -10.75 1 98 312 GLU B CA 1
ATOM 5235 C C . GLU B 1 312 ? -7.441 -36.656 -11.578 1 98 312 GLU B C 1
ATOM 5237 O O . GLU B 1 312 ? -8.07 -35.688 -11.953 1 98 312 GLU B O 1
ATOM 5242 N N . GLY B 1 313 ? -6.125 -36.938 -11.883 1 98.06 313 GLY B N 1
ATOM 5243 C CA . GLY B 1 313 ? -5.332 -36.062 -12.75 1 98.06 313 GLY B CA 1
ATOM 5244 C C . GLY B 1 313 ? -4.746 -36.812 -13.938 1 98.06 313 GLY B C 1
ATOM 5245 O O . GLY B 1 313 ? -5.367 -37.75 -14.469 1 98.06 313 GLY B O 1
ATOM 5246 N N . ALA B 1 314 ? -3.693 -36.344 -14.383 1 98.06 314 ALA B N 1
ATOM 5247 C CA . ALA B 1 314 ? -3.049 -36.906 -15.57 1 98.06 314 ALA B CA 1
ATOM 5248 C C . ALA B 1 314 ? -2.574 -38.312 -15.32 1 98.06 314 ALA B C 1
ATOM 5250 O O . ALA B 1 314 ? -2.047 -38.625 -14.25 1 98.06 314 ALA B O 1
ATOM 5251 N N . HIS B 1 315 ? -2.844 -39.188 -16.297 1 97.44 315 HIS B N 1
ATOM 5252 C CA . HIS B 1 315 ? -2.328 -40.562 -16.328 1 97.44 315 HIS B CA 1
ATOM 5253 C C . HIS B 1 315 ? -2.711 -41.312 -15.07 1 97.44 315 HIS B C 1
ATOM 5255 O O . HIS B 1 315 ? -1.905 -42.094 -14.539 1 97.44 315 HIS B O 1
ATOM 5261 N N . GLY B 1 316 ? -3.785 -41.031 -14.484 1 97.31 316 GLY B N 1
ATOM 5262 C CA . GLY B 1 316 ? -4.316 -41.781 -13.352 1 97.31 316 GLY B CA 1
ATOM 5263 C C . GLY B 1 316 ? -3.844 -41.25 -12.016 1 97.31 316 GLY B C 1
ATOM 5264 O O . GLY B 1 316 ? -4.219 -41.781 -10.969 1 97.31 316 GLY B O 1
ATOM 5265 N N . ALA B 1 317 ? -3.033 -40.219 -11.977 1 98.56 317 ALA B N 1
ATOM 5266 C CA . ALA B 1 317 ? -2.648 -39.594 -10.703 1 98.56 317 ALA B CA 1
ATOM 5267 C C . ALA B 1 317 ? -3.875 -39.156 -9.922 1 98.56 317 ALA B C 1
ATOM 5269 O O . ALA B 1 317 ? -4.934 -38.906 -10.508 1 98.56 317 ALA B O 1
ATOM 5270 N N . THR B 1 318 ? -3.762 -39.094 -8.578 1 98.81 318 THR B N 1
ATOM 5271 C CA . THR B 1 318 ? -4.809 -38.562 -7.723 1 98.81 318 THR B CA 1
ATOM 5272 C C . THR B 1 318 ? -4.246 -37.438 -6.824 1 98.81 318 THR B C 1
ATOM 5274 O O . THR B 1 318 ? -3.072 -37.5 -6.453 1 98.81 318 THR B O 1
ATOM 5277 N N . PHE B 1 319 ? -5.117 -36.5 -6.547 1 98.81 319 PHE B N 1
ATOM 5278 C CA . PHE B 1 319 ? -4.672 -35.312 -5.84 1 98.81 319 PHE B CA 1
ATOM 5279 C C . PHE B 1 319 ? -5.43 -35.125 -4.531 1 98.81 319 PHE B C 1
ATOM 5281 O O . PHE B 1 319 ? -6.434 -34.406 -4.477 1 98.81 319 PHE B O 1
ATOM 5288 N N . PRO B 1 320 ? -4.988 -35.781 -3.396 1 98.56 320 PRO B N 1
ATOM 5289 C CA . PRO B 1 320 ? -5.59 -35.562 -2.078 1 98.56 320 PRO B CA 1
ATOM 5290 C C . PRO B 1 320 ? -5.227 -34.219 -1.473 1 98.56 320 PRO B C 1
ATOM 5292 O O . PRO B 1 320 ? -4.473 -33.438 -2.078 1 98.56 320 PRO B O 1
ATOM 5295 N N . ALA B 1 321 ? -5.852 -33.969 -0.315 1 98.19 321 ALA B N 1
ATOM 5296 C CA . ALA B 1 321 ? -5.473 -32.75 0.432 1 98.19 321 ALA B CA 1
ATOM 5297 C C . ALA B 1 321 ? -3.971 -32.719 0.698 1 98.19 321 ALA B C 1
ATOM 5299 O O . ALA B 1 321 ? -3.367 -33.75 1 1 98.19 321 ALA B O 1
ATOM 5300 N N . ARG B 1 322 ? -3.383 -31.547 0.491 1 98.5 322 ARG B N 1
ATOM 5301 C CA . ARG B 1 322 ? -1.979 -31.297 0.795 1 98.5 322 ARG B CA 1
ATOM 5302 C C . ARG B 1 322 ? -1.064 -31.984 -0.208 1 98.5 322 ARG B C 1
ATOM 5304 O O . ARG B 1 322 ? 0.08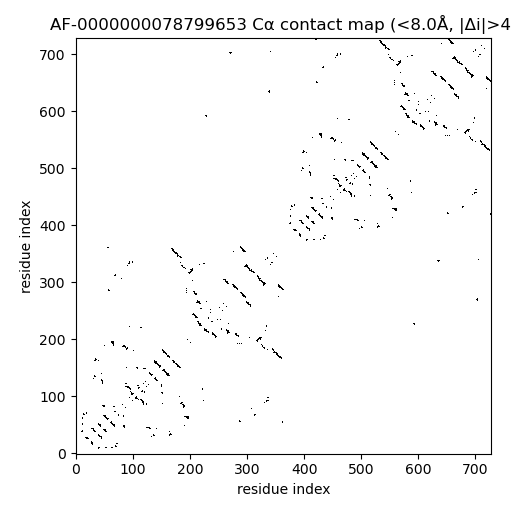5 -32.312 0.107 1 98.5 322 ARG B O 1
ATOM 5311 N N . SER B 1 323 ? -1.546 -32.219 -1.392 1 98.69 323 SER B N 1
ATOM 5312 C CA . SER B 1 323 ? -0.708 -32.906 -2.381 1 98.69 323 SER B CA 1
ATOM 5313 C C . SER B 1 323 ? -0.001 -31.891 -3.279 1 98.69 323 SER B C 1
ATOM 5315 O O . SER B 1 323 ? 0.714 -32.281 -4.207 1 98.69 323 SER B O 1
ATOM 5317 N N . ALA B 1 324 ? -0.217 -30.609 -3.059 1 98.88 324 ALA B N 1
ATOM 5318 C CA . ALA B 1 324 ? 0.477 -29.562 -3.811 1 98.88 324 ALA B CA 1
ATOM 5319 C C . ALA B 1 324 ? 0.693 -28.328 -2.953 1 98.88 324 ALA B C 1
ATOM 5321 O O . ALA B 1 324 ? 0.033 -28.156 -1.928 1 98.88 324 ALA B O 1
ATOM 5322 N N . ILE B 1 325 ? 1.607 -27.562 -3.311 1 98.94 325 ILE B N 1
ATOM 5323 C CA . ILE B 1 325 ? 1.821 -26.234 -2.752 1 98.94 325 ILE B CA 1
ATOM 5324 C C . ILE B 1 325 ? 1.857 -25.203 -3.875 1 98.94 325 ILE B C 1
ATOM 5326 O O . ILE B 1 325 ? 2.451 -25.438 -4.93 1 98.94 325 ILE B O 1
ATOM 5330 N N . CYS B 1 326 ? 1.12 -24.141 -3.732 1 98.94 326 CYS B N 1
ATOM 5331 C CA . CYS B 1 326 ? 1.009 -23.078 -4.727 1 98.94 326 CYS B CA 1
ATOM 5332 C C . CYS B 1 326 ? 1.708 -21.812 -4.254 1 98.94 326 CYS B C 1
ATOM 5334 O O . CYS B 1 326 ? 1.657 -21.469 -3.07 1 98.94 326 CYS B O 1
ATOM 5336 N N . PHE B 1 327 ? 2.422 -21.203 -5.137 1 98.94 327 PHE B N 1
ATOM 5337 C CA . PHE B 1 327 ? 2.992 -19.859 -4.965 1 98.94 327 PHE B CA 1
ATOM 5338 C C . PHE B 1 327 ? 2.445 -18.906 -6.012 1 98.94 327 PHE B C 1
ATOM 5340 O O . PHE B 1 327 ? 3.039 -18.734 -7.082 1 98.94 327 PHE B O 1
ATOM 5347 N N . GLU B 1 328 ? 1.32 -18.266 -5.719 1 98.88 328 GLU B N 1
ATOM 5348 C CA . GLU B 1 328 ? 0.677 -17.344 -6.645 1 98.88 328 GLU B CA 1
ATOM 5349 C C . GLU B 1 328 ? 1.217 -15.922 -6.473 1 98.88 328 GLU B C 1
ATOM 5351 O O . GLU B 1 328 ? 0.798 -15.203 -5.562 1 98.88 328 GLU B O 1
ATOM 5356 N N . ALA B 1 329 ? 2.143 -15.562 -7.383 1 98.88 329 ALA B N 1
ATOM 5357 C CA . ALA B 1 329 ? 2.635 -14.188 -7.367 1 98.88 329 ALA B CA 1
ATOM 5358 C C . ALA B 1 329 ? 1.544 -13.211 -7.789 1 98.88 329 ALA B C 1
ATOM 5360 O O . ALA B 1 329 ? 0.935 -13.367 -8.852 1 98.88 329 ALA B O 1
ATOM 5361 N N . GLN B 1 330 ? 1.259 -12.227 -7 1 98.62 330 GLN B N 1
ATOM 5362 C CA . GLN B 1 330 ? 0.133 -11.328 -7.238 1 98.62 330 GLN B CA 1
ATOM 5363 C C . GLN B 1 330 ? 0.229 -10.086 -6.363 1 98.62 330 GLN B C 1
ATOM 5365 O O . GLN B 1 330 ? 1.111 -9.984 -5.508 1 98.62 330 GLN B O 1
ATOM 5370 N N . HIS B 1 331 ? -0.588 -9.078 -6.695 1 98.19 331 HIS B N 1
ATOM 5371 C CA . HIS B 1 331 ? -0.931 -8.086 -5.676 1 98.19 331 HIS B CA 1
ATOM 5372 C C . HIS B 1 331 ? -1.775 -8.711 -4.57 1 98.19 331 HIS B C 1
ATOM 5374 O O . HIS B 1 331 ? -2.094 -9.898 -4.617 1 98.19 331 HIS B O 1
ATOM 5380 N N . PHE B 1 332 ? -2.133 -7.938 -3.549 1 98.62 332 PHE B N 1
ATOM 5381 C CA . PHE B 1 332 ? -2.834 -8.508 -2.404 1 98.62 332 PHE B CA 1
ATOM 5382 C C . PHE B 1 332 ? -4.301 -8.758 -2.74 1 98.62 332 PHE B C 1
ATOM 5384 O O . PHE B 1 332 ? -4.895 -8.031 -3.539 1 98.62 332 PHE B O 1
ATOM 5391 N N . PRO B 1 333 ? -4.883 -9.844 -2.156 1 98.75 333 PRO B N 1
ATOM 5392 C CA . PRO B 1 333 ? -6.328 -10.023 -2.301 1 98.75 333 PRO B CA 1
ATOM 5393 C C . PRO B 1 333 ? -7.129 -8.82 -1.812 1 98.75 333 PRO B C 1
ATOM 5395 O O . PRO B 1 333 ? -6.742 -8.18 -0.832 1 98.75 333 PRO B O 1
ATOM 5398 N N . ASP B 1 334 ? -8.148 -8.406 -2.584 1 98.56 334 ASP B N 1
ATOM 5399 C CA . ASP B 1 334 ? -9.125 -7.383 -2.227 1 98.56 334 ASP B CA 1
ATOM 5400 C C . ASP B 1 334 ? -8.484 -6 -2.15 1 98.56 334 ASP B C 1
ATOM 5402 O O . ASP B 1 334 ? -8.992 -5.109 -1.469 1 98.56 334 ASP B O 1
ATOM 5406 N N . THR B 1 335 ? -7.332 -5.828 -2.795 1 97.19 335 THR B N 1
ATOM 5407 C CA . THR B 1 335 ? -6.656 -4.535 -2.787 1 97.19 335 THR B CA 1
ATOM 5408 C C . THR B 1 335 ? -7.602 -3.426 -3.238 1 97.19 335 THR B C 1
ATOM 5410 O O . THR B 1 335 ? -7.531 -2.303 -2.734 1 97.19 335 THR B O 1
ATOM 5413 N N . PRO B 1 336 ? -8.578 -3.641 -4.176 1 96.88 336 PRO B N 1
ATOM 5414 C CA . PRO B 1 336 ? -9.484 -2.559 -4.578 1 96.88 336 PRO B CA 1
ATOM 5415 C C . PRO B 1 336 ? -10.297 -2.004 -3.412 1 96.88 336 PRO B C 1
ATOM 5417 O O . PRO B 1 336 ? -10.773 -0.868 -3.473 1 96.88 336 PRO B O 1
ATOM 5420 N N . ASN B 1 337 ? -10.477 -2.805 -2.396 1 97 337 ASN B N 1
ATOM 5421 C CA . ASN B 1 337 ? -11.258 -2.363 -1.247 1 97 337 ASN B CA 1
ATOM 5422 C C . ASN B 1 337 ? -10.367 -2.045 -0.049 1 97 337 ASN B C 1
ATOM 5424 O O . ASN B 1 337 ? -10.867 -1.856 1.063 1 97 337 ASN B O 1
ATOM 5428 N N . LYS B 1 338 ? -9.133 -2.121 -0.183 1 96.31 338 LYS B N 1
ATOM 5429 C CA . LYS B 1 338 ? -8.109 -1.749 0.794 1 96.31 338 LYS B CA 1
ATOM 5430 C C . LYS B 1 338 ? -7.176 -0.684 0.232 1 96.31 338 LYS B C 1
ATOM 5432 O O . LYS B 1 338 ? -6.066 -0.996 -0.211 1 96.31 338 LYS B O 1
ATOM 5437 N N . GLY B 1 339 ? -7.531 0.523 0.356 1 93.44 339 GLY B N 1
ATOM 5438 C CA . GLY B 1 339 ? -6.871 1.628 -0.325 1 93.44 339 GLY B CA 1
ATOM 5439 C C . GLY B 1 339 ? -5.414 1.78 0.057 1 93.44 339 GLY B C 1
ATOM 5440 O O . GLY B 1 339 ? -4.637 2.398 -0.674 1 93.44 339 GLY B O 1
ATOM 5441 N N . HIS B 1 340 ? -4.988 1.215 1.162 1 96.12 340 HIS B N 1
ATOM 5442 C CA . HIS B 1 340 ? -3.613 1.37 1.625 1 96.12 340 HIS B CA 1
ATOM 5443 C C . HIS B 1 340 ? -2.732 0.228 1.129 1 96.12 340 HIS B C 1
ATOM 5445 O O . HIS B 1 340 ? -1.522 0.224 1.364 1 96.12 340 HIS B O 1
ATOM 5451 N N . PHE B 1 341 ? -3.273 -0.752 0.406 1 96.75 341 PHE B N 1
ATOM 5452 C CA . PHE B 1 341 ? -2.504 -1.803 -0.25 1 96.75 341 PHE B CA 1
ATOM 5453 C C . PHE B 1 341 ? -1.972 -1.325 -1.596 1 96.75 341 PHE B C 1
ATOM 5455 O O . PHE B 1 341 ? -2.445 -0.324 -2.137 1 96.75 341 PHE B O 1
ATOM 5462 N N . PRO B 1 342 ? -0.943 -2.057 -2.105 1 95.5 342 PRO B N 1
ATOM 5463 C CA . PRO B 1 342 ? -0.468 -1.704 -3.445 1 95.5 342 PRO B CA 1
ATOM 5464 C C . PRO B 1 342 ? -1.58 -1.727 -4.492 1 95.5 342 PRO B C 1
ATOM 5466 O O . PRO B 1 342 ? -2.355 -2.686 -4.555 1 95.5 342 PRO B O 1
ATOM 5469 N N . SER B 1 343 ? -1.63 -0.765 -5.305 1 95.12 343 SER B N 1
ATOM 5470 C CA . SER B 1 343 ? -2.738 -0.57 -6.234 1 95.12 343 SER B CA 1
ATOM 5471 C C . SER B 1 343 ? -2.686 -1.58 -7.375 1 95.12 343 SER B C 1
ATOM 5473 O O . SER B 1 343 ? -1.605 -1.917 -7.863 1 95.12 343 SER B O 1
ATOM 5475 N N . CYS B 1 344 ? -3.889 -1.936 -7.848 1 97.12 344 CYS B N 1
ATOM 5476 C CA . CYS B 1 344 ? -4.035 -2.805 -9.008 1 97.12 344 CYS B CA 1
ATOM 5477 C C . CYS B 1 344 ? -4.742 -2.08 -10.148 1 97.12 344 CYS B C 1
ATOM 5479 O O . CYS B 1 344 ? -5.207 -2.711 -11.102 1 97.12 344 CYS B O 1
ATOM 5481 N N . VAL B 1 345 ? -4.918 -0.772 -10.07 1 97.31 345 VAL B N 1
ATOM 5482 C CA . VAL B 1 345 ? -5.621 0.005 -11.086 1 97.31 345 VAL B CA 1
ATOM 5483 C C . VAL B 1 345 ? -4.723 0.206 -12.305 1 97.31 345 VAL B C 1
ATOM 5485 O O . VAL B 1 345 ? -3.529 0.489 -12.156 1 97.31 345 VAL B O 1
ATOM 5488 N N . LEU B 1 346 ? -5.203 -0.013 -13.43 1 98.25 346 LEU B N 1
ATOM 5489 C CA . LEU B 1 346 ? -4.547 0.253 -14.703 1 98.25 346 LEU B CA 1
ATOM 5490 C C . LEU B 1 346 ? -5.309 1.309 -15.5 1 98.25 346 LEU B C 1
ATOM 5492 O O . LEU B 1 346 ? -6.508 1.166 -15.734 1 98.25 346 LEU B O 1
ATOM 5496 N N . HIS B 1 347 ? -4.645 2.352 -15.836 1 96.75 347 HIS B N 1
ATOM 5497 C CA . HIS B 1 347 ? -5.246 3.42 -16.625 1 96.75 347 HIS B CA 1
ATOM 5498 C C . HIS B 1 347 ? -4.887 3.289 -18.094 1 96.75 347 HIS B C 1
ATOM 5500 O O . HIS B 1 347 ? -3.859 2.699 -18.438 1 96.75 347 HIS B O 1
ATOM 5506 N N . PRO B 1 348 ? -5.785 3.838 -18.984 1 98 348 PRO B N 1
ATOM 5507 C CA . PRO B 1 348 ? -5.355 3.941 -20.375 1 98 348 PRO B CA 1
ATOM 5508 C C . PRO B 1 348 ? -4.02 4.664 -20.531 1 98 348 PRO B C 1
ATOM 5510 O O . PRO B 1 348 ? -3.76 5.645 -19.828 1 98 348 PRO B O 1
ATOM 5513 N N . GLY B 1 349 ? -3.174 4.156 -21.328 1 96.12 349 GLY B N 1
ATOM 5514 C CA . GLY B 1 349 ? -1.861 4.75 -21.531 1 96.12 349 GLY B CA 1
ATOM 5515 C C . GLY B 1 349 ? -0.774 4.078 -20.703 1 96.12 349 GLY B C 1
ATOM 5516 O O . GLY B 1 349 ? 0.414 4.23 -21 1 96.12 349 GLY B O 1
ATOM 5517 N N . GLU B 1 350 ? -1.177 3.41 -19.703 1 95.94 350 GLU B N 1
ATOM 5518 C CA . GLU B 1 350 ? -0.239 2.641 -18.891 1 95.94 350 GLU B CA 1
ATOM 5519 C C . GLU B 1 350 ? -0.131 1.201 -19.391 1 95.94 350 GLU B C 1
ATOM 5521 O O . GLU B 1 350 ? -0.97 0.742 -20.156 1 95.94 350 GLU B O 1
ATOM 5526 N N . THR B 1 351 ? 0.929 0.539 -19 1 97.69 351 THR B N 1
ATOM 5527 C CA . THR B 1 351 ? 1.136 -0.87 -19.328 1 97.69 351 THR B CA 1
ATOM 5528 C C . THR B 1 351 ? 1.342 -1.688 -18.047 1 97.69 351 THR B C 1
ATOM 5530 O O . THR B 1 351 ? 2.127 -1.305 -17.172 1 97.69 351 THR B O 1
ATOM 5533 N N . TYR B 1 352 ? 0.573 -2.717 -17.922 1 98.25 352 TYR B N 1
ATOM 5534 C CA . TYR B 1 352 ? 0.796 -3.715 -16.891 1 98.25 352 TYR B CA 1
ATOM 5535 C C . TYR B 1 352 ? 1.951 -4.637 -17.25 1 98.25 352 TYR B C 1
ATOM 5537 O O . TYR B 1 352 ? 1.967 -5.219 -18.344 1 98.25 352 TYR B O 1
ATOM 5545 N N . ASN B 1 353 ? 2.934 -4.762 -16.375 1 98.19 353 ASN B N 1
ATOM 5546 C CA . ASN B 1 353 ? 4.062 -5.668 -16.547 1 98.19 353 ASN B CA 1
ATOM 5547 C C . ASN B 1 353 ? 4.301 -6.516 -15.312 1 98.19 353 ASN B C 1
ATOM 5549 O O . ASN B 1 353 ? 4.258 -6.008 -14.188 1 98.19 353 ASN B O 1
ATOM 5553 N N . GLN B 1 354 ? 4.539 -7.77 -15.484 1 98.56 354 GLN B N 1
ATOM 5554 C CA . GLN B 1 354 ? 4.859 -8.711 -14.422 1 98.56 354 GLN B CA 1
ATOM 5555 C C . GLN B 1 354 ? 5.762 -9.828 -14.922 1 98.56 354 GLN B C 1
ATOM 5557 O O . GLN B 1 354 ? 5.609 -10.297 -16.047 1 98.56 354 GLN B O 1
ATOM 5562 N N . VAL B 1 355 ? 6.703 -10.25 -14.109 1 98.88 355 VAL B N 1
ATOM 5563 C CA . VAL B 1 355 ? 7.5 -11.445 -14.359 1 98.88 355 VAL B CA 1
ATOM 5564 C C . VAL B 1 355 ? 7.48 -12.352 -13.133 1 98.88 355 VAL B C 1
ATOM 5566 O O . VAL B 1 355 ? 7.66 -11.875 -12.008 1 98.88 355 VAL B O 1
ATOM 5569 N N . THR B 1 356 ? 7.23 -13.539 -13.312 1 98.94 356 THR B N 1
ATOM 5570 C CA . THR B 1 356 ? 7.387 -14.586 -12.305 1 98.94 356 THR B CA 1
ATOM 5571 C C . THR B 1 356 ? 8.219 -15.742 -12.852 1 98.94 356 THR B C 1
ATOM 5573 O O . THR B 1 356 ? 8.031 -16.172 -13.992 1 98.94 356 THR B O 1
ATOM 5576 N N . ILE B 1 357 ? 9.148 -16.203 -12.055 1 98.94 357 ILE B N 1
ATOM 5577 C CA . ILE B 1 357 ? 10.023 -17.297 -12.43 1 98.94 357 ILE B CA 1
ATOM 5578 C C . ILE B 1 357 ? 9.898 -18.438 -11.414 1 98.94 357 ILE B C 1
ATOM 5580 O O . ILE B 1 357 ? 9.969 -18.203 -10.203 1 98.94 357 ILE B O 1
ATOM 5584 N N . TYR B 1 358 ? 9.648 -19.578 -11.867 1 98.94 358 TYR B N 1
ATOM 5585 C CA . TYR B 1 358 ? 9.844 -20.812 -11.109 1 98.94 358 TYR B CA 1
ATOM 5586 C C . TYR B 1 358 ? 11.109 -21.531 -11.57 1 98.94 358 TYR B C 1
ATOM 5588 O O . TYR B 1 358 ? 11.156 -22.062 -12.688 1 98.94 358 TYR B O 1
ATOM 5596 N N . LYS B 1 359 ? 12.086 -21.531 -10.75 1 98.94 359 LYS B N 1
ATOM 5597 C CA . LYS B 1 359 ? 13.375 -22.125 -11.094 1 98.94 359 LYS B CA 1
ATOM 5598 C C . LYS B 1 359 ? 13.547 -23.484 -10.414 1 98.94 359 LYS B C 1
ATOM 5600 O O . LYS B 1 359 ? 13.656 -23.562 -9.188 1 98.94 359 LYS B O 1
ATOM 5605 N N . PHE B 1 360 ? 13.633 -24.516 -11.234 1 98.88 360 PHE B N 1
ATOM 5606 C CA . PHE B 1 360 ? 13.734 -25.859 -10.711 1 98.88 360 PHE B CA 1
ATOM 5607 C C . PHE B 1 360 ? 15.195 -26.297 -10.578 1 98.88 360 PHE B C 1
ATOM 5609 O O . PHE B 1 360 ? 16.016 -25.984 -11.453 1 98.88 360 PHE B O 1
ATOM 5616 N N . GLY B 1 361 ? 15.5 -26.891 -9.453 1 98.44 361 GLY B N 1
ATOM 5617 C CA . GLY B 1 361 ? 16.844 -27.391 -9.18 1 98.44 361 GLY B CA 1
ATOM 5618 C C . GLY B 1 361 ? 16.828 -28.688 -8.391 1 98.44 361 GLY B C 1
ATOM 5619 O O . GLY B 1 361 ? 15.797 -29.344 -8.266 1 98.44 361 GLY B O 1
ATOM 5620 N N . VAL B 1 362 ? 18.016 -29.125 -8.031 1 97.75 362 VAL B N 1
ATOM 5621 C CA . VAL B 1 362 ? 18.203 -30.344 -7.238 1 97.75 362 VAL B CA 1
ATOM 5622 C C . VAL B 1 362 ? 19.141 -30.047 -6.062 1 97.75 362 VAL B C 1
ATOM 5624 O O . VAL B 1 362 ? 20.188 -29.438 -6.234 1 97.75 362 VAL B O 1
ATOM 5627 N N . GLU B 1 363 ? 18.578 -30.406 -4.938 1 94.5 363 GLU B N 1
ATOM 5628 C CA . GLU B 1 363 ? 19.422 -30.359 -3.742 1 94.5 363 GLU B CA 1
ATOM 5629 C C . GLU B 1 363 ? 20.094 -31.703 -3.479 1 94.5 363 GLU B C 1
ATOM 5631 O O . GLU B 1 363 ? 19.484 -32.75 -3.635 1 94.5 363 GLU B O 1
ATOM 5636 N N . LYS B 1 364 ? 21.484 -31.734 -3.314 1 82.75 364 LYS B N 1
ATOM 5637 C CA . LYS B 1 364 ? 22.234 -32.969 -3.066 1 82.75 364 LYS B CA 1
ATOM 5638 C C . LYS B 1 364 ? 22.312 -33.25 -1.573 1 82.75 364 LYS B C 1
ATOM 5640 O O . LYS B 1 364 ? 22.359 -32.344 -0.75 1 82.75 364 LYS B O 1
#

Nearest PDB structures (foldseek):
  1mmu-assembly1_A  TM=9.272E-01  e=1.932E-34  Lactococcus lactis
  1nsu-assembly1_B  TM=9.269E-01  e=4.797E-33  Lactococcus lactis
  1nsx-assembly1_B  TM=9.246E-01  e=5.986E-33  Lactococcus lactis
  1nsm-assembly1_B  TM=9.226E-01  e=4.797E-33  Lactococcus lactis
  1ns4-assembly1_B  TM=9.245E-01  e=1.714E-32  Lactococcus lactis

Organism: NCBI:txid997891

Sequence (728 aa):
MINTSTSDENLCGLKRADFQTTVNGKQTDLFILKNENGAEIAVTNYGGAVLAIMVPDKNGKYANVIQGHDSITHVINSHEPFLSTLIGRYGNRIAGGKFILEGKEYSLTINNGPNSLHGGPTGFHTRIWDAEQETPQSLKLHYLSADGEEGFPGNLDIHVTYTLSNQNEFIITYHATTDKTTLVNLTHHGFFSLSGIANPTATVDNNIVTINADFYTPIDNVSIPTGEIAKVEGTPMDFRTPQRVDSRINDPFEQLEFGAGYDHCYVLNKREAGTLSFAAKCVEPESGRSMEVYTTEPGVQVYTSNWHNGFEGAHGATFPARSAICFEAQHFPDTPNKGHFPSCVLHPGETYNQVTIYKFGVEKMINTSTSDENLCGLKRADFQTTVNGKQTDLFILKNENGAEIAVTNYGGAVLAIMVPDKNGKYANVIQGHDSITHVINSHEPFLSTLIGRYGNRIAGGKFILEGKEYSLTINNGPNSLHGGPTGFHTRIWDAEQETPQSLKLHYLSADGEEGFPGNLDIHVTYTLSNQNEFIITYHATTDKTTLVNLTHHGFFSLSGIANPTATVDNNIVTINADFYTPIDNVSIPTGEIAKVEGTPMDFRTPQRVDSRINDPFEQLEFGAGYDHCYVLNKREAGTLSFAAKCVEPESGRSMEVYTTEPGVQVYTSNWHNGFEGAHGATFPARSAICFEAQHFPDTPNKGHFPSCVLHPGETYNQVTIYKFGVEK

=== Feature glossary ===
The record interleaves many kinds of information about one protein. Here is each kind framed as the question it answers.

Q: What does the local fold look like, residue by residue?
A: A 3Di character summarizes, for each residue, the relative orientation of the Cα frame of its nearest spatial neighbor. Because it encodes fold top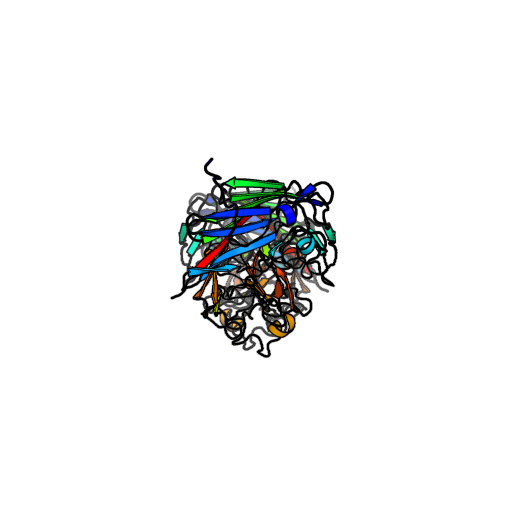ology rather than chemistry, 3Di alignments detect remote structural similarity that sequence alignment misses.

Q: Which residues are in helices, strands, or loops?
A: Secondary structure is the local, repeating backbone conformation. DSSP classifies it into eight states by reading the hydrogen-bond network: three helix types (H, G, I), two β types (E, B), two non-regular types (T, S), and unstructured coil (-).

Q: How big and how compact is the whole molecule?
A: Three whole-structure scalars: the radius of gyration (RMS distance of Cα from centroid, in Å), the count of Cα–Cα contacts (pairs closer than 8 Å and separated by more than four residues in sequence — i.e. tertiary, not local, contacts), and the bounding-box dimensions. Together they distinguish compact globular folds from extended fibres or disordered chains.

Q: How confident is the AlphaFold model at each residue?
A: For AlphaFold models, the B-factor field carries pLDDT — the model's own estimate of local accuracy on a 0–100 scale. Regions with pLDDT<50 should be treated as essentially unmodeled; they often correspond to intrinsically disordered segments.

Q: What family and function is it annotated with?
A: Functional annotations link the protein to curated databases. InterPro entries identify conserved domains and families by matching the sequence against member-database signatures (Pfam, PROSITE, CDD, …). Gene Ontology (GO) terms describe molecular function, biological process, and cellular component in a controlled vocabulary. CATH places the structure in a hierarchical fold classification (Class/Architecture/Topology/Homologous-superfamily). The organism is the source species.

Q: What known structures does this most resemble?
A: Nearest PDB neighbors are the top structural matches found by Foldseek when searching this structure against the entire Protein Data Bank. Each hit reports a TM-score (0 to 1; >0.5 almost always implies the same fold) and an E-value. These are *structural* homologs — they may share no detectable sequence similarity.

Q: Which residues are buried vs exposed?
A: Solvent-accessible surface area (SASA) is the area in Å² traced out by the centre of a 1.4 Å probe sphere (a water molecule) rolled over the protein's van der Waals surface (Shrake–Rupley / Lee–Richards construction). Buried residues have near-zero SASA; fully exposed residues can exceed 200 Å². The total SASA scales roughly with the number of surface residues.

Q: What are the backbone torsion angles?
A: φ (phi) and ψ (psi) are the two rotatable backbone dihedrals per residue: φ is the C(i-1)–N–Cα–C torsion, ψ is the N–Cα–C–N(i+1) torsion, both in degrees on (−180°, 180°]. α-helical residues cluster near (−60°, −45°); β-strand residues near (−120°, +130°). A Ramachandran plot is simply a scatter of (φ, ψ) for every residue.

Q: Are the domains correctly placed relative to each other?
A: Predicted aligned error is AlphaFold's pairwise confidence. Unlike pLDDT (per-residue), PAE is per-residue-pair and captures whether two parts of the structure are correctly placed relative to each other. Units are ångströms of expected positional error.

Q: What if only a Cα trace is available?
A: P-SEA three-state annotation labels each residue as helix, strand, or coil based purely on the geometry of the Cα trace. It serves as a fallback when the full backbone (and thus DSSP) is unavailable.

Q: What is the amino-acid chain?
A: This is the polypeptide sequence — one letter per residue, N-terminus first. Length ranges from a few dozen residues for small domains to over a thousand for large multi-domain proteins.

Q: What do the rendered images show?
A: The six renders are orthographic views along the three Cartesian axes in both directions. Representation (cartoon, sticks, or surface) and color scheme (sequence-rainbow or by-chain) vary across proteins so the training set covers all the common visualization conventions.

Q: What do the diagnostic plots show?
A: Plot images: a contact map (which residues are close in 3D, as an N×N binary image), a Ramachandran scatter (backbone torsion angles, revealing secondary-structure composition at a glance), and — for AlphaFold structures — a PAE heatmap (pairwise prediction confidence).

Q: How mobile is each atom in the crystal?
A: B-factor (Debye–Waller factor) reflects atomic displacement in the crystal lattice. It is an experimental observable (units Å²), not a prediction; low values mean the atom is pinned down, high values mean it moves or is heterogeneous across the crystal.

Q: Where is each backbone atom in 3D?
A: The mmCIF table is the protein's shape written out atom by atom. For each backbone N, Cα, C, and carbonyl O, it records an (x, y, z) coordinate triple in Å plus the residue type, chain letter, and residue number.